Protein AF-0000000084679458 (afdb_homodimer)

Solvent-accessible surface area (backbone atoms only — not comparable to full-atom values): 24799 Å² total; per-residue (Å²): 131,81,67,51,71,65,49,44,50,47,45,28,55,70,68,65,47,52,77,69,50,38,51,50,50,51,51,38,48,54,42,51,53,50,57,64,38,55,77,48,66,69,51,64,77,34,68,65,36,44,52,54,43,47,49,55,66,69,30,45,38,38,42,33,41,29,46,43,45,74,53,74,72,61,49,36,67,68,56,42,38,51,56,43,57,68,38,77,90,54,44,74,69,56,30,53,51,50,35,52,50,49,56,58,61,32,51,56,64,70,38,84,87,31,39,36,38,37,35,31,35,44,37,21,77,42,49,40,55,80,43,43,67,55,47,46,54,38,51,51,45,45,54,58,49,50,67,36,90,34,34,45,50,25,33,28,54,57,90,48,54,40,82,61,86,62,62,55,30,38,32,36,23,60,85,53,31,26,43,35,56,46,79,70,38,73,44,80,41,59,52,65,70,57,36,51,50,51,51,52,50,46,52,47,49,55,69,63,28,41,49,63,68,59,34,53,51,51,52,52,51,52,42,51,53,33,51,53,48,45,62,66,66,52,126,129,82,69,50,71,67,50,44,52,49,46,28,55,72,68,65,46,52,78,69,50,38,51,50,49,52,52,37,48,54,42,51,54,51,57,63,39,55,76,49,65,68,52,64,78,34,69,66,35,44,52,54,43,48,48,56,68,69,30,47,36,37,44,32,40,29,47,40,47,74,54,74,71,62,49,37,66,69,54,41,39,52,57,43,57,65,38,78,90,53,44,73,67,57,29,52,53,51,36,53,52,47,56,57,61,32,51,57,65,70,38,83,86,29,39,37,38,37,36,30,35,44,38,22,76,42,49,40,55,80,43,45,67,56,47,46,54,37,52,50,45,44,55,56,49,50,68,38,89,34,35,45,49,26,34,27,54,57,91,46,55,41,83,58,85,64,60,54,31,37,32,37,22,60,86,52,31,28,41,33,57,45,78,67,37,74,43,79,41,59,51,66,70,58,34,50,50,52,50,52,51,47,53,48,50,55,69,62,29,40,50,64,68,60,35,52,52,50,51,52,51,52,44,50,53,33,51,53,48,46,60,66,67,50,127

Secondary structure (DSSP, 8-state):
-PPPHHHHHHHHHHTT--HHHHHHHHHHHHHHHHHHHTSS---TTSHHHHHHHHHHHH-SEEEEEESSS--GGG--HHHHHHHHHTSTT--HHHHHHHHHHHHHHHGGGG-TT-EEEEEEEHHHHHS--S-HHHHHHHHHHHHHHHT-TTEEEEEE-TTS--SS---S-EEEETTTEEEEE-SS-EEEE--HHHHHHHHHHHHHHHHH-B-THHHHHHHHHHHHHHHHHHHHH--/----HHHHHHHHHHTT--HHHHHHHHHHHHHHHHHHHTSS---TTSHHHHHHHHHHHH-SEEEEEESSS--GGG--HHHHHHHHHTSTT--HHHHHHHHHHHHHHHGGGG-TT-EEEEEEEHHHHHS--S-HHHHHHHHHHHHHHHT-TTEEEEEE-TTS--SS---S-EEEETTTEEEEE-SS-EEEE--HHHHHHHHHHHHHHHHH-B-THHHHHHHHHHHHHHHHHHHHH--

Sequence (470 aa):
MVPSFDVLDRLSRALGLEDSSAREVRDLLVAVEAAADAGQAPDEDGIAGAVLDSAVRSARLVRSFQCVVLPAMLQSAEYARHVFQSAPNSTPEAVGRAVAARVERQSGLYEPGRESVFVLTEAVLRTWPGSPALMLAQLDRLLAVESLSSVRLGLIPWRRAVPVLPRHGFTVCDQQAVVVEGFAGEQLVADPVEVAAYEETFDRFERAAIFGGEVRELLLRVMREFRDLGDNAAPMVPSFDVLDRLSRALGLEDSSAREVRDLLVAVEAAADAGQAPDEDGIAGAVLDSAVRSARLVRSFQCVVLPAMLQSAEYARHVFQSAPNSTPEAVGRAVAARVERQSGLYEPGRESVFVLTEAVLRTWPGSPALMLAQLDRLLAVESLSSVRLGLIPWRRAVPVLPRHGFTVCDQQAVVVEGFAGEQLVADPVEVAAYEETFDRFERAAIFGGEVRELLLRVMREFRDLGDNAAP

Nearest PDB structures (foldseek):
  7adr-assembly1_B  TM=2.626E-01  e=7.896E+00  Azotobacter vinelandii
  4p7o-assembly2_B  TM=3.061E-01  e=3.604E+00  Escherichia coli K-12
  7adr-assembly1_B  TM=2.587E-01  e=5.114E+00  Azotobacter vinelandii

pLDDT: mean 77.04, std 20.55, range [25.61, 97.69]

InterPro domains:
  IPR043917 Domain of unknown function DUF5753 [PF19054] (57-220)

Radius of gyration: 22.31 Å; Cα contacts (8 Å, |Δi|>4): 725; chains: 2; bounding box: 69×56×49 Å

Organism: Streptomyces collinus (strain DSM 40733 / Tue 365) (NCBI:txid1214242)

Foldseek 3Di:
DLDDLVVLVVVCVVVVPPPVVSVVVVVVSLVVVLVVLLPDQNPCPDPQVVVVLVLALPFQEKEKEFEAADDLLLFDLLQQLVVQCPTPPRDPVNSVVRSVVSVVSNCSLQDPSHAYEYEYEVNNLVNGDDALVSSLVSLVSVVVSLPDPRYWYWYQYPVFDQPDDDDGMWMQGNLQWMWTADDSGIDIDRPNVVSVVVVVSSVRSRVNTDTDPVVVVVSVVSNVVSVVVRVVVPD/DLDDPVVLVVVCVVVVPPPVVSVVVVVVSLVVVLVVLLPDQNPCPDPQVVVVLVLALPFQEKEKEFEAADDLLLFDLLQQLVVQCPTPPHDPVNSVVRSVVSVVSNCSLQDPSHAYEYEYEVNNLVNGDDALVSSLVSLVSVVVSLPDPRYWYWYQYPVFDQPDDDDGMWMQGNLQWMWTADDSGIDIDGPNVVSVVVVVSSVRSVVNTDTDPVVVVVSVVSNVVSVVVRVVVPD

Structure (mmCIF, N/CA/C/O backbone):
data_AF-0000000084679458-model_v1
#
loop_
_entity.id
_entity.type
_entity.pdbx_description
1 polymer 'Regulatory protein'
#
loop_
_atom_site.group_PDB
_atom_site.id
_atom_site.type_symbol
_atom_site.label_atom_id
_atom_site.label_alt_id
_atom_site.label_comp_id
_atom_site.label_asym_id
_atom_site.label_entity_id
_atom_site.label_seq_id
_atom_site.pdbx_PDB_ins_code
_atom_site.Cartn_x
_atom_site.Cartn_y
_atom_site.Cartn_z
_atom_site.occupancy
_atom_site.B_iso_or_equiv
_atom_site.auth_seq_id
_atom_site.auth_comp_id
_atom_site.auth_asym_id
_atom_site.auth_atom_id
_atom_site.pdbx_PDB_model_num
ATOM 1 N N . MET A 1 1 ? -30.594 -9.75 0.167 1 26.09 1 MET A N 1
ATOM 2 C CA . MET A 1 1 ? -30.172 -10.727 -0.842 1 26.09 1 MET A CA 1
ATOM 3 C C . MET A 1 1 ? -30.016 -10.055 -2.205 1 26.09 1 MET A C 1
ATOM 5 O O . MET A 1 1 ? -30.969 -9.469 -2.723 1 26.09 1 MET A O 1
ATOM 9 N N . VAL A 1 2 ? -28.781 -9.594 -2.441 1 36.41 2 VAL A N 1
ATOM 10 C CA . VAL A 1 2 ? -28.578 -8.945 -3.732 1 36.41 2 VAL A CA 1
ATOM 11 C C . VAL A 1 2 ? -28.797 -9.953 -4.859 1 36.41 2 VAL A C 1
ATOM 13 O O . VAL A 1 2 ? -28.312 -11.078 -4.793 1 36.41 2 VAL A O 1
ATOM 16 N N . PRO A 1 3 ? -29.734 -9.734 -5.672 1 38.94 3 PRO A N 1
ATOM 17 C CA . PRO A 1 3 ? -30.094 -10.656 -6.75 1 38.94 3 PRO A CA 1
ATOM 18 C C . PRO A 1 3 ? -28.891 -11.039 -7.617 1 38.94 3 PRO A C 1
ATOM 20 O O . PRO A 1 3 ? -27.922 -10.289 -7.695 1 38.94 3 PRO A O 1
ATOM 23 N N . SER A 1 4 ? -28.719 -12.336 -7.965 1 39.72 4 SER A N 1
ATOM 24 C CA . SER A 1 4 ? -27.719 -12.883 -8.883 1 39.72 4 SER A CA 1
ATOM 25 C C . SER A 1 4 ? -27.641 -12.062 -10.164 1 39.72 4 SER A C 1
ATOM 27 O O . SER A 1 4 ? -28.578 -11.328 -10.5 1 39.72 4 SER A O 1
ATOM 29 N N . PHE A 1 5 ? -26.391 -11.914 -10.664 1 43.25 5 PHE A N 1
ATOM 30 C CA . PHE A 1 5 ? -26.25 -11.188 -11.914 1 43.25 5 PHE A CA 1
ATOM 31 C C . PHE A 1 5 ? -27.328 -11.609 -12.914 1 43.25 5 PHE A C 1
ATOM 33 O O . PHE A 1 5 ? -27.859 -10.773 -13.656 1 43.25 5 PHE A O 1
ATOM 40 N N . ASP A 1 6 ? -27.562 -12.805 -12.836 1 44.97 6 ASP A N 1
ATOM 41 C CA . ASP A 1 6 ? -28.594 -13.32 -13.734 1 44.97 6 ASP A CA 1
ATOM 42 C C . ASP A 1 6 ? -29.953 -12.703 -13.414 1 44.97 6 ASP A C 1
ATOM 44 O O . ASP A 1 6 ? -30.688 -12.312 -14.32 1 44.97 6 ASP A O 1
ATOM 48 N N . VAL A 1 7 ? -30.219 -12.641 -12.18 1 44.12 7 VAL A N 1
ATOM 49 C CA . VAL A 1 7 ? -31.516 -12.086 -11.766 1 44.12 7 VAL A CA 1
ATOM 50 C C . VAL A 1 7 ? -31.547 -10.586 -12.062 1 44.12 7 VAL A C 1
ATOM 52 O O . VAL A 1 7 ? -32.562 -10.062 -12.523 1 44.12 7 VAL A O 1
ATOM 55 N N . LEU A 1 8 ? -30.438 -9.984 -11.867 1 45.69 8 LEU A N 1
ATOM 56 C CA . LEU A 1 8 ? -30.359 -8.562 -12.164 1 45.69 8 LEU A CA 1
ATOM 57 C C . LEU A 1 8 ? -30.484 -8.312 -13.664 1 45.69 8 LEU A C 1
ATOM 59 O O . LEU A 1 8 ? -31.141 -7.359 -14.094 1 45.69 8 LEU A O 1
ATOM 63 N N . ASP A 1 9 ? -29.766 -9.125 -14.328 1 50.09 9 ASP A N 1
ATOM 64 C CA . ASP A 1 9 ? -29.922 -9.07 -15.773 1 50.09 9 ASP A CA 1
ATOM 65 C C . ASP A 1 9 ? -31.375 -9.281 -16.172 1 50.09 9 ASP A C 1
ATOM 67 O O . ASP A 1 9 ? -31.906 -8.562 -17.016 1 50.09 9 ASP A O 1
ATOM 71 N N . ARG A 1 10 ? -32 -10.234 -15.562 1 48.09 10 ARG A N 1
ATOM 72 C CA . ARG A 1 10 ? -33.406 -10.516 -15.852 1 48.09 10 ARG A CA 1
ATOM 73 C C . ARG A 1 10 ? -34.281 -9.367 -15.406 1 48.09 10 ARG A C 1
ATOM 75 O O . ARG A 1 10 ? -35.219 -8.992 -16.109 1 48.09 10 ARG A O 1
ATOM 82 N N . LEU A 1 11 ? -33.938 -8.82 -14.289 1 45.03 11 LEU A N 1
ATOM 83 C CA . LEU A 1 11 ? -34.719 -7.699 -13.797 1 45.03 11 LEU A CA 1
ATOM 84 C C . LEU A 1 11 ? -34.562 -6.477 -14.688 1 45.03 11 LEU A C 1
ATOM 86 O O . LEU A 1 11 ? -35.531 -5.777 -14.984 1 45.03 11 LEU A O 1
ATOM 90 N N . SER A 1 12 ? -33.344 -6.254 -15.086 1 47.41 12 SER A N 1
ATOM 91 C CA . SER A 1 12 ? -33.125 -5.137 -16 1 47.41 12 SER A CA 1
ATOM 92 C C . SER A 1 12 ? -33.875 -5.332 -17.312 1 47.41 12 SER A C 1
ATOM 94 O O . SER A 1 12 ? -34.438 -4.387 -17.859 1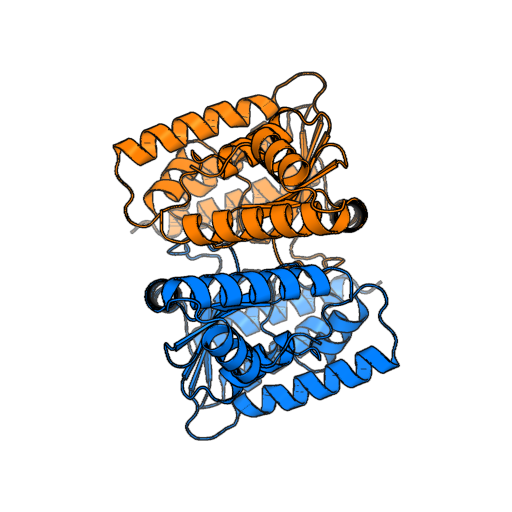 47.41 12 SER A O 1
ATOM 96 N N . ARG A 1 13 ? -33.719 -6.508 -17.734 1 52.09 13 ARG A N 1
ATOM 97 C CA . ARG A 1 13 ? -34.5 -6.828 -18.938 1 52.09 13 ARG A CA 1
ATOM 98 C C . ARG A 1 13 ? -36 -6.691 -18.688 1 52.09 13 ARG A C 1
ATOM 100 O O . ARG A 1 13 ? -36.719 -6.156 -19.531 1 52.09 13 ARG A O 1
ATOM 107 N N . ALA A 1 14 ? -36.438 -7.207 -17.656 1 47.84 14 ALA A N 1
ATOM 108 C CA . ALA A 1 14 ? -37.875 -7.152 -17.344 1 47.84 14 ALA A CA 1
ATOM 109 C C . ALA A 1 14 ? -38.312 -5.711 -17.156 1 47.84 14 ALA A C 1
ATOM 111 O O . ALA A 1 14 ? -39.469 -5.379 -17.469 1 47.84 14 ALA A O 1
ATOM 112 N N . LEU A 1 15 ? -37.469 -4.902 -16.625 1 45.31 15 LEU A N 1
ATOM 113 C CA . LEU A 1 15 ? -37.844 -3.514 -16.391 1 45.31 15 LEU A CA 1
ATOM 114 C C . LEU A 1 15 ? -37.594 -2.67 -17.641 1 45.31 15 LEU A C 1
ATOM 116 O O . LEU A 1 15 ? -37.906 -1.473 -17.656 1 45.31 15 LEU A O 1
ATOM 120 N N . GLY A 1 16 ? -37.219 -3.27 -18.766 1 48.03 16 GLY A N 1
ATOM 121 C CA . GLY A 1 16 ? -37.094 -2.594 -20.047 1 48.03 16 GLY A CA 1
ATOM 122 C C . GLY A 1 16 ? -35.938 -1.583 -20.047 1 48.03 16 GLY A C 1
ATOM 123 O O . GLY A 1 16 ? -36 -0.585 -20.781 1 48.03 16 GLY A O 1
ATOM 124 N N . LEU A 1 17 ? -35.094 -1.717 -19.094 1 47.81 17 LEU A N 1
ATOM 125 C CA . LEU A 1 17 ? -34 -0.746 -19.031 1 47.81 17 LEU A CA 1
ATOM 126 C C . LEU A 1 17 ? -33.031 -0.947 -20.203 1 47.81 17 LEU A C 1
ATOM 128 O O . LEU A 1 17 ? -32.781 -2.082 -20.609 1 47.81 17 LEU A O 1
ATOM 132 N N . GLU A 1 18 ? -32.812 0.031 -21.047 1 50.38 18 GLU A N 1
ATOM 133 C CA . GLU A 1 18 ? -31.844 -0.02 -22.141 1 50.38 18 GLU A CA 1
ATOM 134 C C . GLU A 1 18 ? -30.469 -0.457 -21.656 1 50.38 18 GLU A C 1
ATOM 136 O O . GLU A 1 18 ? -30.172 -0.382 -20.453 1 50.38 18 GLU A O 1
ATOM 141 N N . ASP A 1 19 ? -29.578 -1.08 -22.484 1 50.94 19 ASP A N 1
ATOM 142 C CA . ASP A 1 19 ? -28.25 -1.643 -22.219 1 50.94 19 ASP A CA 1
ATOM 143 C C . ASP A 1 19 ? -27.422 -0.705 -21.344 1 50.94 19 ASP A C 1
ATOM 145 O O . ASP A 1 19 ? -26.672 -1.158 -20.469 1 50.94 19 ASP A O 1
ATOM 149 N N . SER A 1 20 ? -27.578 0.546 -21.547 1 49.59 20 SER A N 1
ATOM 150 C CA . SER A 1 20 ? -26.844 1.56 -20.781 1 49.59 20 SER A CA 1
ATOM 151 C C . SER A 1 20 ? -27.344 1.639 -19.344 1 49.59 20 SER A C 1
ATOM 153 O O . SER A 1 20 ? -26.547 1.76 -18.406 1 49.59 20 SER A O 1
ATOM 155 N N . SER A 1 21 ? -28.594 1.506 -19.297 1 45.47 21 SER A N 1
ATOM 156 C CA . SER A 1 21 ? -29.219 1.593 -17.984 1 45.47 21 SER A CA 1
ATOM 157 C C . SER A 1 21 ? -28.953 0.328 -17.172 1 45.47 21 SER A C 1
ATOM 159 O O . SER A 1 21 ? -28.766 0.394 -15.953 1 45.47 21 SER A O 1
ATOM 161 N N . ALA A 1 22 ? -28.891 -0.791 -17.797 1 45.41 22 ALA A N 1
ATOM 162 C CA . ALA A 1 22 ? -28.562 -2.049 -17.125 1 45.41 22 ALA A CA 1
ATOM 163 C C . ALA A 1 22 ? -27.156 -2.012 -16.562 1 45.41 22 ALA A C 1
ATOM 165 O O . ALA A 1 22 ? -26.906 -2.531 -15.461 1 45.41 22 ALA A O 1
ATOM 166 N N . ARG A 1 23 ? -26.266 -1.439 -17.234 1 45.97 23 ARG A N 1
ATOM 167 C CA . ARG A 1 23 ? -24.906 -1.261 -16.734 1 45.97 23 ARG A CA 1
ATOM 168 C C . ARG A 1 23 ? -24.875 -0.343 -15.516 1 45.97 23 ARG A C 1
ATOM 170 O O . ARG A 1 23 ? -24.156 -0.593 -14.555 1 45.97 23 ARG A O 1
ATOM 177 N N . GLU A 1 24 ? -25.719 0.653 -15.602 1 44.81 24 GLU A N 1
ATOM 178 C CA . GLU A 1 24 ? -25.797 1.576 -14.477 1 44.81 24 GLU A CA 1
ATOM 179 C C . GLU A 1 24 ? -26.359 0.881 -13.234 1 44.81 24 GLU A C 1
ATOM 181 O O . GLU A 1 24 ? -25.859 1.104 -12.125 1 44.81 24 GLU A O 1
ATOM 186 N N . VAL A 1 25 ? -27.328 0.077 -13.406 1 46.16 25 VAL A N 1
ATOM 187 C CA . VAL A 1 25 ? -27.906 -0.646 -12.273 1 46.16 25 VAL A CA 1
ATOM 188 C C . VAL A 1 25 ? -26.906 -1.668 -11.75 1 46.16 25 VAL A C 1
ATOM 190 O O . VAL A 1 25 ? -26.75 -1.828 -10.531 1 46.16 25 VAL A O 1
ATOM 193 N N . ARG A 1 26 ? -26.141 -2.344 -12.641 1 46.25 26 ARG A N 1
ATOM 194 C CA . ARG A 1 26 ? -25.078 -3.252 -12.203 1 46.25 26 ARG A CA 1
ATOM 195 C C . ARG A 1 26 ? -24.016 -2.512 -11.406 1 46.25 26 ARG A C 1
ATOM 197 O O . ARG A 1 26 ? -23.547 -3 -10.375 1 46.25 26 ARG A O 1
ATOM 204 N N . ASP A 1 27 ? -23.812 -1.349 -11.914 1 45.66 27 ASP A N 1
ATOM 205 C CA . ASP A 1 27 ? -22.828 -0.541 -11.219 1 45.66 27 ASP A CA 1
ATOM 206 C C . ASP A 1 27 ? -23.344 -0.073 -9.859 1 45.66 27 ASP A C 1
ATOM 208 O O . ASP A 1 27 ? -22.594 -0.025 -8.883 1 45.66 27 ASP A O 1
ATOM 212 N N . LEU A 1 28 ? -24.609 0.228 -9.773 1 44 28 LEU A N 1
ATOM 213 C CA . LEU A 1 28 ? -25.234 0.611 -8.516 1 44 28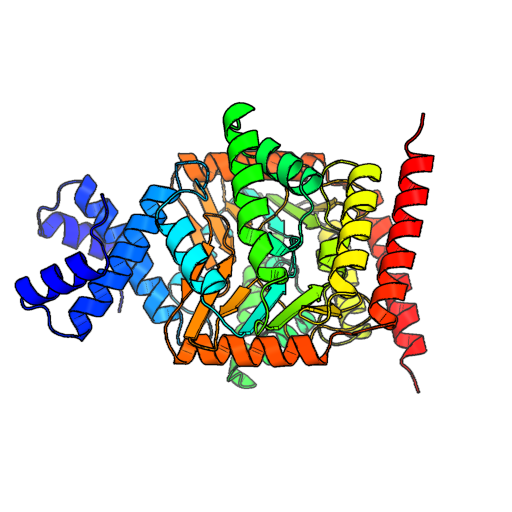 LEU A CA 1
ATOM 214 C C . LEU A 1 28 ? -25.328 -0.579 -7.566 1 44 28 LEU A C 1
ATOM 216 O O . LEU A 1 28 ? -25.078 -0.442 -6.367 1 44 28 LEU A O 1
ATOM 220 N N . LEU A 1 29 ? -25.656 -1.67 -8.07 1 43.59 29 LEU A N 1
ATOM 221 C CA . LEU A 1 29 ? -25.75 -2.844 -7.203 1 43.59 29 LEU A CA 1
ATOM 222 C C . LEU A 1 29 ? -24.375 -3.24 -6.68 1 43.59 29 LEU A C 1
ATOM 224 O O . LEU A 1 29 ? -24.234 -3.627 -5.52 1 43.59 29 LEU A O 1
ATOM 228 N N . VAL A 1 30 ? -23.438 -3.117 -7.535 1 42.56 30 VAL A N 1
ATOM 229 C CA . VAL A 1 30 ? -22.062 -3.326 -7.066 1 42.56 30 VAL A CA 1
ATOM 230 C C . VAL A 1 30 ? -21.719 -2.287 -6.004 1 42.56 30 VAL A C 1
ATOM 232 O O . VAL A 1 30 ? -21.094 -2.611 -4.996 1 42.56 30 VAL A O 1
ATOM 235 N N . ALA A 1 31 ? -22.25 -1.097 -6.148 1 40.81 31 ALA A N 1
ATOM 236 C CA . ALA A 1 31 ? -22.062 -0.042 -5.152 1 40.81 31 ALA A CA 1
ATOM 237 C C . ALA A 1 31 ? -22.859 -0.346 -3.881 1 40.81 31 ALA A C 1
ATOM 239 O O . ALA A 1 31 ? -22.344 -0.149 -2.771 1 40.81 31 ALA A O 1
ATOM 240 N N . VAL A 1 32 ? -24.141 -0.682 -3.967 1 41.06 32 VAL A N 1
ATOM 241 C CA . VAL A 1 32 ? -24.969 -1.024 -2.811 1 41.06 32 VAL A CA 1
ATOM 242 C C . VAL A 1 32 ? -24.359 -2.232 -2.092 1 41.06 32 VAL A C 1
ATOM 244 O O . VAL A 1 32 ? -24.328 -2.271 -0.86 1 41.06 32 VAL A O 1
ATOM 247 N N . GLU A 1 33 ? -23.984 -3.203 -2.82 1 39.25 33 GLU A N 1
ATOM 248 C CA . GLU A 1 33 ? -23.328 -4.363 -2.229 1 39.25 33 GLU A CA 1
ATOM 249 C C . GLU A 1 33 ? -22.016 -3.965 -1.542 1 39.25 33 GLU A C 1
ATOM 251 O O . GLU A 1 33 ? -21.703 -4.469 -0.463 1 39.25 33 GLU A O 1
ATOM 256 N N . ALA A 1 34 ? -21.312 -3.084 -2.061 1 37.28 34 ALA A N 1
ATOM 257 C CA . ALA A 1 34 ? -20.125 -2.514 -1.436 1 37.28 34 ALA A CA 1
ATOM 258 C C . ALA A 1 34 ? -20.484 -1.721 -0.184 1 37.28 34 ALA A C 1
ATOM 260 O O . ALA A 1 34 ? -19.766 -1.765 0.818 1 37.28 34 ALA A O 1
ATOM 261 N N . ALA A 1 35 ? -21.469 -0.959 -0.175 1 36.75 35 ALA A N 1
ATOM 262 C CA . ALA A 1 35 ? -21.969 -0.244 0.995 1 36.75 35 ALA A CA 1
ATOM 263 C C . ALA A 1 35 ? -22.484 -1.217 2.055 1 36.75 35 ALA A C 1
ATOM 265 O O . ALA A 1 35 ? -22.328 -0.977 3.254 1 36.75 35 ALA A O 1
ATOM 266 N N . ALA A 1 36 ? -23.25 -2.127 1.74 1 37.03 36 ALA A N 1
ATOM 267 C CA . ALA A 1 36 ? -23.734 -3.107 2.709 1 37.03 36 ALA A CA 1
ATOM 268 C C . ALA A 1 36 ? -22.578 -3.869 3.344 1 37.03 36 ALA A C 1
ATOM 270 O O . ALA A 1 36 ? -22.625 -4.23 4.52 1 37.03 36 ALA A O 1
ATOM 271 N N . ASP A 1 37 ? -21.578 -4.148 2.609 1 33.06 37 ASP A N 1
ATOM 272 C CA . ASP A 1 37 ? -20.422 -4.891 3.092 1 33.06 37 ASP A CA 1
ATOM 273 C C . ASP A 1 37 ? -19.516 -4 3.938 1 33.06 37 ASP A C 1
ATOM 275 O O . ASP A 1 37 ? -18.578 -4.488 4.578 1 33.06 37 ASP A O 1
ATOM 279 N N . ALA A 1 38 ? -19.438 -2.846 3.895 1 33.78 38 ALA A N 1
ATOM 280 C CA . ALA A 1 38 ? -18.656 -1.923 4.703 1 33.78 38 ALA A CA 1
ATOM 281 C C . ALA A 1 38 ? -18.938 -2.115 6.191 1 33.78 38 ALA A C 1
ATOM 283 O O . ALA A 1 38 ? -18.156 -1.662 7.039 1 33.78 38 ALA A O 1
ATOM 284 N N . GLY A 1 39 ? -19.969 -2.355 6.695 1 33.78 39 GLY A N 1
ATOM 285 C CA . GLY A 1 39 ? -20.25 -2.609 8.102 1 33.78 39 GLY A CA 1
ATOM 286 C C . GLY A 1 39 ? -19.688 -3.93 8.594 1 33.78 39 GLY A C 1
ATOM 287 O O . GLY A 1 39 ? -19.625 -4.18 9.797 1 33.78 39 GLY A O 1
ATOM 288 N N . GLN A 1 40 ? -20.016 -5.141 7.945 1 33.53 40 GLN A N 1
ATOM 289 C CA . GLN A 1 40 ? -19.547 -6.418 8.477 1 33.53 40 GLN A CA 1
ATOM 290 C C . GLN A 1 40 ? -18.078 -6.652 8.133 1 33.53 40 GLN A C 1
ATOM 292 O O . GLN A 1 40 ? -17.609 -6.215 7.082 1 33.53 40 GLN A O 1
ATOM 297 N N . ALA A 1 41 ? -17.266 -7.129 9.016 1 35.56 41 ALA A N 1
ATOM 298 C CA . ALA A 1 41 ? -15.977 -7.777 8.773 1 35.56 41 ALA A CA 1
ATOM 299 C C . ALA A 1 41 ? -15.922 -8.367 7.363 1 35.56 41 ALA A C 1
ATOM 301 O O . ALA A 1 41 ? -16.875 -9.016 6.918 1 35.56 41 ALA A O 1
ATOM 302 N N . PRO A 1 42 ? -15.297 -7.797 6.402 1 38.12 42 PRO A N 1
ATOM 303 C CA . PRO A 1 42 ? -15.344 -8.453 5.098 1 38.12 42 PRO A CA 1
ATOM 304 C C . PRO A 1 42 ? -15.555 -9.961 5.199 1 38.12 42 PRO A C 1
ATOM 306 O O . PRO A 1 42 ? -14.734 -10.664 5.789 1 38.12 42 PRO A O 1
ATOM 309 N N . ASP A 1 43 ? -16.578 -10.523 5.488 1 35.5 43 ASP A N 1
ATOM 310 C CA . ASP A 1 43 ? -16.891 -11.922 5.234 1 35.5 43 ASP A CA 1
ATOM 311 C C . ASP A 1 43 ? -16.375 -12.367 3.867 1 35.5 43 ASP A C 1
ATOM 313 O O . ASP A 1 43 ? -16.953 -12.008 2.836 1 35.5 43 ASP A O 1
ATOM 317 N N . GLU A 1 44 ? -15.07 -12.516 3.672 1 42.84 44 GLU A N 1
ATOM 318 C CA . GLU A 1 44 ? -14.547 -13.297 2.559 1 42.84 44 GLU A CA 1
ATOM 319 C C . GLU A 1 44 ? -15.594 -14.266 2.014 1 42.84 44 GLU A C 1
ATOM 321 O O . GLU A 1 44 ? -15.484 -14.734 0.879 1 42.84 44 GLU A O 1
ATOM 326 N N . ASP A 1 45 ? -16.453 -14.562 2.818 1 40.19 45 ASP A N 1
ATOM 327 C CA . ASP A 1 45 ? -17.484 -15.555 2.539 1 40.19 45 ASP A CA 1
ATOM 328 C C . ASP A 1 45 ? -18.703 -14.914 1.869 1 40.19 45 ASP A C 1
ATOM 330 O O . ASP A 1 45 ? -19.672 -15.602 1.53 1 40.19 45 ASP A O 1
ATOM 334 N N . GLY A 1 46 ? -18.609 -13.633 1.792 1 41.28 46 GLY A N 1
ATOM 335 C CA . GLY A 1 46 ? -19.828 -13.172 1.135 1 41.28 46 GLY A CA 1
ATOM 336 C C . GLY A 1 46 ? -19.781 -13.312 -0.375 1 41.28 46 GLY A C 1
ATOM 337 O O . GLY A 1 46 ? -18.844 -13.914 -0.917 1 41.28 46 GLY A O 1
ATOM 338 N N . ILE A 1 47 ? -20.812 -13 -1.043 1 37.97 47 ILE A N 1
ATOM 339 C CA . ILE A 1 47 ? -21.016 -13.125 -2.482 1 37.97 47 ILE A CA 1
ATOM 340 C C . ILE A 1 47 ? -19.875 -12.422 -3.223 1 37.97 47 ILE A C 1
ATOM 342 O O . ILE A 1 47 ? -19.312 -12.977 -4.176 1 37.97 47 ILE A O 1
ATOM 346 N N . ALA A 1 48 ? -19.5 -11.297 -2.635 1 43.06 48 ALA A N 1
ATOM 347 C CA . ALA A 1 48 ? -18.406 -10.586 -3.301 1 43.06 48 ALA A CA 1
ATOM 348 C C . ALA A 1 48 ? -17.094 -11.359 -3.188 1 43.06 48 ALA A C 1
ATOM 350 O O . ALA A 1 48 ? -16.359 -11.484 -4.164 1 43.06 48 ALA A O 1
ATOM 351 N N . GLY A 1 49 ? -16.969 -11.844 -2.039 1 57.81 49 GLY A N 1
ATOM 352 C CA . GLY A 1 49 ? -15.805 -12.688 -1.851 1 57.81 49 GLY A CA 1
ATOM 353 C C . GLY A 1 49 ? -15.805 -13.922 -2.729 1 57.81 49 GLY A C 1
ATOM 354 O O . GLY A 1 49 ? -14.766 -14.328 -3.246 1 57.81 49 GLY A O 1
ATOM 355 N N . ALA A 1 50 ? -17.016 -14.328 -2.969 1 53.56 50 ALA A N 1
ATOM 356 C CA . ALA A 1 50 ? -17.172 -15.523 -3.795 1 53.56 50 ALA A CA 1
ATOM 357 C C . ALA A 1 50 ? -16.891 -15.211 -5.262 1 53.56 50 ALA A C 1
ATOM 359 O O . ALA A 1 50 ? -16.266 -16.016 -5.969 1 53.56 50 ALA A O 1
ATOM 360 N N . VAL A 1 51 ? -17.438 -14.086 -5.766 1 54.97 51 VAL A N 1
ATOM 361 C CA . VAL A 1 51 ? -17.25 -13.703 -7.156 1 54.97 51 VAL A CA 1
ATOM 362 C C . VAL A 1 51 ? -15.758 -13.469 -7.422 1 54.97 51 VAL A C 1
ATOM 364 O O . VAL A 1 51 ? -15.227 -13.93 -8.438 1 54.97 51 VAL A O 1
ATOM 367 N N . LEU A 1 52 ? -15.227 -12.828 -6.465 1 64.56 52 LEU A N 1
ATOM 368 C CA . LEU A 1 52 ? -13.797 -12.57 -6.598 1 64.56 52 LEU A CA 1
ATOM 369 C C . LEU A 1 52 ? -13.008 -13.875 -6.629 1 64.56 52 LEU A C 1
ATOM 371 O O . LEU A 1 52 ? -12.117 -14.047 -7.465 1 64.56 52 LEU A O 1
ATOM 375 N N . ASP A 1 53 ? -13.609 -14.688 -5.875 1 67.75 53 ASP A N 1
ATOM 376 C CA . ASP A 1 53 ? -12.961 -15.992 -5.785 1 67.75 53 ASP A CA 1
ATOM 377 C C . ASP A 1 53 ? -13.156 -16.797 -7.074 1 67.75 53 ASP A C 1
ATOM 379 O O . ASP A 1 53 ? -12.227 -17.438 -7.551 1 67.75 53 ASP A O 1
ATOM 383 N N . SER A 1 54 ? -14.289 -16.641 -7.594 1 73.12 54 SER A N 1
ATOM 384 C CA . SER A 1 54 ? -14.578 -17.406 -8.805 1 73.12 54 SER A CA 1
ATOM 385 C C . SER A 1 54 ? -13.742 -16.906 -9.977 1 73.12 54 SER A C 1
ATOM 387 O O . SER A 1 54 ? -13.266 -17.703 -10.789 1 73.12 54 SER A O 1
ATOM 389 N N . ALA A 1 55 ? -13.531 -15.648 -10.07 1 77.19 55 ALA A N 1
ATOM 390 C CA . ALA A 1 55 ? -12.742 -15.086 -11.164 1 77.19 55 ALA A CA 1
ATOM 391 C C . ALA A 1 55 ? -11.297 -15.57 -11.102 1 77.19 55 ALA A C 1
ATOM 393 O O . ALA A 1 55 ? -10.719 -15.961 -12.117 1 77.19 55 ALA A O 1
ATOM 394 N N . VAL A 1 56 ? -10.859 -15.633 -9.953 1 78.5 56 VAL A N 1
ATOM 395 C CA . VAL A 1 56 ? -9.477 -16.062 -9.781 1 78.5 56 VAL A CA 1
ATOM 396 C C . VAL A 1 56 ? -9.367 -17.562 -9.992 1 78.5 56 VAL A C 1
ATOM 398 O O . VAL A 1 56 ? -8.453 -18.047 -10.68 1 78.5 56 VAL A O 1
ATOM 401 N N . ARG A 1 57 ? -10.344 -18.25 -9.516 1 78.81 57 ARG A N 1
ATOM 402 C CA . ARG A 1 57 ? -10.312 -19.703 -9.578 1 78.81 57 ARG A CA 1
ATOM 403 C C . ARG A 1 57 ? -10.445 -20.188 -11.016 1 78.81 57 ARG A C 1
ATOM 405 O O . ARG A 1 57 ? -9.852 -21.203 -11.398 1 78.81 57 ARG A O 1
ATOM 412 N N . SER A 1 58 ? -11.148 -19.5 -11.734 1 82.75 58 SER A N 1
ATOM 413 C CA . SER A 1 58 ? -11.43 -19.969 -13.094 1 82.75 58 SER A CA 1
ATOM 414 C C . SER A 1 58 ? -10.367 -19.484 -14.07 1 82.75 58 SER A C 1
ATOM 416 O O . SER A 1 58 ? -10.289 -19.969 -15.203 1 82.75 58 SER A O 1
ATOM 418 N N . ALA A 1 59 ? -9.586 -18.609 -13.609 1 88.31 59 ALA A N 1
ATOM 419 C CA . ALA A 1 59 ? -8.617 -18 -14.523 1 88.31 59 ALA A CA 1
ATOM 420 C C . ALA A 1 59 ? -7.48 -18.969 -14.844 1 88.31 59 ALA A C 1
ATOM 422 O O . ALA A 1 59 ? -7.004 -19.688 -13.961 1 88.31 59 ALA A O 1
ATOM 423 N N . ARG A 1 60 ? -7.059 -18.984 -16.109 1 90.12 60 ARG A N 1
ATOM 424 C CA . ARG A 1 60 ? -5.891 -19.75 -16.531 1 90.12 60 ARG A CA 1
ATOM 425 C C . ARG A 1 60 ? -4.605 -18.969 -16.297 1 90.12 60 ARG A C 1
ATOM 427 O O . ARG A 1 60 ? -3.549 -19.547 -16.047 1 90.12 60 ARG A O 1
ATOM 434 N N . LEU A 1 61 ? -4.738 -17.703 -16.5 1 93.31 61 LEU A N 1
ATOM 435 C CA . LEU A 1 61 ? -3.619 -16.812 -16.219 1 93.31 61 LEU A CA 1
ATOM 436 C C . LEU A 1 61 ? -3.996 -15.797 -15.148 1 93.31 61 LEU A C 1
ATOM 438 O O . LEU A 1 61 ? -4.93 -15.008 -15.328 1 93.31 61 LEU A O 1
ATOM 442 N N . VAL A 1 62 ? -3.242 -15.875 -14.039 1 93.06 62 VAL A N 1
ATOM 443 C CA . VAL A 1 62 ? -3.42 -14.93 -12.938 1 93.06 62 VAL A CA 1
ATOM 444 C C . VAL A 1 62 ? -2.18 -14.047 -12.812 1 93.06 62 VAL A C 1
ATOM 446 O O . VAL A 1 62 ? -1.067 -14.555 -12.633 1 93.06 62 VAL A O 1
ATOM 449 N N . ARG A 1 63 ? -2.385 -12.781 -12.969 1 95.06 63 ARG A N 1
ATOM 450 C CA . ARG A 1 63 ? -1.315 -11.797 -12.805 1 95.06 63 ARG A CA 1
ATOM 451 C C . ARG A 1 63 ? -1.604 -10.852 -11.648 1 95.06 63 ARG A C 1
ATOM 453 O O . ARG A 1 63 ? -2.479 -9.992 -11.742 1 95.06 63 ARG A O 1
ATOM 460 N N . SER A 1 64 ? -0.818 -11.016 -10.594 1 93.25 64 SER A N 1
ATOM 461 C CA . SER A 1 64 ? -1.104 -10.305 -9.352 1 93.25 64 SER A CA 1
ATOM 462 C C . SER A 1 64 ? 0.048 -9.383 -8.969 1 93.25 64 SER A C 1
ATOM 464 O O . SER A 1 64 ? 1.188 -9.828 -8.828 1 93.25 64 SER A O 1
ATOM 466 N N . PHE A 1 65 ? -0.267 -8.078 -8.867 1 93.19 65 PHE A N 1
ATOM 467 C CA . PHE A 1 65 ? 0.673 -7.109 -8.32 1 93.19 65 PHE A CA 1
ATOM 468 C C . PHE A 1 65 ? 0.27 -6.695 -6.914 1 93.19 65 PHE A C 1
ATOM 470 O O . PHE A 1 65 ? -0.886 -6.348 -6.668 1 93.19 65 PHE A O 1
ATOM 477 N N . GLN A 1 66 ? 1.354 -6.73 -5.977 1 90.06 66 GLN A N 1
ATOM 478 C CA . GLN A 1 66 ? 1.098 -6.336 -4.598 1 90.06 66 GLN A CA 1
ATOM 479 C C . GLN A 1 66 ? 2.189 -5.406 -4.078 1 90.06 66 GLN A C 1
ATOM 481 O O . GLN A 1 66 ? 3.377 -5.648 -4.301 1 90.06 66 GLN A O 1
ATOM 486 N N . CYS A 1 67 ? 1.719 -4.387 -3.336 1 87.75 67 CYS A N 1
ATOM 487 C CA . CYS A 1 67 ? 2.693 -3.402 -2.879 1 87.75 67 CYS A CA 1
ATOM 488 C C . CYS A 1 67 ? 2.527 -3.123 -1.39 1 87.75 67 CYS A C 1
ATOM 490 O O . CYS A 1 67 ? 3.289 -2.346 -0.811 1 87.75 67 CYS A O 1
ATOM 492 N N . VAL A 1 68 ? 1.604 -3.668 -0.737 1 78.75 68 VAL A N 1
ATOM 493 C CA . VAL A 1 68 ? 1.424 -3.369 0.68 1 78.75 68 VAL A CA 1
ATOM 494 C C . VAL A 1 68 ? 1.38 -4.668 1.48 1 78.75 68 VAL A C 1
ATOM 496 O O . VAL A 1 68 ? 2.104 -4.82 2.467 1 78.75 68 VAL A O 1
ATOM 499 N N . VAL A 1 69 ? 0.531 -5.574 0.992 1 79.06 69 VAL A N 1
ATOM 500 C CA . VAL A 1 69 ? 0.33 -6.801 1.76 1 79.06 69 VAL A CA 1
ATOM 501 C C . VAL A 1 69 ? 0.585 -8.016 0.873 1 79.06 69 VAL A C 1
ATOM 503 O O . VAL A 1 69 ? 0.444 -7.941 -0.35 1 79.06 69 VAL A O 1
ATOM 506 N N . LEU A 1 70 ? 0.998 -9.047 1.594 1 87.62 70 LEU A N 1
ATOM 507 C CA . LEU A 1 70 ? 1.172 -10.32 0.898 1 87.62 70 LEU A CA 1
ATOM 508 C C . LEU A 1 70 ? -0.147 -10.797 0.303 1 87.62 70 LEU A C 1
ATOM 510 O O . LEU A 1 70 ? -1.186 -10.75 0.966 1 87.62 70 LEU A O 1
ATOM 514 N N . PRO A 1 71 ? -0.109 -11.203 -0.923 1 84.44 71 PRO A N 1
ATOM 515 C CA . PRO A 1 71 ? -1.343 -11.766 -1.476 1 84.44 71 PRO A CA 1
ATOM 516 C C . PRO A 1 71 ? -1.83 -12.992 -0.703 1 84.44 71 PRO A C 1
ATOM 518 O O . PRO A 1 71 ? -1.021 -13.82 -0.285 1 84.44 71 PRO A O 1
ATOM 521 N N . ALA A 1 72 ? -3.117 -13.055 -0.653 1 82.06 72 ALA A N 1
ATOM 522 C CA . ALA A 1 72 ? -3.75 -14.141 0.097 1 82.06 72 ALA A CA 1
ATOM 523 C C . ALA A 1 72 ? -3.309 -15.5 -0.427 1 82.06 72 ALA A C 1
ATOM 525 O O . ALA A 1 72 ? -3.092 -16.438 0.353 1 82.06 72 ALA A O 1
ATOM 526 N N . MET A 1 73 ? -3.084 -15.617 -1.682 1 84.88 73 MET A N 1
ATOM 527 C CA . MET A 1 73 ? -2.74 -16.891 -2.318 1 84.88 73 MET A CA 1
ATOM 528 C C . MET A 1 73 ? -1.354 -17.359 -1.888 1 84.88 73 MET A C 1
ATOM 530 O O . MET A 1 73 ? -1.019 -18.531 -2.033 1 84.88 73 MET A O 1
ATOM 534 N N . LEU A 1 74 ? -0.606 -16.422 -1.382 1 91.88 74 LEU A N 1
ATOM 535 C CA . LEU A 1 74 ? 0.771 -16.781 -1.057 1 91.88 74 LEU A CA 1
ATOM 536 C C . LEU A 1 74 ? 0.963 -16.891 0.452 1 91.88 74 LEU A C 1
ATOM 538 O O . LEU A 1 74 ? 2.045 -17.25 0.92 1 91.88 74 LEU A O 1
ATOM 542 N N . GLN A 1 75 ? -0.039 -16.656 1.15 1 90.44 75 GLN A N 1
ATOM 543 C CA . GLN A 1 75 ? 0.069 -16.625 2.605 1 90.44 75 GLN A CA 1
ATOM 544 C C . GLN A 1 75 ? 0.094 -18.047 3.172 1 90.44 75 GLN A C 1
ATOM 546 O O . GLN A 1 75 ? -0.643 -18.922 2.707 1 90.44 75 GLN A O 1
ATOM 551 N N . SER A 1 76 ? 0.992 -18.25 4.086 1 93.62 76 SER A N 1
ATOM 552 C CA . SER A 1 76 ? 0.902 -19.484 4.863 1 93.62 76 SER A CA 1
ATOM 553 C C . SER A 1 76 ? -0.343 -19.5 5.742 1 93.62 76 SER A C 1
ATOM 555 O O . SER A 1 76 ? -0.961 -18.453 5.965 1 93.62 76 SER A O 1
ATOM 557 N N . ALA A 1 77 ? -0.629 -20.688 6.223 1 91.62 77 ALA A N 1
ATOM 558 C CA . ALA A 1 77 ? -1.783 -20.812 7.109 1 91.62 77 ALA A CA 1
ATOM 559 C C . ALA A 1 77 ? -1.585 -20 8.391 1 91.62 77 ALA A C 1
ATOM 561 O O . ALA A 1 77 ? -2.521 -19.359 8.883 1 91.62 77 ALA A O 1
ATOM 562 N N . GLU A 1 78 ? -0.423 -20.031 8.891 1 92.25 78 GLU A N 1
ATOM 563 C CA . GLU A 1 78 ? -0.123 -19.297 10.117 1 92.25 78 GLU A CA 1
ATOM 564 C C . GLU A 1 78 ? -0.232 -17.797 9.906 1 92.25 78 GLU A C 1
ATOM 566 O O . GLU A 1 78 ? -0.754 -17.078 10.766 1 92.25 78 GLU A O 1
ATOM 571 N N . TYR A 1 79 ? 0.307 -17.344 8.844 1 91.88 79 TYR A N 1
ATOM 572 C CA . TYR A 1 79 ? 0.208 -15.93 8.516 1 91.88 79 TYR A CA 1
ATOM 573 C C . TYR A 1 79 ? -1.247 -15.508 8.352 1 91.88 79 TYR A C 1
ATOM 575 O O . TYR A 1 79 ? -1.668 -14.484 8.898 1 91.88 79 TYR A O 1
ATOM 583 N N . ALA A 1 80 ? -1.992 -16.297 7.633 1 88 80 ALA A N 1
ATOM 584 C CA . ALA A 1 80 ? -3.412 -16.016 7.43 1 88 80 ALA A CA 1
ATOM 585 C C . ALA A 1 80 ? -4.156 -15.969 8.758 1 88 80 ALA A C 1
ATOM 587 O O . ALA A 1 80 ? -5.004 -15.102 8.969 1 88 80 ALA A O 1
ATOM 588 N N . ARG A 1 81 ? -3.842 -16.891 9.578 1 89.25 81 ARG A N 1
ATOM 589 C CA . ARG A 1 81 ? -4.477 -16.922 10.898 1 89.25 81 ARG A CA 1
ATOM 590 C C . ARG A 1 81 ? -4.25 -15.617 11.648 1 89.25 81 ARG A C 1
ATOM 592 O O . ARG A 1 81 ? -5.18 -15.062 12.234 1 89.25 81 ARG A O 1
ATOM 599 N N . HIS A 1 82 ? -3.062 -15.18 11.602 1 86.69 82 HIS A N 1
ATOM 600 C CA . HIS A 1 82 ? -2.736 -13.922 12.266 1 86.69 82 HIS A CA 1
ATOM 601 C C . HIS A 1 82 ? -3.531 -12.758 11.68 1 86.69 82 HIS A C 1
ATOM 603 O O . HIS A 1 82 ? -4.027 -11.906 12.414 1 86.69 82 HIS A O 1
ATOM 609 N N . VAL A 1 83 ? -3.58 -12.734 10.383 1 81.62 83 VAL A N 1
ATOM 610 C CA . VAL A 1 83 ? -4.297 -11.672 9.68 1 81.62 83 VAL A CA 1
ATOM 611 C C . VAL A 1 83 ? -5.77 -11.688 10.094 1 81.62 83 VAL A C 1
ATOM 613 O O . VAL A 1 83 ? -6.34 -10.641 10.414 1 81.62 83 VAL A O 1
ATOM 616 N N . PHE A 1 84 ? -6.406 -12.82 10.133 1 81.56 84 PHE A N 1
ATOM 617 C CA . PHE A 1 84 ? -7.824 -12.93 10.445 1 81.56 84 PHE A CA 1
ATOM 618 C C . PHE A 1 84 ? -8.078 -12.633 11.914 1 81.56 84 PHE A C 1
ATOM 620 O O . PHE A 1 84 ? -9.125 -12.078 12.273 1 81.56 84 PHE A O 1
ATOM 627 N N . GLN A 1 85 ? -7.113 -12.969 12.727 1 82.31 85 GLN A N 1
ATOM 628 C CA . GLN A 1 85 ? -7.254 -12.742 14.156 1 82.31 85 GLN A CA 1
ATOM 629 C C . GLN A 1 85 ? -7.223 -11.25 14.484 1 82.31 85 GLN A C 1
ATOM 631 O O . GLN A 1 85 ? -7.785 -10.812 15.492 1 82.31 85 GLN A O 1
ATOM 636 N N . SER A 1 86 ? -6.535 -10.492 13.656 1 71.75 86 SER A N 1
ATOM 637 C CA . SER A 1 86 ? -6.359 -9.07 13.914 1 71.75 86 SER A CA 1
ATOM 638 C C . SER A 1 86 ? -7.57 -8.266 13.445 1 71.75 86 SER A C 1
ATOM 640 O O . SER A 1 86 ? -7.676 -7.07 13.727 1 71.75 86 SER A O 1
ATOM 642 N N . ALA A 1 87 ? -8.461 -8.875 12.727 1 66.19 87 ALA A N 1
ATOM 643 C CA . ALA A 1 87 ? -9.664 -8.195 12.258 1 66.19 87 ALA A CA 1
ATOM 644 C C . ALA A 1 87 ? -10.617 -7.91 13.414 1 66.19 87 ALA A C 1
ATOM 646 O O . ALA A 1 87 ? -10.688 -8.688 14.375 1 66.19 87 ALA A O 1
ATOM 647 N N . PRO A 1 88 ? -11.258 -6.73 13.227 1 62.41 88 PRO A N 1
ATOM 648 C CA . PRO A 1 88 ? -12.219 -6.438 14.289 1 62.41 88 PRO A CA 1
ATOM 649 C C . PRO A 1 88 ? -13.266 -7.539 14.461 1 62.41 88 PRO A C 1
ATOM 651 O O . PRO A 1 88 ? -13.695 -8.141 13.477 1 62.41 88 PRO A O 1
ATOM 654 N N . ASN A 1 89 ? -13.695 -7.867 15.602 1 66.56 89 ASN A N 1
ATOM 655 C CA . ASN A 1 89 ? -14.766 -8.789 15.977 1 66.56 89 ASN A CA 1
ATOM 656 C C . ASN A 1 89 ? -14.43 -10.227 15.586 1 66.56 89 ASN A C 1
ATOM 658 O O . ASN A 1 89 ? -15.32 -11.008 15.266 1 66.56 89 ASN A O 1
ATOM 662 N N . SER A 1 90 ? -13.203 -10.469 15.5 1 76.19 90 SER A N 1
ATOM 663 C CA . SER A 1 90 ? -12.758 -11.812 15.141 1 76.19 90 SER A CA 1
ATOM 664 C C . SER A 1 90 ? -13 -12.797 16.281 1 76.19 90 SER A C 1
ATOM 666 O O . SER A 1 90 ? -12.82 -12.453 17.453 1 76.19 90 SER A O 1
ATOM 668 N N . THR A 1 91 ? -13.633 -13.992 15.922 1 82.19 91 THR A N 1
ATOM 669 C CA . THR A 1 91 ? -13.742 -15.117 16.844 1 82.19 91 THR A CA 1
ATOM 670 C C . THR A 1 91 ? -12.859 -16.281 16.391 1 82.19 91 THR A C 1
ATOM 672 O O . THR A 1 91 ? -12.562 -16.406 15.195 1 82.19 91 THR A O 1
ATOM 675 N N . PRO A 1 92 ? -12.469 -17.062 17.406 1 85.25 92 PRO A N 1
ATOM 676 C CA . PRO A 1 92 ? -11.625 -18.203 17.016 1 85.25 92 PRO A CA 1
ATOM 677 C C . PRO A 1 92 ? -12.273 -19.094 15.969 1 85.25 92 PRO A C 1
ATOM 679 O O . PRO A 1 92 ? -11.594 -19.578 15.062 1 85.25 92 PRO A O 1
ATOM 682 N N . GLU A 1 93 ? -13.484 -19.312 16.141 1 85.94 93 GLU A N 1
ATOM 683 C CA . GLU A 1 93 ? -14.195 -20.156 15.188 1 85.94 93 GLU A CA 1
ATOM 684 C C . GLU A 1 93 ? -14.227 -19.516 13.797 1 85.94 93 GLU A C 1
ATOM 686 O O . GLU A 1 93 ? -14 -20.203 12.797 1 85.94 93 GLU A O 1
ATOM 691 N N . ALA A 1 94 ? -14.445 -18.312 13.781 1 82.69 94 ALA A N 1
ATOM 692 C CA . ALA A 1 94 ? -14.477 -17.594 12.508 1 82.69 94 ALA A CA 1
ATOM 693 C C . ALA A 1 94 ? -13.102 -17.578 11.852 1 82.69 94 ALA A C 1
ATOM 695 O O . ALA A 1 94 ? -12.984 -17.734 10.633 1 82.69 94 ALA A O 1
ATOM 696 N N . VAL A 1 95 ? -12.148 -17.469 12.656 1 87.06 95 VAL A N 1
ATOM 697 C CA . VAL A 1 95 ? -10.781 -17.438 12.156 1 87.06 95 VAL A CA 1
ATOM 698 C C . VAL A 1 95 ? -10.414 -18.781 11.547 1 87.06 95 VAL A C 1
ATOM 700 O O . VAL A 1 95 ? -9.852 -18.859 10.453 1 87.06 95 VAL A O 1
ATOM 703 N N . GLY A 1 96 ? -10.758 -19.844 12.297 1 88.56 96 GLY A N 1
ATOM 704 C CA . GLY A 1 96 ? -10.492 -21.188 11.781 1 88.56 96 GLY A CA 1
ATOM 705 C C . GLY A 1 96 ? -11.125 -21.438 10.43 1 88.56 96 GLY A C 1
ATOM 706 O O . GLY A 1 96 ? -10.477 -21.969 9.523 1 88.56 96 GLY A O 1
ATOM 707 N N . ARG A 1 97 ? -12.312 -21.047 10.258 1 86.94 97 ARG A N 1
ATOM 708 C CA . ARG A 1 97 ? -13.031 -21.219 9 1 86.94 97 ARG A CA 1
ATOM 709 C C . ARG A 1 97 ? -12.398 -20.391 7.883 1 86.94 97 ARG A C 1
ATOM 711 O O . ARG A 1 97 ? -12.266 -20.875 6.754 1 86.94 97 ARG A O 1
ATOM 718 N N . ALA A 1 98 ? -12.047 -19.25 8.273 1 82.69 98 ALA A N 1
ATOM 719 C CA . ALA A 1 98 ? -11.461 -18.359 7.281 1 82.69 98 ALA A CA 1
ATOM 720 C C . ALA A 1 98 ? -10.109 -18.875 6.801 1 82.69 98 ALA A C 1
ATOM 722 O O . ALA A 1 98 ? -9.805 -18.812 5.609 1 82.69 98 ALA A O 1
ATOM 723 N N . VAL A 1 99 ? -9.406 -19.438 7.723 1 87.56 99 VAL A N 1
ATOM 724 C CA . VAL A 1 99 ? -8.094 -19.984 7.371 1 87.56 99 VAL A CA 1
ATOM 725 C C . VAL A 1 99 ? -8.266 -21.203 6.461 1 87.56 99 VAL A C 1
ATOM 727 O O . VAL A 1 99 ? -7.566 -21.328 5.457 1 87.56 99 VAL A O 1
ATOM 730 N N . ALA A 1 100 ? -9.211 -22 6.77 1 88.38 100 ALA A N 1
ATOM 731 C CA . ALA A 1 100 ? -9.469 -23.188 5.957 1 88.38 100 ALA A CA 1
ATOM 732 C C . ALA A 1 100 ? -9.883 -22.797 4.539 1 88.38 100 ALA A C 1
ATOM 734 O O . ALA A 1 100 ? -9.422 -23.391 3.564 1 88.38 100 ALA A O 1
ATOM 735 N N . ALA A 1 101 ? -10.695 -21.844 4.457 1 81.12 101 ALA A N 1
ATOM 736 C CA . AL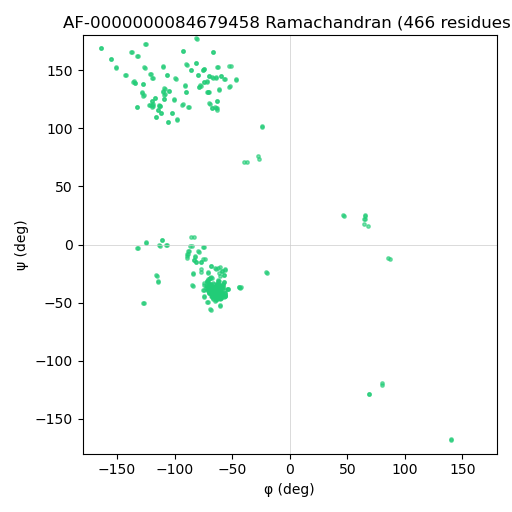A A 1 101 ? -11.148 -21.359 3.156 1 81.12 101 ALA A CA 1
ATOM 737 C C . ALA A 1 101 ? -9.984 -20.797 2.34 1 81.12 101 ALA A C 1
ATOM 739 O O . ALA A 1 101 ? -9.914 -21.016 1.128 1 81.12 101 ALA A O 1
ATOM 740 N N . ARG A 1 102 ? -9.133 -20.125 3.061 1 82.25 102 ARG A N 1
ATOM 741 C CA . ARG A 1 102 ? -7.961 -19.562 2.396 1 82.25 102 ARG A CA 1
ATOM 742 C C . ARG A 1 102 ? -7.062 -20.672 1.85 1 82.25 102 ARG A C 1
ATOM 744 O O . ARG A 1 102 ? -6.609 -20.594 0.706 1 82.25 102 ARG A O 1
ATOM 751 N N . VAL A 1 103 ? -6.848 -21.594 2.584 1 84.44 103 VAL A N 1
ATOM 752 C CA . VAL A 1 103 ? -6 -22.703 2.17 1 84.44 103 VAL A CA 1
ATOM 753 C C . VAL A 1 103 ? -6.629 -23.422 0.977 1 84.44 103 VAL A C 1
ATOM 755 O O . VAL A 1 103 ? -5.938 -23.766 0.016 1 84.44 103 VAL A O 1
ATOM 758 N N . GLU A 1 104 ? -7.852 -23.578 1.026 1 81.94 104 GLU A N 1
ATOM 759 C CA . GLU A 1 104 ? -8.57 -24.219 -0.072 1 81.94 104 GLU A CA 1
ATOM 760 C C . GLU A 1 104 ? -8.422 -23.422 -1.365 1 81.94 104 GLU A C 1
ATOM 762 O O . GLU A 1 104 ? -8.164 -23.984 -2.426 1 81.94 104 GLU A O 1
ATOM 767 N N . ARG A 1 105 ? -8.523 -22.156 -1.227 1 78.19 105 ARG A N 1
ATOM 768 C CA . ARG A 1 105 ? -8.43 -21.297 -2.395 1 78.19 105 ARG A CA 1
ATOM 769 C C . ARG A 1 105 ? -7.023 -21.328 -2.988 1 78.19 105 ARG A C 1
ATOM 771 O O . ARG A 1 105 ? -6.844 -21.125 -4.191 1 78.19 105 ARG A O 1
ATOM 778 N N . GLN A 1 106 ? -6.117 -21.547 -2.186 1 86.25 106 GLN A N 1
ATOM 779 C CA . GLN A 1 106 ? -4.723 -21.547 -2.611 1 86.25 106 GLN A CA 1
ATOM 780 C C . GLN A 1 106 ? -4.383 -22.797 -3.41 1 86.25 106 GLN A C 1
ATOM 782 O O . GLN A 1 106 ? -3.328 -22.875 -4.043 1 86.25 106 GLN A O 1
ATOM 787 N N . SER A 1 107 ? -5.27 -23.766 -3.383 1 84.88 107 SER A N 1
ATOM 788 C CA . SER A 1 107 ? -5.039 -24.984 -4.156 1 84.88 107 SER A CA 1
ATOM 789 C C . SER A 1 107 ? -4.895 -24.672 -5.641 1 84.88 107 SER A C 1
ATOM 791 O O . SER A 1 107 ? -4.262 -25.438 -6.383 1 84.88 107 SER A O 1
ATOM 793 N N . GLY A 1 108 ? -5.422 -23.594 -6.008 1 84.38 108 GLY A N 1
ATOM 794 C CA . GLY A 1 108 ? -5.309 -23.156 -7.391 1 84.38 108 GLY A CA 1
ATOM 795 C C . GLY A 1 108 ? -3.873 -22.953 -7.836 1 84.38 108 GLY A C 1
ATOM 796 O O . GLY A 1 108 ? -3.566 -23.031 -9.031 1 84.38 108 GLY A O 1
ATOM 797 N N . LEU A 1 109 ? -2.998 -22.656 -6.961 1 88 109 LEU A N 1
ATOM 798 C CA . LEU A 1 109 ? -1.591 -22.453 -7.281 1 88 109 LEU A CA 1
ATOM 799 C C . LEU A 1 109 ? -0.974 -23.719 -7.875 1 88 109 LEU A C 1
ATOM 801 O O . LEU A 1 109 ? 0.026 -23.641 -8.594 1 88 109 LEU A O 1
ATOM 805 N N . TYR A 1 110 ? -1.637 -24.828 -7.637 1 86 110 TYR A N 1
ATOM 806 C CA . TYR A 1 110 ? -1.054 -26.109 -8.016 1 86 110 TYR A CA 1
ATOM 807 C C . TYR A 1 110 ? -1.827 -26.75 -9.164 1 86 110 TYR A C 1
ATOM 809 O O . TYR A 1 110 ? -1.521 -27.859 -9.586 1 86 110 TYR A O 1
ATOM 817 N N . GLU A 1 111 ? -2.758 -26.047 -9.617 1 85.25 111 GLU A N 1
ATOM 818 C CA . GLU A 1 111 ? -3.566 -26.594 -10.703 1 85.25 111 GLU A CA 1
ATOM 819 C C . GLU A 1 111 ? -2.775 -26.625 -12.008 1 85.25 111 GLU A C 1
ATOM 821 O O . GLU A 1 111 ? -2.246 -25.594 -12.445 1 85.25 111 GLU A O 1
ATOM 826 N N . PRO A 1 112 ? -2.82 -27.781 -12.656 1 85.31 112 PRO A N 1
ATOM 827 C CA . PRO A 1 112 ? -2.115 -27.875 -13.938 1 85.31 112 PRO A CA 1
ATOM 828 C C . PRO A 1 112 ? -2.709 -26.953 -15 1 85.31 112 PRO A C 1
ATOM 830 O O . PRO A 1 112 ? -3.932 -26.781 -15.07 1 85.31 112 PRO A O 1
ATOM 833 N N . GLY A 1 113 ? -1.932 -26.406 -15.789 1 87.94 113 GLY A N 1
ATOM 834 C CA . GLY A 1 113 ? -2.383 -25.547 -16.875 1 87.94 113 GLY A CA 1
ATOM 835 C C . GLY A 1 113 ? -2.562 -24.109 -16.453 1 87.94 113 GLY A C 1
ATOM 836 O O . GLY A 1 113 ? -2.738 -23.219 -17.297 1 87.94 113 GLY A O 1
ATOM 837 N N . ARG A 1 114 ? -2.535 -23.922 -15.18 1 89.12 114 ARG A N 1
ATOM 838 C CA . ARG A 1 114 ? -2.672 -22.562 -14.672 1 89.12 114 ARG A CA 1
ATOM 839 C C . ARG A 1 114 ? -1.308 -21.891 -14.508 1 89.12 114 ARG A C 1
ATOM 841 O O . ARG A 1 114 ? -0.337 -22.547 -14.117 1 89.12 114 ARG A O 1
ATOM 848 N N . GLU A 1 115 ? -1.292 -20.656 -14.93 1 93.69 115 GLU A N 1
ATOM 849 C CA . GLU A 1 115 ? -0.087 -19.859 -14.711 1 93.69 115 GLU A CA 1
ATOM 850 C C . GLU A 1 115 ? -0.37 -18.672 -13.812 1 93.69 115 GLU A C 1
ATOM 852 O O . GLU A 1 115 ? -1.328 -17.922 -14.039 1 93.69 115 GLU A O 1
ATOM 857 N N . SER A 1 116 ? 0.423 -18.594 -12.781 1 94.75 116 SER A N 1
ATOM 858 C CA . SER A 1 116 ? 0.303 -17.453 -11.859 1 94.75 116 SER A CA 1
ATOM 859 C C . SER A 1 116 ? 1.594 -16.656 -11.805 1 94.75 116 SER A C 1
ATOM 861 O O . SER A 1 116 ? 2.662 -17.188 -11.523 1 94.75 116 SER A O 1
ATOM 863 N N . VAL A 1 117 ? 1.45 -15.391 -12.094 1 96.25 117 VAL A N 1
ATOM 864 C CA . VAL A 1 117 ? 2.586 -14.484 -11.977 1 96.25 117 VAL A CA 1
ATOM 865 C C . VAL A 1 117 ? 2.328 -13.477 -10.859 1 96.25 117 VAL A C 1
ATOM 867 O O . VAL A 1 117 ? 1.33 -12.75 -10.883 1 96.25 117 VAL A O 1
ATOM 870 N N . PHE A 1 118 ? 3.172 -13.492 -9.898 1 96.38 118 PHE A N 1
ATOM 871 C CA . PHE A 1 118 ? 3.102 -12.539 -8.805 1 96.38 118 PHE A CA 1
ATOM 872 C C . PHE A 1 118 ? 4.262 -11.555 -8.867 1 96.38 118 PHE A C 1
ATOM 874 O O . PHE A 1 118 ? 5.414 -11.953 -9.039 1 96.38 118 PHE A O 1
ATOM 881 N N . VAL A 1 119 ? 3.955 -10.281 -8.758 1 96.81 119 VAL A N 1
ATOM 882 C CA . VAL A 1 119 ? 4.965 -9.242 -8.602 1 96.81 119 VAL A CA 1
ATOM 883 C C . VAL A 1 119 ? 4.715 -8.469 -7.309 1 96.81 119 VAL A C 1
ATOM 885 O O . VAL A 1 119 ? 3.65 -7.871 -7.129 1 96.81 119 VAL A O 1
ATOM 888 N N . LEU A 1 120 ? 5.727 -8.523 -6.434 1 96.06 120 LEU A N 1
ATOM 889 C CA . LEU A 1 120 ? 5.633 -7.812 -5.16 1 96.06 120 LEU A CA 1
ATOM 890 C C . LEU A 1 120 ? 6.734 -6.762 -5.039 1 96.06 120 LEU A C 1
ATOM 892 O O . LEU A 1 120 ? 7.859 -6.98 -5.496 1 96.06 120 LEU A O 1
ATOM 896 N N . THR A 1 121 ? 6.391 -5.641 -4.434 1 94.19 121 THR A N 1
ATOM 897 C CA . THR A 1 121 ? 7.465 -4.77 -3.977 1 94.19 121 THR A CA 1
ATOM 898 C C . THR A 1 121 ? 8.125 -5.336 -2.721 1 94.19 121 THR A C 1
ATOM 900 O O . THR A 1 121 ? 7.48 -6.043 -1.943 1 94.19 121 THR A O 1
ATOM 903 N N . GLU A 1 122 ? 9.391 -5.051 -2.545 1 95.25 122 GLU A N 1
ATOM 904 C CA . GLU A 1 122 ? 10.086 -5.5 -1.34 1 95.25 122 GLU A CA 1
ATOM 905 C C . GLU A 1 122 ? 9.391 -4.984 -0.081 1 95.25 122 GLU A C 1
ATOM 907 O O . GLU A 1 122 ? 9.484 -5.605 0.98 1 95.25 122 GLU A O 1
ATOM 912 N N . ALA A 1 123 ? 8.719 -3.908 -0.228 1 92.81 123 ALA A N 1
ATOM 913 C CA . ALA A 1 123 ? 7.992 -3.301 0.885 1 92.81 123 ALA A CA 1
ATOM 914 C C . ALA A 1 123 ? 6.984 -4.277 1.484 1 92.81 123 ALA A C 1
ATOM 916 O O . ALA A 1 123 ? 6.742 -4.266 2.693 1 92.81 123 ALA A O 1
ATOM 917 N N . VAL A 1 124 ? 6.457 -5.109 0.682 1 92.25 124 VAL A N 1
ATOM 918 C CA . VAL A 1 124 ? 5.469 -6.086 1.13 1 92.25 124 VAL A CA 1
ATOM 919 C C . VAL A 1 124 ? 6.098 -7.027 2.152 1 92.25 124 VAL A C 1
ATOM 921 O O . VAL A 1 124 ? 5.434 -7.461 3.096 1 92.25 124 VAL A O 1
ATOM 924 N N . LEU A 1 125 ? 7.379 -7.285 2 1 94.19 125 LEU A N 1
ATOM 925 C CA . LEU A 1 125 ? 8.086 -8.195 2.891 1 94.19 125 LEU A CA 1
ATOM 926 C C . LEU A 1 125 ? 8.492 -7.492 4.184 1 94.19 125 LEU A C 1
ATOM 928 O O . LEU A 1 125 ? 8.82 -8.148 5.172 1 94.19 125 LEU A O 1
ATOM 932 N N . ARG A 1 126 ? 8.406 -6.195 4.09 1 92 126 ARG A N 1
ATOM 933 C CA . ARG A 1 126 ? 8.969 -5.453 5.215 1 92 126 ARG A CA 1
ATOM 934 C C . ARG A 1 126 ? 7.875 -4.727 5.992 1 92 126 ARG A C 1
ATOM 936 O O . ARG A 1 126 ? 8.164 -3.953 6.906 1 92 126 ARG A O 1
ATOM 943 N N . THR A 1 127 ? 6.703 -4.82 5.594 1 89.38 127 THR A N 1
ATOM 944 C CA . THR A 1 127 ? 5.516 -4.461 6.359 1 89.38 127 THR A CA 1
ATOM 945 C C . THR A 1 127 ? 4.785 -5.711 6.844 1 89.38 127 THR A C 1
ATOM 947 O O . THR A 1 127 ? 4.086 -6.367 6.07 1 89.38 127 THR A O 1
ATOM 950 N N . TRP A 1 128 ? 4.922 -5.957 8.094 1 87.75 128 TRP A N 1
ATOM 951 C CA . TRP A 1 128 ? 4.582 -7.301 8.547 1 87.75 128 TRP A CA 1
ATOM 952 C C . TRP A 1 128 ? 3.914 -7.262 9.922 1 87.75 128 TRP A C 1
ATOM 954 O O . TRP A 1 128 ? 4.199 -6.379 10.734 1 87.75 128 TRP A O 1
ATOM 964 N N . PRO A 1 129 ? 3.039 -8.156 10.062 1 86.38 129 PRO A N 1
ATOM 965 C CA . PRO A 1 129 ? 2.404 -8.297 11.375 1 86.38 129 PRO A CA 1
ATOM 966 C C . PRO A 1 129 ? 3.113 -9.312 12.258 1 86.38 129 PRO A C 1
ATOM 968 O O . PRO A 1 129 ? 4.008 -10.031 11.797 1 86.38 129 PRO A O 1
ATOM 971 N N . GLY A 1 130 ? 2.771 -9.281 13.469 1 87.19 130 GLY A N 1
ATOM 972 C CA . GLY A 1 130 ? 3.105 -10.391 14.336 1 87.19 130 GLY A CA 1
ATOM 973 C C . GLY A 1 130 ? 4.539 -10.352 14.836 1 87.19 130 GLY A C 1
ATOM 974 O O . GLY A 1 130 ? 4.965 -9.367 15.438 1 87.19 130 GLY A O 1
ATOM 975 N N . SER A 1 131 ? 5.246 -11.539 14.43 1 92.12 131 SER A N 1
ATOM 976 C CA . SER A 1 131 ? 6.594 -11.734 14.961 1 92.12 131 SER A CA 1
ATOM 977 C C . SER A 1 131 ? 7.578 -12.102 13.852 1 92.12 131 SER A C 1
ATOM 979 O O . SER A 1 131 ? 7.172 -12.57 12.789 1 92.12 131 SER A O 1
ATOM 981 N N . PRO A 1 132 ? 8.867 -11.906 14.242 1 94.31 132 PRO A N 1
ATOM 982 C CA . PRO A 1 132 ? 9.883 -12.352 13.281 1 94.31 132 PRO A CA 1
ATOM 983 C C . PRO A 1 132 ? 9.758 -13.836 12.93 1 94.31 132 PRO A C 1
ATOM 985 O O . PRO A 1 132 ? 9.961 -14.219 11.773 1 94.31 132 PRO A O 1
ATOM 988 N N . ALA A 1 133 ? 9.391 -14.609 13.906 1 94.38 133 ALA A N 1
ATOM 989 C CA . ALA A 1 133 ? 9.227 -16.047 13.656 1 94.38 133 ALA A CA 1
ATOM 990 C C . ALA A 1 133 ? 8.109 -16.297 12.648 1 94.38 133 ALA A C 1
ATOM 992 O O . ALA A 1 133 ? 8.242 -17.156 11.773 1 94.38 133 ALA A O 1
ATOM 993 N N . LEU A 1 134 ? 7.051 -15.578 12.789 1 94 134 LEU A N 1
ATOM 994 C CA . LEU A 1 134 ? 5.945 -15.688 11.844 1 94 134 LEU A CA 1
ATOM 995 C C . LEU A 1 134 ? 6.402 -15.336 10.43 1 94 134 LEU A C 1
ATOM 997 O O . LEU A 1 134 ? 6.047 -16.031 9.469 1 94 134 LEU A O 1
ATOM 1001 N N . MET A 1 135 ? 7.211 -14.32 10.359 1 95.19 135 MET A N 1
ATOM 1002 C CA . MET A 1 135 ? 7.656 -13.875 9.039 1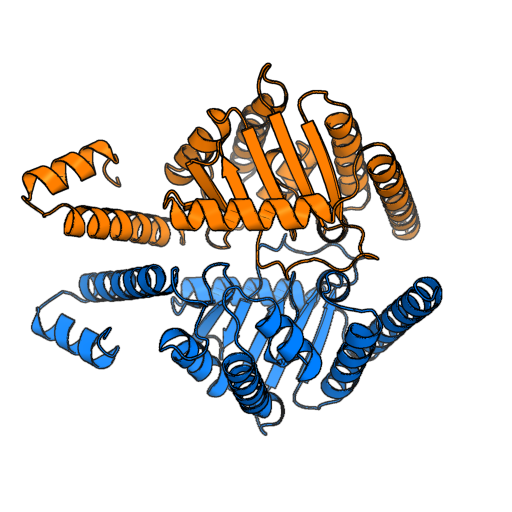 95.19 135 MET A CA 1
ATOM 1003 C C . MET A 1 135 ? 8.648 -14.859 8.438 1 95.19 135 MET A C 1
ATOM 1005 O O . MET A 1 135 ? 8.664 -15.07 7.227 1 95.19 135 MET A O 1
ATOM 1009 N N . LEU A 1 136 ? 9.469 -15.438 9.297 1 95.56 136 LEU A N 1
ATOM 1010 C CA . LEU A 1 136 ? 10.406 -16.438 8.797 1 95.56 136 LEU A CA 1
ATOM 1011 C C . LEU A 1 136 ? 9.664 -17.625 8.195 1 95.56 136 LEU A C 1
ATOM 1013 O O . LEU A 1 136 ? 10.023 -18.109 7.121 1 95.56 136 LEU A O 1
ATOM 1017 N N . ALA A 1 137 ? 8.609 -18.031 8.797 1 95.25 137 ALA A N 1
ATOM 1018 C CA . ALA A 1 137 ? 7.777 -19.125 8.273 1 95.25 137 ALA A CA 1
ATOM 1019 C C . ALA A 1 137 ? 7.113 -18.703 6.961 1 95.25 137 ALA A C 1
ATOM 1021 O O . ALA A 1 137 ? 7.051 -19.5 6.016 1 95.25 137 ALA A O 1
ATOM 1022 N N . GLN A 1 138 ? 6.664 -17.547 6.953 1 95.81 138 GLN A N 1
ATOM 1023 C CA . GLN A 1 138 ? 6.016 -17.047 5.75 1 95.81 138 GLN A CA 1
ATOM 1024 C C . GLN A 1 138 ? 7.004 -16.953 4.59 1 95.81 138 GLN A C 1
ATOM 1026 O O . GLN A 1 138 ? 6.66 -17.266 3.447 1 95.81 138 GLN A O 1
ATOM 1031 N N . LEU A 1 139 ? 8.188 -16.469 4.863 1 96.81 139 LEU A N 1
ATOM 1032 C CA . LEU A 1 139 ? 9.203 -16.344 3.82 1 96.81 139 LEU A CA 1
ATOM 1033 C C . LEU A 1 139 ? 9.633 -17.719 3.314 1 96.81 139 LEU A C 1
ATOM 1035 O O . LEU A 1 139 ? 9.938 -17.875 2.131 1 96.81 139 LEU A O 1
ATOM 1039 N N . ASP A 1 140 ? 9.641 -18.672 4.211 1 95.62 140 ASP A N 1
ATOM 1040 C CA . ASP A 1 140 ? 9.891 -20.062 3.801 1 95.62 140 ASP A CA 1
ATOM 1041 C C . ASP A 1 140 ? 8.828 -20.531 2.812 1 95.62 140 ASP A C 1
ATOM 1043 O O . ASP A 1 140 ? 9.148 -21.203 1.823 1 95.62 140 ASP A O 1
ATOM 1047 N N . ARG A 1 141 ? 7.672 -20.203 3.125 1 95.12 141 ARG A N 1
ATOM 1048 C CA . ARG A 1 141 ? 6.582 -20.547 2.215 1 95.12 141 ARG A CA 1
ATOM 1049 C C . ARG A 1 141 ? 6.785 -19.891 0.85 1 95.12 141 ARG A C 1
ATOM 1051 O O . ARG A 1 141 ? 6.523 -20.516 -0.182 1 95.12 141 ARG A O 1
ATOM 1058 N N . LEU A 1 142 ? 7.203 -18.672 0.807 1 96 142 LEU A N 1
ATOM 1059 C CA . LEU A 1 142 ? 7.438 -18 -0.463 1 96 142 LEU A CA 1
ATOM 1060 C C . LEU A 1 142 ? 8.523 -18.703 -1.265 1 96 142 LEU A C 1
ATOM 1062 O O . LEU A 1 142 ? 8.422 -18.812 -2.488 1 96 142 LEU A O 1
ATOM 1066 N N . LEU A 1 143 ? 9.516 -19.172 -0.567 1 95.38 143 LEU A N 1
ATOM 1067 C CA . LEU A 1 143 ? 10.578 -19.922 -1.234 1 95.38 143 LEU A CA 1
ATOM 1068 C C . LEU A 1 143 ? 10.039 -21.188 -1.872 1 95.38 143 LEU A C 1
ATOM 1070 O O . LEU A 1 143 ? 10.398 -21.531 -3.002 1 95.38 143 LEU A O 1
ATOM 1074 N N . ALA A 1 144 ? 9.195 -21.859 -1.158 1 93.19 144 ALA A N 1
ATOM 1075 C CA . ALA A 1 144 ? 8.594 -23.094 -1.663 1 93.19 144 ALA A CA 1
ATOM 1076 C C . ALA A 1 144 ? 7.723 -22.812 -2.887 1 93.19 144 ALA A C 1
ATOM 1078 O O . ALA A 1 144 ? 7.777 -23.562 -3.873 1 93.19 144 ALA A O 1
ATOM 1079 N N . VAL A 1 145 ? 6.973 -21.766 -2.818 1 90.56 145 VAL A N 1
ATOM 1080 C CA . VAL A 1 145 ? 6.059 -21.422 -3.906 1 90.56 145 VAL A CA 1
ATOM 1081 C C . VAL A 1 145 ? 6.859 -21 -5.133 1 90.56 145 VAL A C 1
ATOM 1083 O O . VAL A 1 145 ? 6.465 -21.266 -6.27 1 90.56 145 VAL A O 1
ATOM 1086 N N . GLU A 1 146 ? 7.883 -20.234 -4.863 1 90.88 146 GLU A N 1
ATOM 1087 C CA . GLU A 1 146 ? 8.742 -19.766 -5.949 1 90.88 146 GLU A CA 1
ATOM 1088 C C . GLU A 1 146 ? 9.297 -20.938 -6.754 1 90.88 146 GLU A C 1
ATOM 1090 O O . GLU A 1 146 ? 9.641 -20.781 -7.926 1 90.88 146 GLU A O 1
ATOM 1095 N N . SER A 1 147 ? 9.352 -22.125 -6.242 1 89.69 147 SER A N 1
ATOM 1096 C CA . SER A 1 147 ? 9.938 -23.281 -6.898 1 89.69 147 SER A CA 1
ATOM 1097 C C . SER A 1 147 ? 8.898 -24.016 -7.746 1 89.69 147 SER A C 1
ATOM 1099 O O . SER A 1 147 ? 9.242 -24.906 -8.523 1 89.69 147 SER A O 1
ATOM 1101 N N . LEU A 1 148 ? 7.68 -23.609 -7.609 1 90.38 148 LEU A N 1
ATOM 1102 C CA . LEU A 1 148 ? 6.625 -24.25 -8.398 1 90.38 148 LEU A CA 1
ATOM 1103 C C . LEU A 1 148 ? 6.727 -23.844 -9.867 1 90.38 148 LEU A C 1
ATOM 1105 O O . LEU A 1 148 ? 6.977 -22.672 -10.18 1 90.38 148 LEU A O 1
ATOM 1109 N N . SER A 1 149 ? 6.504 -24.781 -10.75 1 89.81 149 SER A N 1
ATOM 1110 C CA . SER A 1 149 ? 6.57 -24.516 -12.188 1 89.81 149 SER A CA 1
ATOM 1111 C C . SER A 1 149 ? 5.391 -23.656 -12.641 1 89.81 149 SER A C 1
ATOM 1113 O O . SER A 1 149 ? 5.469 -22.984 -13.664 1 89.81 149 SER A O 1
ATOM 1115 N N . SER A 1 150 ? 4.297 -23.688 -11.891 1 91.75 150 SER A N 1
ATOM 1116 C CA . SER A 1 150 ? 3.082 -22.969 -12.25 1 91.75 150 SER A CA 1
ATOM 1117 C C . SER A 1 150 ? 3.129 -21.531 -11.734 1 91.75 150 SER A C 1
ATOM 1119 O O . SER A 1 150 ? 2.219 -20.734 -12.008 1 91.75 150 SER A O 1
ATOM 1121 N N . VAL A 1 151 ? 4.188 -21.172 -11.062 1 93.88 151 VAL A N 1
ATOM 1122 C CA . VAL A 1 151 ? 4.234 -19.875 -10.414 1 93.88 151 VAL A CA 1
ATOM 1123 C C . VAL A 1 151 ? 5.516 -19.141 -10.812 1 93.88 151 VAL A C 1
ATOM 1125 O O . VAL A 1 151 ? 6.598 -19.734 -10.812 1 93.88 151 VAL A O 1
ATOM 1128 N N . ARG A 1 152 ? 5.352 -17.938 -11.211 1 95.75 152 ARG A N 1
ATOM 1129 C CA . ARG A 1 152 ? 6.469 -17 -11.336 1 95.75 152 ARG A CA 1
ATOM 1130 C C . ARG A 1 152 ? 6.375 -15.891 -10.297 1 95.75 152 ARG A C 1
ATOM 1132 O O . ARG A 1 152 ? 5.449 -15.078 -10.336 1 95.75 152 ARG A O 1
ATOM 1139 N N . LEU A 1 153 ? 7.301 -15.898 -9.406 1 96.62 153 LEU A N 1
ATOM 1140 C CA . LEU A 1 153 ? 7.332 -14.898 -8.352 1 96.62 153 LEU A CA 1
ATOM 1141 C C . LEU A 1 153 ? 8.383 -13.828 -8.641 1 96.62 153 LEU A C 1
ATOM 1143 O O . LEU A 1 153 ? 9.57 -14.141 -8.766 1 96.62 153 LEU A O 1
ATOM 1147 N N . GLY A 1 154 ? 7.934 -12.656 -8.875 1 97.69 154 GLY A N 1
ATOM 1148 C CA . GLY A 1 154 ? 8.812 -11.523 -9.078 1 97.69 154 GLY A CA 1
ATOM 1149 C C . GLY A 1 154 ? 8.828 -10.555 -7.902 1 97.69 154 GLY A C 1
ATOM 1150 O O . GLY A 1 154 ? 7.82 -10.406 -7.207 1 97.69 154 GLY A O 1
ATOM 1151 N N . LEU A 1 155 ? 10.016 -9.961 -7.68 1 97.25 155 LEU A N 1
ATOM 1152 C CA . LEU A 1 155 ? 10.156 -8.945 -6.648 1 97.25 155 LEU A CA 1
ATOM 1153 C C . LEU A 1 155 ? 10.797 -7.68 -7.215 1 97.25 155 LEU A C 1
ATOM 1155 O O . LEU A 1 155 ? 11.727 -7.754 -8.016 1 97.25 155 LEU A O 1
ATOM 1159 N N . ILE A 1 156 ? 10.273 -6.57 -6.824 1 96.38 156 ILE A N 1
ATOM 1160 C CA . ILE A 1 156 ? 10.945 -5.305 -7.098 1 96.38 156 ILE A CA 1
ATOM 1161 C C . ILE A 1 156 ? 11.742 -4.871 -5.875 1 96.38 156 ILE A C 1
ATOM 1163 O O . ILE A 1 156 ? 11.172 -4.445 -4.867 1 96.38 156 ILE A O 1
ATOM 1167 N N . PRO A 1 157 ? 13.094 -4.988 -5.98 1 96.19 157 PRO A N 1
ATOM 1168 C CA . PRO A 1 157 ? 13.922 -4.566 -4.844 1 96.19 157 PRO A CA 1
ATOM 1169 C C . PRO A 1 157 ? 13.781 -3.08 -4.527 1 96.19 157 PRO A C 1
ATOM 1171 O O . PRO A 1 157 ? 13.523 -2.277 -5.43 1 96.19 157 PRO A O 1
ATOM 1174 N N . TRP A 1 158 ? 14.008 -2.744 -3.264 1 92.94 158 TRP A N 1
ATOM 1175 C CA . TRP A 1 158 ? 13.852 -1.349 -2.869 1 92.94 158 TRP A CA 1
ATOM 1176 C C . TRP A 1 158 ? 14.867 -0.462 -3.572 1 92.94 158 TRP A C 1
ATOM 1178 O O . TRP A 1 158 ? 14.656 0.743 -3.725 1 92.94 158 TRP A O 1
ATOM 1188 N N . ARG A 1 159 ? 15.891 -1.007 -4.02 1 92.88 159 ARG A N 1
ATOM 1189 C CA . ARG A 1 159 ? 16.953 -0.236 -4.652 1 92.88 159 ARG A CA 1
ATOM 1190 C C . ARG A 1 159 ? 16.594 0.128 -6.086 1 92.88 159 ARG A C 1
ATOM 1192 O O . ARG A 1 159 ? 17.297 0.907 -6.73 1 92.88 159 ARG A O 1
ATOM 1199 N N . ARG A 1 160 ? 15.508 -0.366 -6.59 1 92.38 160 ARG A N 1
ATOM 1200 C CA . ARG A 1 160 ? 15.023 -0.048 -7.93 1 92.38 160 ARG A CA 1
ATOM 1201 C C . ARG A 1 160 ? 13.789 0.841 -7.871 1 92.38 160 ARG A C 1
ATOM 1203 O O . ARG A 1 160 ? 12.867 0.584 -7.09 1 92.38 160 ARG A O 1
ATOM 1210 N N . ALA A 1 161 ? 13.906 1.843 -8.727 1 90.25 161 ALA A N 1
ATOM 1211 C CA . ALA A 1 161 ? 12.727 2.705 -8.828 1 90.25 161 ALA A CA 1
ATOM 1212 C C . ALA A 1 161 ? 11.547 1.957 -9.438 1 90.25 161 ALA A C 1
ATOM 1214 O O . ALA A 1 161 ? 11.719 1.168 -10.367 1 90.25 161 ALA A O 1
ATOM 1215 N N . VAL A 1 162 ? 10.375 2.238 -8.969 1 90.06 162 VAL A N 1
ATOM 1216 C CA . VAL A 1 162 ? 9.18 1.675 -9.578 1 90.06 162 VAL A CA 1
ATOM 1217 C C . VAL A 1 162 ? 8.82 2.473 -10.828 1 90.06 162 VAL A C 1
ATOM 1219 O O . VAL A 1 162 ? 9 3.691 -10.867 1 90.06 162 VAL A O 1
ATOM 1222 N N . PRO A 1 163 ? 8.305 1.748 -11.766 1 87.94 163 PRO A N 1
ATOM 1223 C CA . PRO A 1 163 ? 7.969 2.443 -13.008 1 87.94 163 PRO A CA 1
ATOM 1224 C C . PRO A 1 163 ? 6.781 3.389 -12.852 1 87.94 163 PRO A C 1
ATOM 1226 O O . PRO A 1 163 ? 6.676 4.379 -13.578 1 87.94 163 PRO A O 1
ATOM 1229 N N . VAL A 1 164 ? 5.891 3.002 -12.039 1 82.56 164 VAL A N 1
ATOM 1230 C CA . VAL A 1 164 ? 4.734 3.812 -11.664 1 82.56 164 VAL A CA 1
ATOM 1231 C C . VAL A 1 164 ? 4.516 3.744 -10.156 1 82.56 164 VAL A C 1
ATOM 1233 O O . VAL A 1 164 ? 4.727 2.697 -9.539 1 82.56 164 VAL A O 1
ATOM 1236 N N . LEU A 1 165 ? 4.164 4.883 -9.633 1 79 165 LEU A N 1
ATOM 1237 C CA . LEU A 1 165 ? 3.855 4.832 -8.203 1 79 165 LEU A CA 1
ATOM 1238 C C . LEU A 1 165 ? 2.586 4.023 -7.953 1 79 165 LEU A C 1
ATOM 1240 O O . LEU A 1 165 ? 1.517 4.367 -8.469 1 79 165 LEU A O 1
ATOM 1244 N N . PRO A 1 166 ? 2.812 2.953 -7.215 1 76 166 PRO A N 1
ATOM 1245 C CA . PRO A 1 166 ? 1.636 2.119 -6.961 1 76 166 PRO A CA 1
ATOM 1246 C C . PRO A 1 166 ? 0.684 2.734 -5.938 1 76 166 PRO A C 1
ATOM 1248 O O . PRO A 1 166 ? 1.111 3.516 -5.082 1 76 166 PRO A O 1
ATOM 1251 N N . ARG A 1 167 ? -0.574 2.432 -6.062 1 69.44 167 ARG A N 1
ATOM 1252 C CA . ARG A 1 167 ? -1.571 2.926 -5.121 1 69.44 167 ARG A CA 1
ATOM 1253 C C . ARG A 1 167 ? -2.186 1.778 -4.324 1 69.44 167 ARG A C 1
ATOM 1255 O O . ARG A 1 167 ? -2.545 1.948 -3.156 1 69.44 167 ARG A O 1
ATOM 1262 N N . HIS A 1 168 ? -2.271 0.666 -4.957 1 76.25 168 HIS A N 1
ATOM 1263 C CA . HIS A 1 168 ? -2.838 -0.525 -4.332 1 76.25 168 HIS A CA 1
ATOM 1264 C C . HIS A 1 168 ? -2.471 -1.783 -5.113 1 76.25 168 HIS A C 1
ATOM 1266 O O . HIS A 1 168 ? -1.975 -1.698 -6.238 1 76.25 168 HIS A O 1
ATOM 1272 N N . GLY A 1 169 ? -2.748 -2.885 -4.52 1 82.69 169 GLY A N 1
ATOM 1273 C CA . GLY A 1 169 ? -2.586 -4.156 -5.207 1 82.69 169 GLY A CA 1
ATOM 1274 C C . GLY A 1 169 ? -3.754 -4.5 -6.113 1 82.69 169 GLY A C 1
ATOM 1275 O O . GLY A 1 169 ? -4.859 -3.984 -5.93 1 82.69 169 GLY A O 1
ATOM 1276 N N . PHE A 1 170 ? -3.441 -5.352 -7.098 1 86.19 170 PHE A N 1
ATOM 1277 C CA . PHE A 1 170 ? -4.496 -5.82 -7.992 1 86.19 170 PHE A CA 1
ATOM 1278 C C . PHE A 1 170 ? -4.129 -7.168 -8.602 1 86.19 170 PHE A C 1
ATOM 1280 O O . PHE A 1 170 ? -2.955 -7.547 -8.617 1 86.19 170 PHE A O 1
ATOM 1287 N N . THR A 1 171 ? -5.211 -7.867 -9.078 1 89.19 171 THR A N 1
ATOM 1288 C CA . THR A 1 171 ? -5.039 -9.164 -9.719 1 89.19 171 THR A CA 1
ATOM 1289 C C . THR A 1 171 ? -5.828 -9.227 -11.023 1 89.19 171 THR A C 1
ATOM 1291 O O . THR A 1 171 ? -7.059 -9.117 -11.023 1 89.19 171 THR A O 1
ATOM 1294 N N . VAL A 1 172 ? -5.098 -9.406 -12.086 1 92.31 172 VAL A N 1
ATOM 1295 C CA . VAL A 1 172 ? -5.715 -9.562 -13.398 1 92.31 172 VAL A CA 1
ATOM 1296 C C . VAL A 1 172 ? -5.98 -11.039 -13.664 1 92.31 172 VAL A C 1
ATOM 1298 O O . VAL A 1 172 ? -5.082 -11.875 -13.523 1 92.31 172 VAL A O 1
ATOM 1301 N N . CYS A 1 173 ? -7.227 -11.336 -14.094 1 92.06 173 CYS A N 1
ATOM 1302 C CA . CYS A 1 173 ? -7.641 -12.703 -14.398 1 92.06 173 CYS A CA 1
ATOM 1303 C C . CYS A 1 173 ? -7.945 -12.859 -15.891 1 92.06 173 CYS A C 1
ATOM 1305 O O . CYS A 1 173 ? -8.938 -12.32 -16.391 1 92.06 173 CYS A O 1
ATOM 1307 N N . ASP A 1 174 ? -7.211 -13.641 -16.594 1 89.06 174 ASP A N 1
ATOM 1308 C CA . ASP A 1 174 ? -7.34 -13.977 -18.016 1 89.06 174 ASP A CA 1
ATOM 1309 C C . ASP A 1 174 ? -7.559 -12.719 -18.859 1 89.06 174 ASP A C 1
ATOM 1311 O O . ASP A 1 174 ? -8.312 -12.742 -19.828 1 89.06 174 ASP A O 1
ATOM 1315 N N . GLN A 1 175 ? -7.168 -11.625 -18.469 1 81.56 175 GLN A N 1
ATOM 1316 C CA . GLN A 1 175 ? -7.348 -10.367 -19.188 1 81.56 175 GLN A CA 1
ATOM 1317 C C . GLN A 1 175 ? -8.828 -10.008 -19.297 1 81.56 175 GLN A C 1
ATOM 1319 O O . GLN A 1 175 ? -9.234 -9.328 -20.25 1 81.56 175 GLN A O 1
ATOM 1324 N N . GLN A 1 176 ? -9.555 -10.602 -18.375 1 85.12 176 GLN A N 1
ATOM 1325 C CA . GLN A 1 176 ? -11 -10.398 -18.453 1 85.12 176 GLN A CA 1
ATOM 1326 C C . GLN A 1 176 ? -11.523 -9.641 -17.25 1 85.12 176 GLN A C 1
ATOM 1328 O O . GLN A 1 176 ? -12.547 -8.961 -17.312 1 85.12 176 GLN A O 1
ATOM 1333 N N . ALA A 1 177 ? -10.805 -9.828 -16.25 1 88.81 177 ALA A N 1
ATOM 1334 C CA . ALA A 1 177 ? -11.281 -9.203 -15.008 1 88.81 177 ALA A CA 1
ATOM 1335 C C . ALA A 1 177 ? -10.117 -8.859 -14.086 1 88.81 177 ALA A C 1
ATOM 1337 O O . ALA A 1 177 ? -9.047 -9.461 -14.18 1 88.81 177 ALA A O 1
ATOM 1338 N N . VAL A 1 178 ? -10.383 -7.828 -13.289 1 87.44 178 VAL A N 1
ATOM 1339 C CA . VAL A 1 178 ? -9.375 -7.418 -12.312 1 87.44 178 VAL A CA 1
ATOM 1340 C C . VAL A 1 178 ? -10 -7.367 -10.922 1 87.44 178 VAL A C 1
ATOM 1342 O O . VAL A 1 178 ? -11.078 -6.801 -10.734 1 87.44 178 VAL A O 1
ATOM 1345 N N . VAL A 1 179 ? -9.32 -8.031 -10.055 1 83.31 179 VAL A N 1
ATOM 1346 C CA . VAL A 1 179 ? -9.672 -7.906 -8.648 1 83.31 179 VAL A CA 1
ATOM 1347 C C . VAL A 1 179 ? -8.828 -6.82 -7.992 1 83.31 179 VAL A C 1
ATOM 1349 O O . VAL A 1 179 ? -7.598 -6.93 -7.945 1 83.31 179 VAL A O 1
ATOM 1352 N N . VAL A 1 180 ? -9.492 -5.871 -7.492 1 76.81 180 VAL A N 1
ATOM 1353 C CA . VAL A 1 180 ? -8.789 -4.746 -6.879 1 76.81 180 VAL A CA 1
ATOM 1354 C C . VAL A 1 180 ? -8.953 -4.801 -5.359 1 76.81 180 VAL A C 1
ATOM 1356 O O . VAL A 1 180 ? -10.07 -4.977 -4.855 1 76.81 180 VAL A O 1
ATOM 1359 N N . GLU A 1 181 ? -7.844 -4.707 -4.645 1 68.19 181 GLU A N 1
ATOM 1360 C CA . GLU A 1 181 ? -7.859 -4.75 -3.186 1 68.19 181 GLU A CA 1
ATOM 1361 C C . GLU A 1 181 ? -8.055 -3.359 -2.592 1 68.19 181 GLU A C 1
ATOM 1363 O O . GLU A 1 181 ? -7.34 -2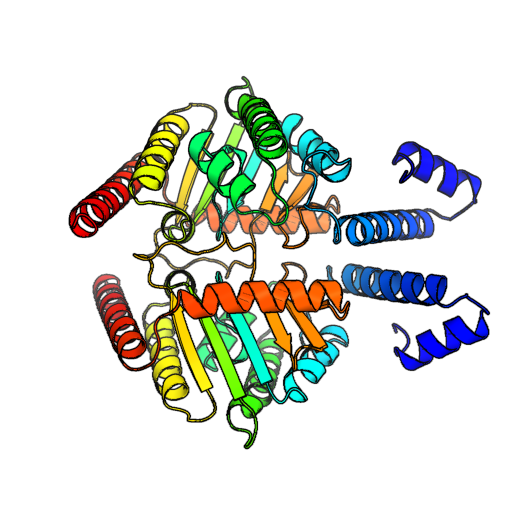.42 -2.947 1 68.19 181 GLU A O 1
ATOM 1368 N N . GLY A 1 182 ? -9.219 -3.211 -1.816 1 57.41 182 GLY A N 1
ATOM 1369 C CA . GLY A 1 182 ? -9.508 -1.952 -1.149 1 57.41 182 GLY A CA 1
ATOM 1370 C C . GLY A 1 182 ? -9.742 -2.105 0.341 1 57.41 182 GLY A C 1
ATOM 1371 O O . GLY A 1 182 ? -9.68 -3.215 0.875 1 57.41 182 GLY A O 1
ATOM 1372 N N . PHE A 1 183 ? -9.867 -1.077 1.062 1 50.12 183 PHE A N 1
ATOM 1373 C CA . PHE A 1 183 ? -10.047 -1.092 2.51 1 50.12 183 PHE A CA 1
ATOM 1374 C C . PHE A 1 183 ? -11.32 -1.833 2.891 1 50.12 183 PHE A C 1
ATOM 1376 O O . PHE A 1 183 ? -11.312 -2.664 3.801 1 50.12 183 PHE A O 1
ATOM 1383 N N . ALA A 1 184 ? -12.289 -1.273 2.193 1 48.66 184 ALA A N 1
ATOM 1384 C CA . ALA A 1 184 ? -13.562 -1.876 2.574 1 48.66 184 ALA A CA 1
ATOM 1385 C C . ALA A 1 184 ? -13.703 -3.277 1.989 1 48.66 184 ALA A C 1
ATOM 1387 O O . ALA A 1 184 ? -14.625 -4.016 2.344 1 48.66 184 ALA A O 1
ATOM 1388 N N . GLY A 1 185 ? -12.625 -3.613 1.219 1 57.62 185 GLY A N 1
ATOM 1389 C CA . GLY A 1 185 ? -12.703 -4.93 0.607 1 57.62 185 GLY A CA 1
ATOM 1390 C C . GLY A 1 185 ? -12.188 -4.961 -0.818 1 57.62 185 GLY A C 1
ATOM 1391 O O . GLY A 1 185 ? -11.469 -4.051 -1.243 1 57.62 185 GLY A O 1
ATOM 1392 N N . GLU A 1 186 ? -12.477 -6.066 -1.476 1 65.5 186 GLU A N 1
ATOM 1393 C CA . GLU A 1 186 ? -12.039 -6.273 -2.854 1 65.5 186 GLU A CA 1
ATOM 1394 C C . GLU A 1 186 ? -13.164 -5.957 -3.84 1 65.5 186 GLU A C 1
ATOM 1396 O O . GLU A 1 186 ? -14.344 -6.07 -3.504 1 65.5 186 GLU A O 1
ATOM 1401 N N . GLN A 1 187 ? -12.773 -5.371 -4.957 1 69.94 187 GLN A N 1
ATOM 1402 C CA . GLN A 1 187 ? -13.711 -5.082 -6.043 1 69.94 187 GLN A CA 1
ATOM 1403 C C . GLN A 1 187 ? -13.281 -5.773 -7.332 1 69.94 187 GLN A C 1
ATOM 1405 O O . GLN A 1 187 ? -12.086 -5.922 -7.598 1 69.94 187 GLN A O 1
ATOM 1410 N N . LEU A 1 188 ? -14.375 -6.16 -8.102 1 75.94 188 LEU A N 1
ATOM 1411 C CA . LEU A 1 188 ? -14.133 -6.75 -9.414 1 75.94 188 LEU A CA 1
ATOM 1412 C C . LEU A 1 188 ? -14.344 -5.723 -10.523 1 75.94 188 LEU A C 1
ATOM 1414 O O . LEU A 1 188 ? -15.367 -5.047 -10.555 1 75.94 188 LEU A O 1
ATOM 1418 N N . VAL A 1 189 ? -13.367 -5.547 -11.32 1 75.44 189 VAL A N 1
ATOM 1419 C CA . VAL A 1 189 ? -13.422 -4.68 -12.492 1 75.44 189 VAL A CA 1
ATOM 1420 C C . VAL A 1 189 ? -13.414 -5.527 -13.758 1 75.44 189 VAL A C 1
ATOM 1422 O O . VAL A 1 189 ? -12.516 -6.352 -13.961 1 75.44 189 VAL A O 1
ATOM 1425 N N . ALA A 1 190 ? -14.477 -5.281 -14.617 1 83.19 190 ALA A N 1
ATOM 1426 C CA . ALA A 1 190 ? -14.555 -6.094 -15.828 1 83.19 190 ALA A CA 1
ATOM 1427 C C . ALA A 1 190 ? -14.609 -5.211 -17.078 1 83.19 190 ALA A C 1
ATOM 1429 O O . ALA A 1 190 ? -14.633 -5.719 -18.203 1 83.19 190 ALA A O 1
ATOM 1430 N N . ASP A 1 191 ? -14.547 -3.879 -16.844 1 80.06 191 ASP A N 1
ATOM 1431 C CA . ASP A 1 191 ? -14.484 -2.975 -17.984 1 80.06 191 ASP A CA 1
ATOM 1432 C C . ASP A 1 191 ? -13.211 -3.201 -18.797 1 80.06 191 ASP A C 1
ATOM 1434 O O . ASP A 1 191 ? -12.102 -3.109 -18.266 1 80.06 191 ASP A O 1
ATOM 1438 N N . PRO A 1 192 ? -13.461 -3.48 -20.109 1 83.44 192 PRO A N 1
ATOM 1439 C CA . PRO A 1 192 ? -12.297 -3.863 -20.922 1 83.44 192 PRO A CA 1
ATOM 1440 C C . PRO A 1 192 ? -11.227 -2.775 -20.984 1 83.44 192 PRO A C 1
ATOM 1442 O O . PRO A 1 192 ? -10.039 -3.082 -21.031 1 83.44 192 PRO A O 1
ATOM 1445 N N . VAL A 1 193 ? -11.641 -1.569 -20.984 1 81.19 193 VAL A N 1
ATOM 1446 C CA . VAL A 1 193 ? -10.68 -0.472 -21.031 1 81.19 193 VAL A CA 1
ATOM 1447 C C . VAL A 1 193 ? -9.883 -0.417 -19.734 1 81.19 193 VAL A C 1
ATOM 1449 O O . VAL A 1 193 ? -8.664 -0.272 -19.75 1 81.19 193 VAL A O 1
ATOM 1452 N N . GLU A 1 194 ? -10.562 -0.629 -18.672 1 80.19 194 GLU A N 1
ATOM 1453 C CA . GLU A 1 194 ? -9.906 -0.635 -17.359 1 80.19 194 GLU A CA 1
ATOM 1454 C C . GLU A 1 194 ? -9.016 -1.864 -17.203 1 80.19 194 GLU A C 1
ATOM 1456 O O . GLU A 1 194 ? -7.91 -1.767 -16.672 1 80.19 194 GLU A O 1
ATOM 1461 N N . VAL A 1 195 ? -9.539 -2.904 -17.641 1 8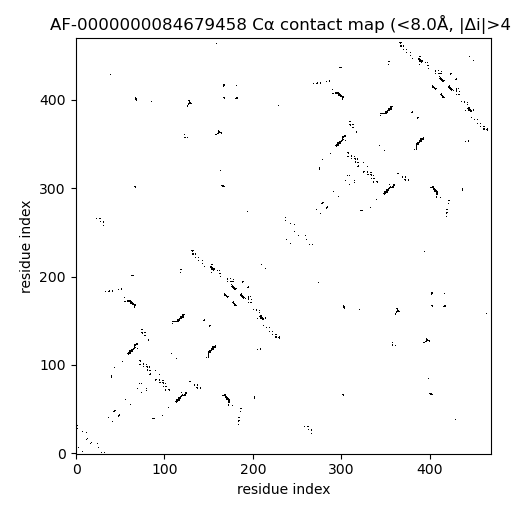7 195 VAL A N 1
ATOM 1462 C CA . VAL A 1 195 ? -8.758 -4.133 -17.562 1 87 195 VAL A CA 1
ATOM 1463 C C . VAL A 1 195 ? -7.461 -3.98 -18.359 1 87 195 VAL A C 1
ATOM 1465 O O . VAL A 1 195 ? -6.387 -4.355 -17.875 1 87 195 VAL A O 1
ATOM 1468 N N . ALA A 1 196 ? -7.551 -3.402 -19.5 1 88.19 196 ALA A N 1
ATOM 1469 C CA . ALA A 1 196 ? -6.371 -3.199 -20.344 1 88.19 196 ALA A CA 1
ATOM 1470 C C . ALA A 1 196 ? -5.363 -2.279 -19.656 1 88.19 196 ALA A C 1
ATOM 1472 O O . ALA A 1 196 ? -4.152 -2.492 -19.75 1 88.19 196 ALA A O 1
ATOM 1473 N N . ALA A 1 197 ? -5.844 -1.342 -18.984 1 83.81 197 ALA A N 1
ATOM 1474 C CA . ALA A 1 197 ? -4.969 -0.421 -18.266 1 83.81 197 ALA A CA 1
ATOM 1475 C C . ALA A 1 197 ? -4.219 -1.14 -17.156 1 83.81 197 ALA A C 1
ATOM 1477 O O . ALA A 1 197 ? -3.02 -0.915 -16.953 1 83.81 197 ALA A O 1
ATOM 1478 N N . TYR A 1 198 ? -4.902 -1.967 -16.453 1 87.88 198 TYR A N 1
ATOM 1479 C CA . TYR A 1 198 ? -4.27 -2.744 -15.391 1 87.88 198 TYR A CA 1
ATOM 1480 C C . TYR A 1 198 ? -3.252 -3.725 -15.961 1 87.88 198 TYR A C 1
ATOM 1482 O O . TYR A 1 198 ? -2.193 -3.947 -15.375 1 87.88 198 TYR A O 1
ATOM 1490 N N . GLU A 1 199 ? -3.605 -4.254 -17.078 1 91.12 199 GLU A N 1
ATOM 1491 C CA . GLU A 1 199 ? -2.674 -5.164 -17.734 1 91.12 199 GLU A CA 1
ATOM 1492 C C . GLU A 1 199 ? -1.379 -4.453 -18.125 1 91.12 199 GLU A C 1
ATOM 1494 O O . GLU A 1 199 ? -0.286 -4.977 -17.891 1 91.12 199 GLU A O 1
ATOM 1499 N N . GLU A 1 200 ? -1.56 -3.318 -18.641 1 89.56 200 GLU A N 1
ATOM 1500 C CA . GLU A 1 200 ? -0.387 -2.535 -19.016 1 89.56 200 GLU A CA 1
ATOM 1501 C C . GLU A 1 200 ? 0.446 -2.164 -17.797 1 89.56 200 GLU A C 1
ATOM 1503 O O . GLU A 1 200 ? 1.678 -2.207 -17.844 1 89.56 200 GLU A O 1
ATOM 1508 N N . THR A 1 201 ? -0.224 -1.793 -16.812 1 88.62 201 THR A N 1
ATOM 1509 C CA . THR A 1 201 ? 0.453 -1.446 -15.578 1 88.62 201 THR A CA 1
ATOM 1510 C C . THR A 1 201 ? 1.207 -2.65 -15.016 1 88.62 201 THR A C 1
ATOM 1512 O O . THR A 1 201 ? 2.346 -2.52 -14.562 1 88.62 201 THR A O 1
ATOM 1515 N N . PHE A 1 202 ? 0.559 -3.752 -15.055 1 93.69 202 PHE A N 1
ATOM 1516 C CA . PHE A 1 202 ? 1.224 -4.961 -14.586 1 93.69 202 PHE A CA 1
ATOM 1517 C C . PHE A 1 202 ? 2.488 -5.23 -15.391 1 93.69 202 PHE A C 1
ATOM 1519 O O . PHE A 1 202 ? 3.531 -5.57 -14.82 1 93.69 202 PHE A O 1
ATOM 1526 N N . ASP A 1 203 ? 2.402 -5.043 -16.688 1 94.19 203 ASP A N 1
ATOM 1527 C CA . ASP A 1 203 ? 3.557 -5.27 -17.547 1 94.19 203 ASP A CA 1
ATOM 1528 C C . ASP A 1 203 ? 4.73 -4.387 -17.141 1 94.19 203 ASP A C 1
ATOM 1530 O O . ASP A 1 203 ? 5.883 -4.828 -17.156 1 94.19 203 ASP A O 1
ATOM 1534 N N . ARG A 1 204 ? 4.43 -3.223 -16.766 1 92.06 204 ARG A N 1
ATOM 1535 C CA . ARG A 1 204 ? 5.477 -2.299 -16.344 1 92.06 204 ARG A CA 1
ATOM 1536 C C . ARG A 1 204 ? 6.129 -2.771 -15.039 1 92.06 204 ARG A C 1
ATOM 1538 O O . ARG A 1 204 ? 7.355 -2.766 -14.922 1 92.06 204 ARG A O 1
ATOM 1545 N N . PHE A 1 205 ? 5.32 -3.211 -14.141 1 94 205 PHE A N 1
ATOM 1546 C CA . PHE A 1 205 ? 5.859 -3.707 -12.875 1 94 205 PHE A CA 1
ATOM 1547 C C . PHE A 1 205 ? 6.637 -5 -13.094 1 94 205 PHE A C 1
ATOM 1549 O O . PHE A 1 205 ? 7.688 -5.207 -12.477 1 94 205 PHE A O 1
ATOM 1556 N N . GLU A 1 206 ? 6.102 -5.816 -13.945 1 96.31 206 GLU A N 1
ATOM 1557 C CA . GLU A 1 206 ? 6.773 -7.082 -14.219 1 96.31 206 GLU A CA 1
ATOM 1558 C C . GLU A 1 206 ? 8.156 -6.855 -14.82 1 96.31 206 GLU A C 1
ATOM 1560 O O . GLU A 1 206 ? 9.109 -7.555 -14.477 1 96.31 206 GLU A O 1
ATOM 1565 N N . ARG A 1 207 ? 8.305 -5.859 -15.602 1 95.44 207 ARG A N 1
ATOM 1566 C CA . ARG A 1 207 ? 9.586 -5.539 -16.219 1 95.44 207 ARG A CA 1
ATOM 1567 C C . ARG A 1 207 ? 10.578 -5.012 -15.188 1 95.44 207 ARG A C 1
ATOM 1569 O O . ARG A 1 207 ? 11.781 -5.211 -15.328 1 95.44 207 ARG A O 1
ATOM 1576 N N . ALA A 1 208 ? 10.109 -4.406 -14.211 1 94.81 208 ALA A N 1
ATOM 1577 C CA . ALA A 1 208 ? 10.961 -3.828 -13.18 1 94.81 208 ALA A CA 1
ATOM 1578 C C . ALA A 1 208 ? 11.359 -4.875 -12.141 1 94.81 208 ALA A C 1
ATOM 1580 O O . ALA A 1 208 ? 12.273 -4.66 -11.352 1 94.81 208 ALA A O 1
ATOM 1581 N N . ALA A 1 209 ? 10.68 -6.012 -12.18 1 97.25 209 ALA A N 1
ATOM 1582 C CA . ALA A 1 209 ? 10.867 -7.027 -11.148 1 97.25 209 ALA A CA 1
ATOM 1583 C C . ALA A 1 209 ? 12.039 -7.941 -11.484 1 97.25 209 ALA A C 1
ATOM 1585 O O . ALA A 1 209 ? 12.375 -8.125 -12.656 1 97.25 209 ALA A O 1
ATOM 1586 N N . ILE A 1 210 ? 12.688 -8.461 -10.477 1 97.31 210 ILE A N 1
ATOM 1587 C CA . ILE A 1 210 ? 13.625 -9.562 -10.625 1 97.31 210 ILE A CA 1
ATOM 1588 C C . ILE A 1 210 ? 12.891 -10.891 -10.484 1 97.31 210 ILE A C 1
ATOM 1590 O O . ILE A 1 210 ? 11.82 -10.953 -9.875 1 97.31 210 ILE A O 1
ATOM 1594 N N . PHE A 1 211 ? 13.438 -11.93 -11.078 1 96.62 211 PHE A N 1
ATOM 1595 C CA . PHE A 1 211 ? 12.859 -13.258 -11.016 1 96.62 211 PHE A CA 1
ATOM 1596 C C . PHE A 1 211 ? 13.93 -14.312 -10.781 1 96.62 211 PHE A C 1
ATOM 1598 O O . PHE A 1 211 ? 15.125 -14.008 -10.812 1 96.62 211 PHE A O 1
ATOM 1605 N N . GLY A 1 212 ? 13.461 -15.539 -10.406 1 94.25 212 GLY A N 1
ATOM 1606 C CA . GLY A 1 212 ? 14.352 -16.688 -10.32 1 94.25 212 GLY A CA 1
ATOM 1607 C C . GLY A 1 212 ? 15.352 -16.594 -9.188 1 94.25 212 GLY A C 1
ATOM 1608 O O . GLY A 1 212 ? 14.977 -16.297 -8.047 1 94.25 212 GLY A O 1
ATOM 1609 N N . GLY A 1 213 ? 16.531 -16.781 -9.508 1 95.06 213 GLY A N 1
ATOM 1610 C CA . GLY A 1 213 ? 17.594 -16.828 -8.516 1 95.06 213 GLY A CA 1
ATOM 1611 C C . GLY A 1 213 ? 17.734 -15.547 -7.723 1 95.06 213 GLY A C 1
ATOM 1612 O O . GLY A 1 213 ? 18.031 -15.586 -6.527 1 95.06 213 GLY A O 1
ATOM 1613 N N . GLU A 1 214 ? 17.578 -14.453 -8.352 1 96.44 214 GLU A N 1
ATOM 1614 C CA . GLU A 1 214 ? 17.688 -13.172 -7.664 1 96.44 214 GLU A CA 1
ATOM 1615 C C . GLU A 1 214 ? 16.609 -13.023 -6.594 1 96.44 214 GLU A C 1
ATOM 1617 O O . GLU A 1 214 ? 16.844 -12.406 -5.551 1 96.44 214 GLU A O 1
ATOM 1622 N N . VAL A 1 215 ? 15.43 -13.562 -6.883 1 96.12 215 VAL A N 1
ATOM 1623 C CA . VAL A 1 215 ? 14.359 -13.539 -5.895 1 96.12 215 VAL A CA 1
ATOM 1624 C C . VAL A 1 215 ? 14.758 -14.383 -4.684 1 96.12 215 VAL A C 1
ATOM 1626 O O . VAL A 1 215 ? 14.594 -13.953 -3.539 1 96.12 215 VAL A O 1
ATOM 1629 N N . ARG A 1 216 ? 15.312 -15.508 -4.945 1 96 216 ARG A N 1
ATOM 1630 C CA . ARG A 1 216 ? 15.742 -16.375 -3.861 1 96 216 ARG A CA 1
ATOM 1631 C C . ARG A 1 216 ? 16.797 -15.703 -2.996 1 96 216 ARG A C 1
ATOM 1633 O O . ARG A 1 216 ? 16.734 -15.766 -1.767 1 96 216 ARG A O 1
ATOM 1640 N N . GLU A 1 217 ? 17.656 -15.078 -3.629 1 96.94 217 GLU A N 1
ATOM 1641 C CA . GLU A 1 217 ? 18.703 -14.375 -2.898 1 96.94 217 GLU A CA 1
ATOM 1642 C C . GLU A 1 217 ? 18.125 -13.273 -2.023 1 96.94 217 GLU A C 1
ATOM 1644 O O . GLU A 1 217 ? 18.531 -13.109 -0.87 1 96.94 217 GLU A O 1
ATOM 1649 N N . LEU A 1 218 ? 17.266 -12.555 -2.574 1 97.06 218 LEU A N 1
ATOM 1650 C CA . LEU A 1 218 ? 16.641 -11.469 -1.821 1 97.06 218 LEU A CA 1
ATOM 1651 C C . LEU A 1 218 ? 15.836 -12.016 -0.641 1 97.06 218 LEU A C 1
ATOM 1653 O O . LEU A 1 218 ? 15.914 -11.477 0.465 1 97.06 218 LEU A O 1
ATOM 1657 N N . LEU A 1 219 ? 15.109 -13.078 -0.877 1 97.12 219 LEU A N 1
ATOM 1658 C CA . LEU A 1 219 ? 14.336 -13.68 0.202 1 97.12 219 LEU A CA 1
ATOM 1659 C C . LEU A 1 219 ? 15.25 -14.164 1.32 1 97.12 219 LEU A C 1
ATOM 1661 O O . LEU A 1 219 ? 14.953 -13.969 2.5 1 97.12 219 LEU A O 1
ATOM 1665 N N . LEU A 1 220 ? 16.312 -14.742 0.936 1 96.94 220 LEU A N 1
ATOM 1666 C CA . LEU A 1 220 ? 17.266 -15.234 1.932 1 96.94 220 LEU A CA 1
ATOM 1667 C C . LEU A 1 220 ? 17.875 -14.078 2.715 1 96.94 220 LEU A C 1
ATOM 1669 O O . LEU A 1 220 ? 18.094 -14.188 3.926 1 96.94 220 LEU A O 1
ATOM 1673 N N . ARG A 1 221 ? 18.125 -13.031 2.053 1 96.81 221 ARG A N 1
ATOM 1674 C CA . ARG A 1 221 ? 18.641 -11.844 2.732 1 96.81 221 ARG A CA 1
ATOM 1675 C C . ARG A 1 221 ? 17.625 -11.312 3.744 1 96.81 221 ARG A C 1
ATOM 1677 O O . ARG A 1 221 ? 17.984 -11 4.883 1 96.81 221 ARG A O 1
ATOM 1684 N N . VAL A 1 222 ? 16.453 -11.203 3.352 1 96.38 222 VAL A N 1
ATOM 1685 C CA . VAL A 1 222 ? 15.398 -10.711 4.238 1 96.38 222 VAL A CA 1
ATOM 1686 C C . VAL A 1 222 ? 15.234 -11.664 5.422 1 96.38 222 VAL A C 1
ATOM 1688 O O . VAL A 1 222 ? 15.047 -11.219 6.559 1 96.38 222 VAL A O 1
ATOM 1691 N N . MET A 1 223 ? 15.312 -12.914 5.148 1 96.62 223 MET A N 1
ATOM 1692 C CA . MET A 1 223 ? 15.211 -13.906 6.211 1 96.62 223 MET A CA 1
ATOM 1693 C C . MET A 1 223 ? 16.312 -13.719 7.242 1 96.62 223 MET A C 1
ATOM 1695 O O . MET A 1 223 ? 16.078 -13.836 8.445 1 96.62 223 MET A O 1
ATOM 1699 N N . ARG A 1 224 ? 17.469 -13.453 6.766 1 96.44 224 ARG A N 1
ATOM 1700 C CA . ARG A 1 224 ? 18.578 -13.203 7.688 1 96.44 224 ARG A CA 1
ATOM 1701 C C . ARG A 1 224 ? 18.281 -11.992 8.562 1 96.44 224 ARG A C 1
ATOM 1703 O O . ARG A 1 224 ? 18.578 -12 9.766 1 96.44 224 ARG A O 1
ATOM 1710 N N . GLU A 1 225 ? 17.781 -11.023 7.969 1 95.19 225 GLU A N 1
ATOM 1711 C CA . GLU A 1 225 ? 17.438 -9.828 8.727 1 95.19 225 GLU A CA 1
ATOM 1712 C C . GLU A 1 225 ? 16.406 -10.133 9.805 1 95.19 225 GLU A C 1
ATOM 1714 O O . GLU A 1 225 ? 16.5 -9.617 10.922 1 95.19 225 GLU A O 1
ATOM 1719 N N . PHE A 1 226 ? 15.43 -10.945 9.469 1 94.94 226 PHE A N 1
ATOM 1720 C CA . PHE A 1 226 ? 14.406 -11.297 10.445 1 94.94 226 PHE A CA 1
ATOM 1721 C C . PHE A 1 226 ? 14.992 -12.195 11.539 1 94.94 226 PHE A C 1
ATOM 1723 O O . PHE A 1 226 ? 14.578 -12.125 12.695 1 94.94 226 PHE A O 1
ATOM 1730 N N . ARG A 1 227 ? 15.867 -13.031 11.164 1 94.31 227 ARG A N 1
ATOM 1731 C CA . ARG A 1 227 ? 16.547 -13.844 12.18 1 94.31 227 ARG A CA 1
ATOM 1732 C C . ARG A 1 227 ? 17.297 -12.961 13.172 1 94.31 227 ARG A C 1
ATOM 1734 O O . ARG A 1 227 ? 17.219 -13.195 14.383 1 94.31 227 ARG A O 1
ATOM 1741 N N . ASP A 1 228 ? 17.922 -11.992 12.641 1 93.62 228 ASP A N 1
ATOM 1742 C CA . ASP A 1 228 ? 18.641 -11.055 13.5 1 93.62 228 ASP A CA 1
ATOM 1743 C C . ASP A 1 228 ? 17.688 -10.289 14.406 1 93.62 228 ASP A C 1
ATOM 1745 O O . ASP A 1 228 ? 18 -9.992 15.562 1 93.62 228 ASP A O 1
ATOM 1749 N N . LEU A 1 229 ? 16.594 -9.977 13.891 1 91.06 229 LEU A N 1
ATOM 1750 C CA . LEU A 1 229 ? 15.578 -9.25 14.648 1 91.06 229 LEU A CA 1
ATOM 1751 C C . LEU A 1 229 ? 15.023 -10.117 15.773 1 91.06 229 LEU A C 1
ATOM 1753 O O . LEU A 1 229 ? 14.75 -9.617 16.875 1 91.06 229 LEU A O 1
ATOM 1757 N N . GLY A 1 230 ? 14.75 -11.297 15.477 1 86.62 230 GLY A N 1
ATOM 1758 C CA . GLY A 1 230 ? 14.258 -12.227 16.484 1 86.62 230 GLY A CA 1
ATOM 1759 C C . GLY A 1 230 ? 15.25 -12.484 17.594 1 86.62 230 GLY A C 1
ATOM 1760 O O . GLY A 1 230 ? 14.859 -12.664 18.75 1 86.62 230 GLY A O 1
ATOM 1761 N N . ASP A 1 231 ? 16.391 -12.523 17.266 1 79.25 231 ASP A N 1
ATOM 1762 C CA . ASP A 1 231 ? 17.453 -12.773 18.25 1 79.25 231 ASP A CA 1
ATOM 1763 C C . ASP A 1 231 ? 17.656 -11.57 19.172 1 79.25 231 ASP A C 1
ATOM 1765 O O . ASP A 1 231 ? 17.984 -11.727 20.344 1 79.25 231 ASP A O 1
ATOM 1769 N N . ASN A 1 232 ? 17.406 -10.438 18.562 1 68.12 232 ASN A N 1
ATOM 1770 C CA . ASN A 1 232 ? 17.609 -9.219 19.328 1 68.12 232 ASN A CA 1
ATOM 1771 C C . ASN A 1 232 ? 16.391 -8.883 20.188 1 68.12 232 ASN A C 1
ATOM 1773 O O . ASN A 1 232 ? 16.469 -8.039 21.078 1 68.12 232 ASN A O 1
ATOM 1777 N N . ALA A 1 233 ? 15.273 -9.344 19.781 1 54.78 233 ALA A N 1
ATOM 1778 C CA . ALA A 1 233 ? 14.078 -9.102 20.578 1 54.78 233 ALA A CA 1
ATOM 1779 C C . ALA A 1 233 ? 14.023 -10.023 21.797 1 54.78 233 ALA A C 1
ATOM 1781 O O . ALA A 1 233 ? 13.195 -9.836 22.688 1 54.78 233 ALA A O 1
ATOM 1782 N N . ALA A 1 234 ? 14.828 -11.094 21.859 1 42.44 234 ALA A N 1
ATOM 1783 C CA . ALA A 1 234 ? 14.891 -11.977 23.016 1 42.44 234 ALA A CA 1
ATOM 1784 C C . ALA A 1 234 ? 15.422 -11.234 24.234 1 42.44 234 ALA A C 1
ATOM 1786 O O . ALA A 1 234 ? 16.469 -10.586 24.172 1 42.44 234 ALA A O 1
ATOM 1787 N N . PRO A 1 235 ? 14.453 -11.203 25.219 1 38.5 235 PRO A N 1
ATOM 1788 C CA . PRO A 1 235 ? 15.039 -10.695 26.453 1 38.5 235 PRO A CA 1
ATOM 1789 C C . PRO A 1 235 ? 16.328 -11.422 26.844 1 38.5 235 PRO A C 1
ATOM 1791 O O . PRO A 1 235 ? 16.531 -12.57 26.453 1 38.5 235 PRO A O 1
ATOM 1794 N N . MET B 1 1 ? -22.734 16.812 -15.422 1 25.61 1 MET B N 1
ATOM 1795 C CA . MET B 1 1 ? -22.688 17.734 -14.281 1 25.61 1 MET B CA 1
ATOM 1796 C C . MET B 1 1 ? -23.422 17.125 -13.086 1 25.61 1 MET B C 1
ATOM 1798 O O . MET B 1 1 ? -24.609 16.812 -13.172 1 25.61 1 MET B O 1
ATOM 1802 N N . VAL B 1 2 ? -22.641 16.391 -12.266 1 35.72 2 VAL B N 1
ATOM 1803 C CA . VAL B 1 2 ? -23.281 15.773 -11.117 1 35.72 2 VAL B CA 1
ATOM 1804 C C . VAL B 1 2 ? -23.828 16.859 -10.188 1 35.72 2 VAL B C 1
ATOM 1806 O O . VAL B 1 2 ? -23.141 17.844 -9.898 1 35.72 2 VAL B O 1
ATOM 1809 N N . PRO B 1 3 ? -25.094 16.938 -10.008 1 38.97 3 PRO B N 1
ATOM 1810 C CA . PRO B 1 3 ? -25.734 17.984 -9.203 1 38.97 3 PRO B CA 1
ATOM 1811 C C . PRO B 1 3 ? -25.109 18.109 -7.812 1 38.97 3 PRO B C 1
ATOM 1813 O O . PRO B 1 3 ? -24.516 17.156 -7.301 1 38.97 3 PRO B O 1
ATOM 1816 N N . SER B 1 4 ? -24.859 19.344 -7.328 1 39.53 4 SER B N 1
ATOM 1817 C CA . SER B 1 4 ? -24.391 19.703 -5.996 1 39.53 4 SER B CA 1
ATOM 1818 C C . SER B 1 4 ? -25.172 18.969 -4.914 1 39.53 4 SER B C 1
ATOM 1820 O O . SER B 1 4 ? -26.281 18.5 -5.156 1 39.53 4 SER B O 1
ATOM 1822 N N . PHE B 1 5 ? -24.453 18.562 -3.852 1 42.91 5 PHE B N 1
ATOM 1823 C CA . PHE B 1 5 ? -25.141 17.906 -2.748 1 42.91 5 PHE B CA 1
ATOM 1824 C C . PHE B 1 5 ? -26.438 18.609 -2.418 1 42.91 5 PHE B C 1
ATOM 1826 O O . PHE B 1 5 ? -27.438 17.969 -2.111 1 42.91 5 PHE B O 1
ATOM 1833 N N . ASP B 1 6 ? -26.344 19.828 -2.539 1 44.47 6 ASP B N 1
ATOM 1834 C CA . ASP B 1 6 ? -27.531 20.625 -2.258 1 44.47 6 ASP B CA 1
ATOM 1835 C C . ASP B 1 6 ? -28.641 20.328 -3.264 1 44.47 6 ASP B C 1
ATOM 1837 O O . ASP B 1 6 ? -29.797 20.188 -2.887 1 44.47 6 ASP B O 1
ATOM 1841 N N . VAL B 1 7 ? -28.25 20.234 -4.469 1 43.66 7 VAL B N 1
ATOM 1842 C CA . VAL B 1 7 ? -29.234 19.969 -5.516 1 43.66 7 VAL B CA 1
ATOM 1843 C C . VAL B 1 7 ? -29.766 18.547 -5.383 1 43.66 7 VAL B C 1
ATOM 1845 O O . VAL B 1 7 ? -30.969 18.312 -5.535 1 43.66 7 VAL B O 1
ATOM 1848 N N . LEU B 1 8 ? -28.906 17.688 -5.023 1 45.22 8 LEU B N 1
ATOM 1849 C CA . LEU B 1 8 ? -29.328 16.312 -4.828 1 45.22 8 LEU B CA 1
ATOM 1850 C C . LEU B 1 8 ? -30.25 16.188 -3.621 1 45.22 8 LEU B C 1
ATOM 1852 O O . LEU B 1 8 ? -31.234 15.453 -3.66 1 45.22 8 LEU B O 1
ATOM 1856 N N . ASP B 1 9 ? -29.812 16.844 -2.625 1 49.31 9 ASP B N 1
ATOM 1857 C CA . ASP B 1 9 ? -30.688 16.922 -1.466 1 49.31 9 ASP B CA 1
ATOM 1858 C C . ASP B 1 9 ? -32.062 17.5 -1.852 1 49.31 9 ASP B C 1
ATOM 1860 O O . ASP B 1 9 ? -33.094 16.984 -1.435 1 49.31 9 ASP B O 1
ATOM 1864 N N . ARG B 1 10 ? -32.062 18.531 -2.641 1 47.56 10 ARG B N 1
ATOM 1865 C CA . ARG B 1 10 ? -33.281 19.156 -3.09 1 47.56 10 ARG B CA 1
ATOM 1866 C C . ARG B 1 10 ? -34.062 18.219 -4 1 47.56 10 ARG B C 1
ATOM 1868 O O . ARG B 1 10 ? -35.312 18.125 -3.896 1 47.56 10 ARG B O 1
ATOM 1875 N N . LEU B 1 11 ? -33.344 17.531 -4.836 1 44.72 11 LEU B N 1
ATOM 1876 C CA . LEU B 1 11 ? -34 16.594 -5.738 1 44.72 11 LEU B CA 1
ATOM 1877 C C . LEU B 1 11 ? -34.625 15.422 -4.965 1 44.72 11 LEU B C 1
ATOM 1879 O O . LEU B 1 11 ? -35.719 14.992 -5.258 1 44.72 11 LEU B O 1
ATOM 1883 N N . SER B 1 12 ? -33.875 14.945 -4.02 1 46.91 12 SER B N 1
ATOM 1884 C CA . SER B 1 12 ? -34.406 13.859 -3.199 1 46.91 12 SER B CA 1
ATOM 1885 C C . SER B 1 12 ? -35.656 14.312 -2.436 1 46.91 12 SER B C 1
ATOM 1887 O O . SER B 1 12 ? -36.625 13.562 -2.32 1 46.91 12 SER B O 1
ATOM 1889 N N . ARG B 1 13 ? -35.469 15.445 -1.916 1 51.59 13 ARG B N 1
ATOM 1890 C CA . ARG B 1 13 ? -36.625 16.016 -1.247 1 51.59 13 ARG B CA 1
ATOM 1891 C C . ARG B 1 13 ? -37.781 16.219 -2.229 1 51.59 13 ARG B C 1
ATOM 1893 O O . ARG B 1 13 ? -38.938 15.914 -1.909 1 51.59 13 ARG B O 1
ATOM 1900 N N . ALA B 1 14 ? -37.5 16.75 -3.324 1 47.53 14 ALA B N 1
ATOM 1901 C CA . ALA B 1 14 ? -38.562 17 -4.32 1 47.53 14 ALA B CA 1
ATOM 1902 C C . ALA B 1 14 ? -39.188 15.703 -4.809 1 47.53 14 ALA B C 1
ATOM 1904 O O . ALA B 1 14 ? -40.375 15.664 -5.145 1 47.53 14 ALA B O 1
ATOM 1905 N N . LEU B 1 15 ? -38.375 14.688 -4.906 1 44.75 15 LEU B N 1
ATOM 1906 C CA . LEU B 1 15 ? -38.875 13.414 -5.395 1 44.75 15 LEU B CA 1
ATOM 1907 C C . LEU B 1 15 ? -39.531 12.617 -4.262 1 44.75 15 LEU B C 1
ATOM 1909 O O . LEU B 1 15 ? -40.062 11.523 -4.484 1 44.75 15 LEU B O 1
ATOM 1913 N N . GLY B 1 16 ? -39.688 13.172 -3.076 1 47.69 16 GLY B N 1
ATOM 1914 C CA . GLY B 1 16 ? -40.375 12.562 -1.955 1 47.69 16 GLY B CA 1
ATOM 1915 C C . GLY B 1 16 ? -39.688 11.312 -1.437 1 47.69 16 GLY B C 1
ATOM 1916 O O . GLY B 1 16 ? -40.344 10.406 -0.914 1 47.69 16 GLY B O 1
ATOM 1917 N N . LEU B 1 17 ? -38.438 11.156 -1.802 1 47.22 17 LEU B N 1
ATOM 1918 C CA . LEU B 1 17 ? -37.75 9.953 -1.36 1 47.22 17 LEU B CA 1
ATOM 1919 C C . LEU B 1 17 ? -37.5 9.992 0.142 1 47.22 17 LEU B C 1
ATOM 1921 O O . LEU B 1 17 ? -37.219 11.055 0.702 1 47.22 17 LEU B O 1
ATOM 1925 N N . GLU B 1 18 ? -37.969 9.047 0.913 1 49.59 18 GLU B N 1
ATOM 1926 C CA . GLU B 1 18 ? -37.75 8.938 2.35 1 49.59 18 GLU B CA 1
ATOM 1927 C C . GLU B 1 18 ? -36.25 8.992 2.672 1 49.59 18 GLU B C 1
ATOM 1929 O O . GLU B 1 18 ? -35.438 8.773 1.796 1 49.59 18 GLU B O 1
ATOM 1934 N N . ASP B 1 19 ? -35.812 9.43 3.887 1 50.41 19 ASP B N 1
ATOM 1935 C CA . ASP B 1 19 ? -34.438 9.648 4.383 1 50.41 19 ASP B CA 1
ATOM 1936 C C . ASP B 1 19 ? -33.531 8.492 3.996 1 50.41 19 ASP B C 1
ATOM 1938 O O . ASP B 1 19 ? -32.344 8.703 3.686 1 50.41 19 ASP B O 1
ATOM 1942 N N . SER B 1 20 ? -34.031 7.328 3.996 1 49 20 SER B N 1
ATOM 1943 C CA . SER B 1 20 ? -33.281 6.129 3.654 1 49 20 SER B CA 1
ATOM 1944 C C . SER B 1 20 ? -32.969 6.078 2.162 1 49 20 SER B C 1
ATOM 1946 O O . SER B 1 20 ? -31.859 5.711 1.765 1 49 20 SER B O 1
ATOM 1948 N N . SER B 1 21 ? -33.938 6.488 1.479 1 45.06 21 SER B N 1
ATOM 1949 C CA . SER B 1 21 ? -33.781 6.465 0.027 1 45.06 21 SER B CA 1
ATOM 1950 C C . SER B 1 21 ? -32.844 7.59 -0.448 1 45.06 21 SER B C 1
ATOM 1952 O O . SER B 1 21 ? -32.094 7.406 -1.39 1 45.06 21 SER B O 1
ATOM 1954 N N . ALA B 1 22 ? -32.844 8.703 0.198 1 45.06 22 ALA B N 1
ATOM 1955 C CA . ALA B 1 22 ? -31.953 9.812 -0.109 1 45.06 22 ALA B CA 1
ATOM 1956 C C . ALA B 1 22 ? -30.5 9.406 0.134 1 45.06 22 ALA B C 1
ATOM 1958 O O . ALA B 1 22 ? -29.609 9.789 -0.628 1 45.06 22 ALA B O 1
ATOM 1959 N N . ARG B 1 23 ? -30.25 8.68 1.136 1 45.59 23 ARG B N 1
ATOM 1960 C CA . ARG B 1 23 ? -28.906 8.156 1.4 1 45.59 23 ARG B CA 1
ATOM 1961 C C . ARG B 1 23 ? -28.469 7.188 0.307 1 45.59 23 ARG B C 1
ATOM 1963 O O . ARG B 1 23 ? -27.312 7.199 -0.115 1 45.59 23 ARG B O 1
ATOM 1970 N N . GLU B 1 24 ? -29.438 6.422 -0.122 1 44.28 24 GLU B N 1
ATOM 1971 C CA . GLU B 1 24 ? -29.141 5.48 -1.195 1 44.28 24 GLU B CA 1
ATOM 1972 C C . GLU B 1 24 ? -28.781 6.215 -2.488 1 44.28 24 GLU B C 1
ATOM 1974 O O . GLU B 1 24 ? -27.859 5.82 -3.197 1 44.28 24 GLU B O 1
ATOM 1979 N N . VAL B 1 25 ? -29.484 7.227 -2.787 1 45.53 25 VAL B N 1
ATOM 1980 C CA . VAL B 1 25 ? -29.219 7.996 -3.996 1 45.53 25 VAL B CA 1
ATOM 1981 C C . VAL B 1 25 ? -27.891 8.727 -3.854 1 45.53 25 VAL B C 1
ATOM 1983 O O . VAL B 1 25 ? -27.094 8.781 -4.797 1 45.53 25 VAL B O 1
ATOM 1986 N N . ARG B 1 26 ? -27.562 9.258 -2.643 1 45.59 26 ARG B N 1
ATOM 1987 C CA . ARG B 1 26 ? -26.266 9.875 -2.404 1 45.59 26 ARG B CA 1
ATOM 1988 C C . ARG B 1 26 ? -25.141 8.859 -2.582 1 45.59 26 ARG B C 1
ATOM 1990 O O . ARG B 1 26 ? -24.109 9.172 -3.189 1 45.59 26 ARG B O 1
ATOM 1997 N N . ASP B 1 27 ? -25.484 7.711 -2.141 1 45.12 27 ASP B N 1
ATOM 1998 C CA . ASP B 1 27 ? -24.484 6.656 -2.273 1 45.12 27 ASP B CA 1
ATOM 1999 C C . ASP B 1 27 ? -24.312 6.242 -3.732 1 45.12 27 ASP B C 1
ATOM 2001 O O . ASP B 1 27 ? -23.203 5.969 -4.18 1 45.12 27 ASP B O 1
ATOM 2005 N N . LEU B 1 28 ? -25.406 6.246 -4.473 1 43.59 28 LEU B N 1
ATOM 2006 C CA . LEU B 1 28 ? -25.359 5.945 -5.898 1 43.59 28 LEU B CA 1
ATOM 2007 C C . LEU B 1 28 ? -24.672 7.066 -6.668 1 43.59 28 LEU B C 1
ATOM 2009 O O . LEU B 1 28 ? -23.875 6.805 -7.574 1 43.59 28 LEU B O 1
ATOM 2013 N N . LEU B 1 29 ? -24.953 8.234 -6.344 1 43.12 29 LEU B N 1
ATOM 2014 C CA . LEU B 1 29 ? -24.312 9.344 -7.043 1 43.12 29 LEU B CA 1
ATOM 2015 C C . LEU B 1 29 ? -22.812 9.391 -6.75 1 43.12 29 LEU B C 1
ATOM 2017 O O . LEU B 1 29 ? -22.016 9.672 -7.645 1 43.12 29 LEU B O 1
ATOM 2021 N N . VAL B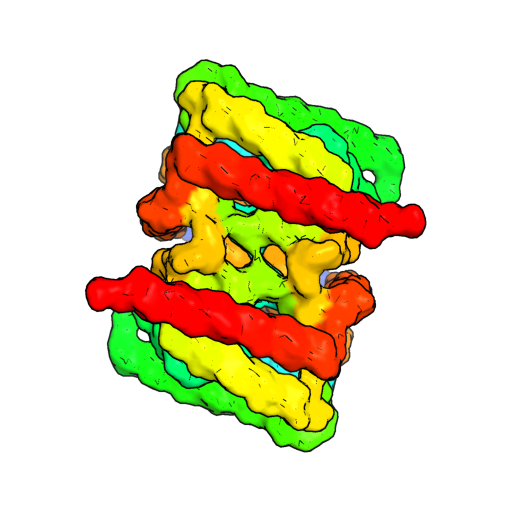 1 30 ? -22.516 9.125 -5.543 1 42.19 30 VAL B N 1
ATOM 2022 C CA . VAL B 1 30 ? -21.094 8.992 -5.215 1 42.19 30 VAL B CA 1
ATOM 2023 C C . VAL B 1 30 ? -20.484 7.836 -6.008 1 42.19 30 VAL B C 1
ATOM 2025 O O . VAL B 1 30 ? -19.375 7.945 -6.523 1 42.19 30 VAL B O 1
ATOM 2028 N N . ALA B 1 31 ? -21.266 6.801 -6.23 1 40.09 31 ALA B N 1
ATOM 2029 C CA . ALA B 1 31 ? -20.844 5.672 -7.055 1 40.09 31 ALA B CA 1
ATOM 2030 C C . ALA B 1 31 ? -20.766 6.066 -8.531 1 40.09 31 ALA B C 1
ATOM 2032 O O . ALA B 1 31 ? -19.812 5.688 -9.234 1 40.09 31 ALA B O 1
ATOM 2033 N N . VAL B 1 32 ? -21.797 6.699 -9.094 1 40.66 32 VAL B N 1
ATOM 2034 C CA . VAL B 1 32 ? -21.797 7.145 -10.484 1 40.66 32 VAL B CA 1
ATOM 2035 C C . VAL B 1 32 ? -20.672 8.148 -10.711 1 40.66 32 VAL B C 1
ATOM 2037 O O . VAL B 1 32 ? -19.984 8.109 -11.742 1 40.66 32 VAL B O 1
ATOM 2040 N N . GLU B 1 33 ? -20.5 9.078 -9.844 1 38.66 33 GLU B N 1
ATOM 2041 C CA . GLU B 1 33 ? -19.391 10.023 -9.938 1 38.66 33 GLU B CA 1
ATOM 2042 C C . GLU B 1 33 ? -18.047 9.297 -9.883 1 38.66 33 GLU B C 1
ATOM 2044 O O . GLU B 1 33 ? -17.125 9.648 -10.609 1 38.66 33 GLU B O 1
ATOM 2049 N N . ALA B 1 34 ? -17.938 8.305 -9.125 1 36.88 34 ALA B N 1
ATOM 2050 C CA . ALA B 1 34 ? -16.75 7.449 -9.094 1 36.88 34 ALA B CA 1
ATOM 2051 C C . ALA B 1 34 ? -16.609 6.676 -10.398 1 36.88 34 ALA B C 1
ATOM 2053 O O . ALA B 1 34 ? -15.492 6.504 -10.898 1 36.88 34 ALA B O 1
ATOM 2054 N N . ALA B 1 35 ? -17.578 6.137 -10.953 1 36.41 35 ALA B N 1
ATOM 2055 C CA . ALA B 1 35 ? -17.547 5.477 -12.25 1 36.41 35 ALA B CA 1
ATOM 2056 C C . ALA B 1 35 ? -17.219 6.465 -13.367 1 36.41 35 ALA B C 1
ATOM 2058 O O . ALA B 1 35 ? -16.531 6.113 -14.328 1 36.41 35 ALA B O 1
ATOM 2059 N N . ALA B 1 36 ? -17.812 7.559 -13.453 1 36.62 36 ALA B N 1
ATOM 2060 C CA . ALA B 1 36 ? -17.5 8.555 -14.469 1 36.62 36 ALA B CA 1
ATOM 2061 C C . ALA B 1 36 ? -16.047 9 -14.367 1 36.62 36 ALA B C 1
ATOM 2063 O O . ALA B 1 36 ? -15.406 9.289 -15.383 1 36.62 36 ALA B O 1
ATOM 2064 N N . ASP B 1 37 ? -15.531 9.094 -13.203 1 32.66 37 ASP B N 1
ATOM 2065 C CA . ASP B 1 37 ? -14.148 9.516 -12.984 1 32.66 37 ASP B CA 1
ATOM 2066 C C . ASP B 1 37 ? -13.18 8.375 -13.289 1 32.66 37 ASP B C 1
ATOM 2068 O O . ASP B 1 37 ? -11.961 8.578 -13.305 1 32.66 37 ASP B O 1
ATOM 2072 N N . ALA B 1 38 ? -13.422 7.223 -13.312 1 33.22 38 ALA B N 1
ATOM 2073 C CA . ALA B 1 38 ? -12.586 6.082 -13.656 1 33.22 38 ALA B CA 1
ATOM 2074 C C . ALA B 1 38 ? -11.992 6.234 -15.055 1 33.22 38 ALA B C 1
ATOM 2076 O O . ALA B 1 38 ? -11.016 5.566 -15.398 1 33.22 38 ALA B O 1
ATOM 2077 N N . GLY B 1 39 ? -12.547 6.672 -16.016 1 33.44 39 GLY B N 1
ATOM 2078 C CA . GLY B 1 39 ? -12 6.871 -17.344 1 33.44 39 GLY B CA 1
ATOM 2079 C C . GLY B 1 39 ? -10.953 7.969 -17.406 1 33.44 39 GLY B C 1
ATOM 2080 O O . GLY B 1 39 ? -10.219 8.086 -18.391 1 33.44 39 GLY B O 1
ATOM 2081 N N . GLN B 1 40 ? -11.258 9.273 -16.969 1 33.31 40 GLN B N 1
ATOM 2082 C CA . GLN B 1 40 ? -10.289 10.359 -17.094 1 33.31 40 GLN B CA 1
ATOM 2083 C C . GLN B 1 40 ? -9.211 10.266 -16.031 1 33.31 40 GLN B C 1
ATOM 2085 O O . GLN B 1 40 ? -9.469 9.789 -14.914 1 33.31 40 GLN B O 1
ATOM 2090 N N . ALA B 1 41 ? -7.965 10.453 -16.344 1 35.31 41 ALA B N 1
ATOM 2091 C CA . ALA B 1 41 ? -6.879 10.789 -15.422 1 35.31 41 ALA B CA 1
ATOM 2092 C C . ALA B 1 41 ? -7.414 11.469 -14.164 1 35.31 41 ALA B C 1
ATOM 2094 O O . ALA B 1 41 ? -8.242 12.375 -14.242 1 35.31 41 ALA B O 1
ATOM 2095 N N . PRO B 1 42 ? -7.574 10.867 -13.055 1 37.56 42 PRO B N 1
ATOM 2096 C CA . PRO B 1 42 ? -8.148 11.633 -11.945 1 37.56 42 PRO B CA 1
ATOM 2097 C C . PRO B 1 42 ? -7.863 13.125 -12.055 1 37.56 42 PRO B C 1
ATOM 2099 O O . PRO B 1 42 ? -6.699 13.539 -12.07 1 37.56 42 PRO B O 1
ATOM 2102 N N . ASP B 1 43 ? -8.414 13.922 -12.797 1 35.34 43 ASP B N 1
ATOM 2103 C CA . ASP B 1 43 ? -8.438 15.367 -12.641 1 35.34 43 ASP B CA 1
ATOM 2104 C C . ASP B 1 43 ? -8.547 15.766 -11.172 1 35.34 43 ASP B C 1
ATOM 2106 O O . ASP B 1 43 ? -9.617 15.633 -10.57 1 35.34 43 ASP B O 1
ATOM 2110 N N . GLU B 1 44 ? -7.52 15.586 -10.344 1 42.72 44 GLU B N 1
ATOM 2111 C CA . GLU B 1 44 ? -7.434 16.297 -9.078 1 42.72 44 GLU B CA 1
ATOM 2112 C C . GLU B 1 44 ? -8.328 17.531 -9.078 1 42.72 44 GLU B C 1
ATOM 2114 O O . GLU B 1 44 ? -8.68 18.047 -8.016 1 42.72 44 GLU B O 1
ATOM 2119 N N . ASP B 1 45 ? -8.555 17.969 -10.188 1 40.09 45 ASP B N 1
ATOM 2120 C CA . ASP B 1 45 ? -9.305 19.219 -10.398 1 40.09 45 ASP B CA 1
ATOM 2121 C C . ASP B 1 45 ? -10.805 18.938 -10.461 1 40.09 45 ASP B C 1
ATOM 2123 O O . ASP B 1 45 ? -11.602 19.875 -10.594 1 40.09 45 ASP B O 1
ATOM 2127 N N . GLY B 1 46 ? -11.109 17.688 -10.438 1 41 46 GLY B N 1
ATOM 2128 C CA . GLY B 1 46 ? -12.555 17.594 -10.516 1 41 46 GLY B CA 1
ATOM 2129 C C . GLY B 1 46 ? -13.242 17.812 -9.18 1 41 46 GLY B C 1
ATOM 2130 O O . GLY B 1 46 ? -12.594 18.188 -8.195 1 41 46 GLY B O 1
ATOM 2131 N N . ILE B 1 47 ? -14.508 17.797 -9.148 1 38.19 47 ILE B N 1
ATOM 2132 C CA . ILE B 1 47 ? -15.367 18.062 -8.008 1 38.19 47 ILE B CA 1
ATOM 2133 C C . ILE B 1 47 ? -14.969 17.156 -6.844 1 38.19 47 ILE B C 1
ATOM 2135 O O . ILE B 1 47 ? -14.852 17.609 -5.703 1 38.19 47 ILE B O 1
ATOM 2139 N N . ALA B 1 48 ? -14.617 15.93 -7.215 1 43.31 48 ALA B N 1
ATOM 2140 C CA . ALA B 1 48 ? -14.227 15.016 -6.141 1 43.31 48 ALA B CA 1
ATOM 2141 C C . ALA B 1 48 ? -12.898 15.438 -5.52 1 43.31 48 ALA B C 1
ATOM 2143 O O . ALA B 1 48 ? -12.75 15.445 -4.297 1 43.31 48 ALA B O 1
ATOM 2144 N N . GLY B 1 49 ? -12.094 15.789 -6.422 1 57.72 49 GLY B N 1
ATOM 2145 C CA . GLY B 1 49 ? -10.82 16.312 -5.934 1 57.72 49 GLY B CA 1
ATOM 2146 C C . GLY B 1 49 ? -10.977 17.562 -5.098 1 57.72 49 GLY B C 1
ATOM 2147 O O . GLY B 1 49 ? -10.281 17.734 -4.094 1 57.72 49 GLY B O 1
ATOM 2148 N N . ALA B 1 50 ? -11.984 18.266 -5.484 1 53.53 50 ALA B N 1
ATOM 2149 C CA . ALA B 1 50 ? -12.234 19.516 -4.77 1 53.53 50 ALA B CA 1
ATOM 2150 C C . ALA B 1 50 ? -12.828 19.25 -3.389 1 53.53 50 ALA B C 1
ATOM 2152 O O . ALA B 1 50 ? -12.484 19.922 -2.414 1 53.53 50 ALA B O 1
ATOM 2153 N N . VAL B 1 51 ? -13.812 18.328 -3.311 1 54.78 51 VAL B N 1
ATOM 2154 C CA . VAL B 1 51 ? -14.445 18 -2.037 1 54.78 51 VAL B CA 1
ATOM 2155 C C . VAL B 1 51 ? -13.414 17.438 -1.072 1 54.78 51 VAL B C 1
ATOM 2157 O O . VAL B 1 51 ? -13.375 17.812 0.102 1 54.78 51 VAL B O 1
ATOM 2160 N N . LEU B 1 52 ? -12.648 16.625 -1.662 1 64.38 52 LEU B N 1
ATOM 2161 C CA . LEU B 1 52 ? -11.594 16.031 -0.841 1 64.38 52 LEU B CA 1
ATOM 2162 C C . LEU B 1 52 ? -10.641 17.109 -0.33 1 64.38 52 LEU B C 1
ATOM 2164 O O . LEU B 1 52 ? -10.289 17.109 0.851 1 64.38 52 LEU B O 1
ATOM 2168 N N . ASP B 1 53 ? -10.555 17.984 -1.231 1 67.44 53 ASP B N 1
ATOM 2169 C CA . ASP B 1 53 ? -9.656 19.094 -0.896 1 67.44 53 ASP B CA 1
ATOM 2170 C C . ASP B 1 53 ? -10.273 19.984 0.169 1 67.44 53 ASP B C 1
ATOM 2172 O O . ASP B 1 53 ? -9.586 20.438 1.09 1 67.44 53 ASP B O 1
ATOM 2176 N N . SER B 1 54 ? -11.516 20.156 0.025 1 73 54 SER B N 1
ATOM 2177 C CA . SER B 1 54 ? -12.18 21.047 0.972 1 73 54 SER B CA 1
ATOM 2178 C C . SER B 1 54 ? -12.203 20.438 2.373 1 73 54 SER B C 1
ATOM 2180 O O . SER B 1 54 ? -12.023 21.156 3.363 1 73 54 SER B O 1
ATOM 2182 N N . ALA B 1 55 ? -12.375 19.188 2.479 1 77.31 55 ALA B N 1
ATOM 2183 C CA . ALA B 1 55 ? -12.406 18.516 3.779 1 77.31 55 ALA B CA 1
ATOM 2184 C C . ALA B 1 55 ? -11.055 18.641 4.484 1 77.31 55 ALA B C 1
ATOM 2186 O O . ALA B 1 55 ? -11 18.938 5.68 1 77.31 55 ALA B O 1
ATOM 2187 N N . VAL B 1 56 ? -10.094 18.516 3.727 1 78.31 56 VAL B N 1
ATOM 2188 C CA . VAL B 1 56 ? -8.75 18.578 4.301 1 78.31 56 VAL B CA 1
ATOM 2189 C C . VAL B 1 56 ? -8.406 20.016 4.641 1 78.31 56 VAL B C 1
ATOM 2191 O O . VAL B 1 56 ? -7.879 20.297 5.719 1 78.31 56 VAL B O 1
ATOM 2194 N N . ARG B 1 57 ? -8.805 20.891 3.783 1 78.75 57 ARG B N 1
ATOM 2195 C CA . ARG B 1 57 ? -8.461 22.297 3.949 1 78.75 57 ARG B CA 1
ATOM 2196 C C . ARG B 1 57 ? -9.18 22.891 5.156 1 78.75 57 ARG B C 1
ATOM 2198 O O . ARG B 1 57 ? -8.625 23.75 5.852 1 78.75 57 ARG B O 1
ATOM 2205 N N . SER B 1 58 ? -10.281 22.453 5.375 1 82.88 58 SER B N 1
ATOM 2206 C CA . SER B 1 58 ? -11.078 23.062 6.438 1 82.88 58 SER B CA 1
ATOM 2207 C C . SER B 1 58 ? -10.82 22.391 7.781 1 82.88 58 SER B C 1
ATOM 2209 O O . SER B 1 58 ? -11.203 22.922 8.828 1 82.88 58 SER B O 1
ATOM 2211 N N . ALA B 1 59 ? -10.141 21.328 7.719 1 88.5 59 ALA B N 1
ATOM 2212 C CA . ALA B 1 59 ? -9.953 20.562 8.945 1 88.5 59 ALA B CA 1
ATOM 2213 C C . ALA B 1 59 ? -8.938 21.25 9.867 1 88.5 59 ALA B C 1
ATOM 2215 O O . ALA B 1 59 ? -7.926 21.766 9.398 1 88.5 59 ALA B O 1
ATOM 2216 N N . ARG B 1 60 ? -9.227 21.234 11.18 1 90.31 60 ARG B N 1
ATOM 2217 C CA . ARG B 1 60 ? -8.281 21.719 12.18 1 90.31 60 ARG B CA 1
ATOM 2218 C C . ARG B 1 60 ? -7.293 20.625 12.578 1 90.31 60 ARG B C 1
ATOM 2220 O O . ARG B 1 60 ? -6.152 20.922 12.938 1 90.31 60 ARG B O 1
ATOM 2227 N N . LEU B 1 61 ? -7.816 19.453 12.586 1 93.38 61 LEU B N 1
ATOM 2228 C CA . LEU B 1 61 ? -6.969 18.297 12.852 1 93.38 61 LEU B CA 1
ATOM 2229 C C . LEU B 1 61 ? -6.988 17.328 11.672 1 93.38 61 LEU B C 1
ATOM 2231 O O . LEU B 1 61 ? -8.047 16.812 11.305 1 93.38 61 LEU B O 1
ATOM 2235 N N . VAL B 1 62 ? -5.785 17.156 11.102 1 93 62 VAL B N 1
ATOM 2236 C CA . VAL B 1 62 ? -5.605 16.219 10.008 1 93 62 VAL B CA 1
ATOM 2237 C C . VAL B 1 62 ? -4.727 15.055 10.461 1 93 62 VAL B C 1
ATOM 2239 O O . VAL B 1 62 ? -3.596 15.258 10.906 1 93 62 VAL B O 1
ATOM 2242 N N . ARG B 1 63 ? -5.289 13.883 10.406 1 95.06 63 ARG B N 1
ATOM 2243 C CA . ARG B 1 63 ? -4.559 12.664 10.742 1 95.06 63 ARG B CA 1
ATOM 2244 C C . ARG B 1 63 ? -4.441 11.742 9.531 1 95.06 63 ARG B C 1
ATOM 2246 O O . ARG B 1 63 ? -5.43 11.133 9.109 1 95.06 63 ARG B O 1
ATOM 2253 N N . SER B 1 64 ? -3.225 11.633 9.031 1 93.19 64 SER B N 1
ATOM 2254 C CA . SER B 1 64 ? -3.008 10.93 7.77 1 93.19 64 SER B CA 1
ATOM 2255 C C . SER B 1 64 ? -2.082 9.734 7.953 1 93.19 64 SER B C 1
ATOM 2257 O O . SER B 1 64 ? -0.955 9.883 8.43 1 93.19 64 SER B O 1
ATOM 2259 N N . PHE B 1 65 ? -2.611 8.547 7.629 1 93.12 65 PHE B N 1
ATOM 2260 C CA . PHE B 1 65 ? -1.792 7.34 7.566 1 93.12 65 PHE B CA 1
ATOM 2261 C C . PHE B 1 65 ? -1.52 6.945 6.117 1 93.12 65 PHE B C 1
ATOM 2263 O O . PHE B 1 65 ? -2.443 6.871 5.305 1 93.12 65 PHE B O 1
ATOM 2270 N N . GLN B 1 66 ? -0.151 6.652 5.852 1 89.94 66 GLN B N 1
ATOM 2271 C CA . GLN B 1 66 ? 0.232 6.238 4.504 1 89.94 66 GLN B CA 1
ATOM 2272 C C . GLN B 1 66 ? 1.17 5.035 4.547 1 89.94 66 GLN B C 1
ATOM 2274 O O . GLN B 1 66 ? 2.096 4.988 5.363 1 89.94 66 GLN B O 1
ATOM 2279 N N . CYS B 1 67 ? 0.913 4.121 3.605 1 87.69 67 CYS B N 1
ATOM 2280 C CA . CYS B 1 67 ? 1.713 2.9 3.635 1 87.69 67 CYS B CA 1
ATOM 2281 C C . CYS B 1 67 ? 2.248 2.566 2.248 1 87.69 67 CYS B C 1
ATOM 2283 O O . CYS B 1 67 ? 2.988 1.594 2.082 1 87.69 67 CYS B O 1
ATOM 2285 N N . VAL B 1 68 ? 1.942 3.268 1.261 1 78.44 68 VAL B N 1
ATOM 2286 C CA . VAL B 1 68 ? 2.426 2.93 -0.075 1 78.44 68 VAL B CA 1
ATOM 2287 C C . VAL B 1 68 ? 3.121 4.141 -0.694 1 78.44 68 VAL B C 1
ATOM 2289 O O . VAL B 1 68 ? 4.258 4.039 -1.16 1 78.44 68 VAL B O 1
ATOM 2292 N N . VAL B 1 69 ? 2.396 5.266 -0.643 1 78.88 69 VAL B N 1
ATOM 2293 C CA . VAL B 1 69 ? 2.926 6.445 -1.318 1 78.88 69 VAL B CA 1
ATOM 2294 C C . VAL B 1 69 ? 2.982 7.617 -0.342 1 78.88 69 VAL B C 1
ATOM 2296 O O . VAL B 1 69 ? 2.227 7.664 0.631 1 78.88 69 VAL B O 1
ATOM 2299 N N . LEU B 1 70 ? 3.939 8.469 -0.679 1 87.56 70 LEU B N 1
ATOM 2300 C CA . LEU B 1 70 ? 4.039 9.695 0.097 1 87.56 70 LEU B CA 1
ATOM 2301 C C . LEU B 1 70 ? 2.764 10.523 -0.023 1 87.56 70 LEU B C 1
ATOM 2303 O O . LEU B 1 70 ? 2.223 10.68 -1.12 1 87.56 70 LEU B O 1
ATOM 2307 N N . PRO B 1 71 ? 2.277 10.992 1.08 1 84.25 71 PRO B N 1
ATOM 2308 C CA . PRO B 1 71 ? 1.116 11.883 0.969 1 84.25 71 PRO B CA 1
ATOM 2309 C C . PRO B 1 71 ? 1.402 13.125 0.136 1 84.25 71 PRO B C 1
ATOM 2311 O O . PRO B 1 71 ? 2.488 13.703 0.234 1 84.25 71 PRO B O 1
ATOM 2314 N N . ALA B 1 72 ? 0.386 13.5 -0.549 1 81.81 72 ALA B N 1
ATOM 2315 C CA . ALA B 1 72 ? 0.503 14.648 -1.44 1 81.81 72 ALA B CA 1
ATOM 2316 C C . ALA B 1 72 ? 0.934 15.898 -0.674 1 81.81 72 ALA B C 1
ATOM 2318 O O . ALA B 1 72 ? 1.731 16.703 -1.171 1 81.81 72 ALA B O 1
ATOM 2319 N N . MET B 1 73 ? 0.519 16.047 0.526 1 84.75 73 MET B N 1
ATOM 2320 C CA . MET B 1 73 ? 0.79 17.234 1.335 1 84.75 73 MET B CA 1
ATOM 2321 C C . MET B 1 73 ? 2.27 17.312 1.692 1 84.75 73 MET B C 1
ATOM 2323 O O . MET B 1 73 ? 2.762 18.391 2.061 1 84.75 73 MET B O 1
ATOM 2327 N N . LEU B 1 74 ? 2.918 16.203 1.575 1 91.75 74 LEU B N 1
ATOM 2328 C CA . LEU B 1 74 ? 4.309 16.188 2.014 1 91.75 74 LEU B CA 1
ATOM 2329 C C . LEU B 1 74 ? 5.254 16.141 0.817 1 91.75 74 LEU B C 1
ATOM 2331 O O . LEU B 1 74 ? 6.477 16.203 0.983 1 91.75 74 LEU B O 1
ATOM 2335 N N . GLN B 1 75 ? 4.727 16.109 -0.302 1 90.31 75 GLN B N 1
ATOM 2336 C CA . GLN B 1 75 ? 5.543 15.969 -1.503 1 90.31 75 GLN B CA 1
ATOM 2337 C C . GLN B 1 75 ? 6.188 17.297 -1.887 1 90.31 75 GLN B C 1
ATOM 2339 O O . GLN B 1 75 ? 5.555 18.344 -1.801 1 90.31 75 GLN B O 1
ATOM 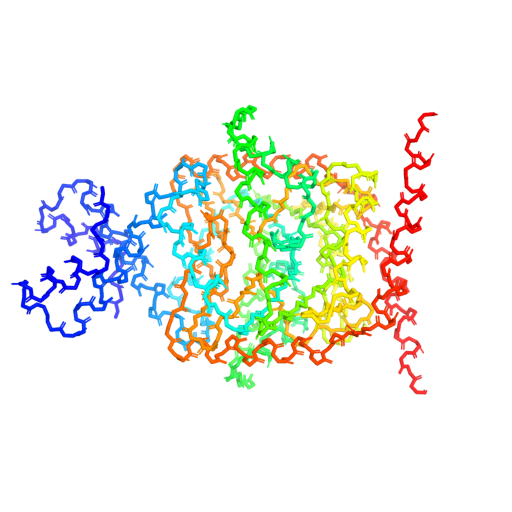2344 N N . SER B 1 76 ? 7.43 17.219 -2.209 1 93.5 76 SER B N 1
ATOM 2345 C CA . SER B 1 76 ? 8.047 18.375 -2.838 1 93.5 76 SER B CA 1
ATOM 2346 C C . SER B 1 76 ? 7.461 18.625 -4.227 1 93.5 76 SER B C 1
ATOM 2348 O O . SER B 1 76 ? 6.809 17.75 -4.797 1 93.5 76 SER B O 1
ATOM 2350 N N . ALA B 1 77 ? 7.762 19.812 -4.703 1 91.5 77 ALA B N 1
ATOM 2351 C CA . ALA B 1 77 ? 7.285 20.156 -6.043 1 91.5 77 ALA B CA 1
ATOM 2352 C C . ALA B 1 77 ? 7.895 19.234 -7.094 1 91.5 77 ALA B C 1
ATOM 2354 O O . ALA B 1 77 ? 7.215 18.812 -8.031 1 91.5 77 ALA B O 1
ATOM 2355 N N . GLU B 1 78 ? 9.125 18.953 -6.934 1 92.19 78 GLU B N 1
ATOM 2356 C CA . GLU B 1 78 ? 9.812 18.094 -7.891 1 92.19 78 GLU B CA 1
ATOM 2357 C C . GLU B 1 78 ? 9.25 16.672 -7.863 1 92.19 78 GLU B C 1
ATOM 2359 O O . GLU B 1 78 ? 9.07 16.047 -8.914 1 92.19 78 GLU B O 1
ATOM 2364 N N . TYR B 1 79 ? 9.039 16.172 -6.707 1 91.69 79 TYR B N 1
ATOM 2365 C CA . TYR B 1 79 ? 8.445 14.852 -6.566 1 91.69 79 TYR B CA 1
ATOM 2366 C C . TYR B 1 79 ? 7.055 14.805 -7.188 1 91.69 79 TYR B C 1
ATOM 2368 O O . TYR B 1 79 ? 6.73 13.883 -7.938 1 91.69 79 TYR B O 1
ATOM 2376 N N . ALA B 1 80 ? 6.277 15.805 -6.895 1 87.75 80 ALA B N 1
ATOM 2377 C CA . ALA B 1 80 ? 4.93 15.891 -7.453 1 87.75 80 ALA B CA 1
ATOM 2378 C C . ALA B 1 80 ? 4.969 15.93 -8.977 1 87.75 80 ALA B C 1
ATOM 2380 O O . ALA B 1 80 ? 4.16 15.281 -9.641 1 87.75 80 ALA B O 1
ATOM 2381 N N . ARG B 1 81 ? 5.867 16.703 -9.469 1 89.12 81 ARG B N 1
ATOM 2382 C CA . ARG B 1 81 ? 6.012 16.797 -10.914 1 89.12 81 ARG B CA 1
ATOM 2383 C C . ARG B 1 81 ? 6.258 15.422 -11.531 1 89.12 81 ARG B C 1
ATOM 2385 O O . ARG B 1 81 ? 5.648 15.062 -12.547 1 89.12 81 ARG B O 1
ATOM 2392 N N . HIS B 1 82 ? 7.105 14.695 -10.922 1 86.69 82 HIS B N 1
ATOM 2393 C CA . HIS B 1 82 ? 7.406 13.359 -11.414 1 86.69 82 HIS B CA 1
ATOM 2394 C C . HIS B 1 82 ? 6.168 12.469 -11.383 1 86.69 82 HIS B C 1
ATOM 2396 O O . HIS B 1 82 ? 5.918 11.711 -12.32 1 86.69 82 HIS B O 1
ATOM 2402 N N . VAL B 1 83 ? 5.473 12.539 -10.297 1 81.5 83 VAL B N 1
ATOM 2403 C CA . VAL B 1 83 ? 4.266 11.734 -10.133 1 81.5 83 VAL B CA 1
ATOM 2404 C C . VAL B 1 83 ? 3.26 12.078 -11.227 1 81.5 83 VAL B C 1
ATOM 2406 O O . VAL B 1 83 ? 2.693 11.18 -11.859 1 81.5 83 VAL B O 1
ATOM 2409 N N . PHE B 1 84 ? 3.031 13.328 -11.508 1 81.38 84 PHE B N 1
ATOM 2410 C CA . PHE B 1 84 ? 2.041 13.75 -12.484 1 81.38 84 PHE B CA 1
ATOM 2411 C C . PHE B 1 84 ? 2.504 13.43 -13.898 1 81.38 84 PHE B C 1
ATOM 2413 O O . PHE B 1 84 ? 1.687 13.117 -14.773 1 81.38 84 PHE B O 1
ATOM 2420 N N . GLN B 1 85 ? 3.795 13.477 -14.078 1 82.38 85 GLN B N 1
ATOM 2421 C CA . GLN B 1 85 ? 4.348 13.188 -15.398 1 82.38 85 GLN B CA 1
ATOM 2422 C C . GLN B 1 85 ? 4.176 11.711 -15.758 1 82.38 85 GLN B C 1
ATOM 2424 O O . GLN B 1 85 ? 4.109 11.359 -16.938 1 82.38 85 GLN B O 1
ATOM 2429 N N . SER B 1 86 ? 4.141 10.867 -14.742 1 71.94 86 SER B N 1
ATOM 2430 C CA . SER B 1 86 ? 4.07 9.43 -14.969 1 71.94 86 SER B CA 1
ATOM 2431 C C . SER B 1 86 ? 2.637 8.977 -15.234 1 71.94 86 SER B C 1
ATOM 2433 O O . SER B 1 86 ? 2.4 7.828 -15.609 1 71.94 86 SER B O 1
ATOM 2435 N N . ALA B 1 87 ? 1.688 9.828 -15.023 1 66.12 87 ALA B N 1
ATOM 2436 C CA . ALA B 1 87 ? 0.288 9.5 -15.281 1 66.12 87 ALA B CA 1
ATOM 2437 C C . ALA B 1 87 ? 0.018 9.375 -16.781 1 66.12 87 ALA B C 1
ATOM 2439 O O . ALA B 1 87 ? 0.629 10.078 -17.594 1 66.12 87 ALA B O 1
ATOM 2440 N N . PRO B 1 88 ? -0.908 8.406 -17.016 1 62.47 88 PRO B N 1
ATOM 2441 C CA . PRO B 1 88 ? -1.237 8.289 -18.438 1 62.47 88 PRO B CA 1
ATOM 2442 C C . PRO B 1 88 ? -1.749 9.594 -19.031 1 62.47 88 PRO B C 1
ATOM 2444 O O . PRO B 1 88 ? -2.451 10.352 -18.359 1 62.47 88 PRO B O 1
ATOM 2447 N N . ASN B 1 89 ? -1.442 9.945 -20.219 1 66.56 89 ASN B N 1
ATOM 2448 C CA . ASN B 1 89 ? -1.912 11.07 -21.016 1 66.56 89 ASN B CA 1
ATOM 2449 C C . ASN B 1 89 ? -1.485 12.406 -20.422 1 66.56 89 ASN B C 1
ATOM 2451 O O . ASN B 1 89 ? -2.193 13.406 -20.547 1 66.56 89 ASN B O 1
ATOM 2455 N N . SER B 1 90 ? -0.463 12.352 -19.703 1 76.12 90 SER B N 1
ATOM 2456 C CA . SER B 1 90 ? 0.05 13.57 -19.094 1 76.12 90 SER B CA 1
ATOM 2457 C C . SER B 1 90 ? 0.662 14.5 -20.125 1 76.12 90 SER B C 1
ATOM 2459 O O . SER B 1 90 ? 1.319 14.047 -21.062 1 76.12 90 SER B O 1
ATOM 2461 N N . THR B 1 91 ? 0.252 15.844 -20.062 1 82.38 91 THR B N 1
ATOM 2462 C CA . THR B 1 91 ? 0.896 16.906 -20.828 1 82.38 91 THR B CA 1
ATOM 2463 C C . THR B 1 91 ? 1.678 17.844 -19.922 1 82.38 91 THR B C 1
ATOM 2465 O O . THR B 1 91 ? 1.357 17.969 -18.734 1 82.38 91 THR B O 1
ATOM 2468 N N . PRO B 1 92 ? 2.699 18.438 -20.547 1 85.12 92 PRO B N 1
ATOM 2469 C CA . PRO B 1 92 ? 3.484 19.359 -19.719 1 85.12 92 PRO B CA 1
ATOM 2470 C C . PRO B 1 92 ? 2.631 20.453 -19.078 1 85.12 92 PRO B C 1
ATOM 2472 O O . PRO B 1 92 ? 2.855 20.812 -17.922 1 85.12 92 PRO B O 1
ATOM 2475 N N . GLU B 1 93 ? 1.766 20.938 -19.828 1 85.88 93 GLU B N 1
ATOM 2476 C CA . GLU B 1 93 ? 0.9 21.984 -19.312 1 85.88 93 GLU B CA 1
ATOM 2477 C C . GLU B 1 93 ? 0.023 21.484 -18.172 1 85.88 93 GLU B C 1
ATOM 2479 O O . GLU B 1 93 ? -0.125 22.141 -17.141 1 85.88 93 GLU B O 1
ATOM 2484 N N . ALA B 1 94 ? -0.464 20.359 -18.344 1 82.69 94 ALA B N 1
ATOM 2485 C CA . ALA B 1 94 ? -1.31 19.75 -17.312 1 82.69 94 ALA B CA 1
ATOM 2486 C C . ALA B 1 94 ? -0.506 19.453 -16.047 1 82.69 94 ALA B C 1
ATOM 2488 O O . ALA B 1 94 ? -0.985 19.672 -14.93 1 82.69 94 ALA B O 1
ATOM 2489 N N . VAL B 1 95 ? 0.671 19.062 -16.266 1 87 95 VAL B N 1
ATOM 2490 C CA . VAL B 1 95 ? 1.55 18.734 -15.148 1 87 95 VAL B CA 1
ATOM 2491 C C . VAL B 1 95 ? 1.871 20 -14.352 1 87 95 VAL B C 1
ATOM 2493 O O . VAL B 1 95 ? 1.803 20 -13.125 1 87 95 VAL B O 1
ATOM 2496 N N . GLY B 1 96 ? 2.219 21.047 -15.102 1 88.62 96 GLY B N 1
ATOM 2497 C CA . GLY B 1 96 ? 2.506 22.312 -14.438 1 88.62 96 GLY B CA 1
ATOM 2498 C C . GLY B 1 96 ? 1.358 22.797 -13.578 1 88.62 96 GLY B C 1
ATOM 2499 O O . GLY B 1 96 ? 1.567 23.219 -12.438 1 88.62 96 GLY B O 1
ATOM 2500 N N . ARG B 1 97 ? 0.192 22.734 -14.055 1 86.75 97 ARG B N 1
ATOM 2501 C CA . ARG B 1 97 ? -0.996 23.156 -13.32 1 86.75 97 ARG B CA 1
ATOM 2502 C C . ARG B 1 97 ? -1.237 22.281 -12.102 1 86.75 97 ARG B C 1
ATOM 2504 O O . ARG B 1 97 ? -1.581 22.781 -11.031 1 86.75 97 ARG B O 1
ATOM 2511 N N . ALA B 1 98 ? -1.02 21.062 -12.328 1 82.44 98 ALA B N 1
ATOM 2512 C CA . ALA B 1 98 ? -1.248 20.125 -11.234 1 82.44 98 ALA B CA 1
ATOM 2513 C C . ALA B 1 98 ? -0.247 20.328 -10.109 1 82.44 98 ALA B C 1
ATOM 2515 O O . ALA B 1 98 ? -0.608 20.266 -8.93 1 82.44 98 ALA B O 1
ATOM 2516 N N . VAL B 1 99 ? 0.944 20.641 -10.508 1 87.25 99 VAL B N 1
ATOM 2517 C CA . VAL B 1 99 ? 1.982 20.875 -9.508 1 87.25 99 VAL B CA 1
ATOM 2518 C C . VAL B 1 99 ? 1.676 22.156 -8.734 1 87.25 99 VAL B C 1
ATOM 2520 O O . VAL B 1 99 ? 1.778 22.172 -7.504 1 87.25 99 VAL B O 1
ATOM 2523 N N . ALA B 1 100 ? 1.242 23.141 -9.422 1 88.25 100 ALA B N 1
ATOM 2524 C CA . ALA B 1 100 ? 0.9 24.406 -8.781 1 88.25 100 ALA B CA 1
ATOM 2525 C C . ALA B 1 100 ? -0.253 24.219 -7.797 1 88.25 100 ALA B C 1
ATOM 2527 O O . ALA B 1 100 ? -0.216 24.75 -6.684 1 88.25 100 ALA B O 1
ATOM 2528 N N . ALA B 1 101 ? -1.198 23.484 -8.195 1 81 101 ALA B N 1
ATOM 2529 C CA . ALA B 1 101 ? -2.35 23.219 -7.332 1 81 101 ALA B CA 1
ATOM 2530 C C . ALA B 1 101 ? -1.934 22.453 -6.082 1 81 101 ALA B C 1
ATOM 2532 O O . ALA B 1 101 ? -2.434 22.719 -4.984 1 81 101 ALA B O 1
ATOM 2533 N N . ARG B 1 102 ? -1.025 21.547 -6.312 1 82.06 102 ARG B N 1
ATOM 2534 C CA . ARG B 1 102 ? -0.527 20.766 -5.188 1 82.06 102 ARG B CA 1
ATOM 2535 C C . ARG B 1 102 ? 0.21 21.656 -4.188 1 82.06 102 ARG B C 1
ATOM 2537 O O . ARG B 1 102 ? -0.013 21.547 -2.979 1 82.06 102 ARG B O 1
ATOM 2544 N N . VAL B 1 103 ? 0.983 22.453 -4.656 1 84.25 103 VAL B N 1
ATOM 2545 C CA . VAL B 1 103 ? 1.747 23.344 -3.795 1 84.25 103 VAL B CA 1
ATOM 2546 C C . VAL B 1 103 ? 0.796 24.266 -3.039 1 84.25 103 VAL B C 1
ATOM 2548 O O . VAL B 1 103 ? 0.966 24.5 -1.838 1 84.25 103 VAL B O 1
ATOM 2551 N N . GLU B 1 104 ? -0.156 24.703 -3.686 1 81.88 104 GLU B N 1
ATOM 2552 C CA . GLU B 1 104 ? -1.148 25.578 -3.061 1 81.88 104 GLU B CA 1
ATOM 2553 C C . GLU B 1 104 ? -1.877 24.859 -1.929 1 81.88 104 GLU B C 1
ATOM 2555 O O . GLU B 1 104 ? -2.055 25.422 -0.844 1 81.88 104 GLU B O 1
ATOM 2560 N N . ARG B 1 105 ? -2.186 23.656 -2.182 1 78 105 ARG B N 1
ATOM 2561 C CA . ARG B 1 105 ? -2.904 22.875 -1.186 1 78 105 ARG B CA 1
ATOM 2562 C C . ARG B 1 105 ? -2.031 22.594 0.035 1 78 105 ARG B C 1
ATOM 2564 O O . ARG B 1 105 ? -2.541 22.438 1.146 1 78 105 ARG B O 1
ATOM 2571 N N . GLN B 1 106 ? -0.819 22.547 -0.188 1 85.94 106 GLN B N 1
ATOM 2572 C CA . GLN B 1 106 ? 0.12 22.219 0.881 1 85.94 106 GLN B CA 1
ATOM 2573 C C . GLN B 1 106 ? 0.305 23.406 1.825 1 85.94 106 GLN B C 1
ATOM 2575 O O . GLN B 1 106 ? 0.86 23.25 2.916 1 85.94 106 GLN B O 1
ATOM 2580 N N . SER B 1 107 ? -0.173 24.562 1.423 1 84.94 107 SER B N 1
ATOM 2581 C CA . SER B 1 107 ? -0.078 25.734 2.287 1 84.94 107 SER B CA 1
ATOM 2582 C C . SER B 1 107 ? -0.79 25.5 3.615 1 84.94 107 SER B C 1
ATOM 2584 O O . SER B 1 107 ? -0.458 26.125 4.621 1 84.94 107 SER B O 1
ATOM 2586 N N . GLY B 1 108 ? -1.675 24.609 3.598 1 84.31 108 GLY B N 1
ATOM 2587 C CA . GLY B 1 108 ? -2.391 24.266 4.812 1 84.31 108 GLY B CA 1
ATOM 2588 C C . GLY B 1 108 ? -1.483 23.734 5.906 1 84.31 108 GLY B C 1
ATOM 2589 O O . GLY B 1 108 ? -1.813 23.828 7.09 1 84.31 108 GLY B O 1
ATOM 2590 N N . LEU B 1 109 ? -0.374 23.188 5.582 1 87.75 109 LEU B N 1
ATOM 2591 C CA . LEU B 1 109 ? 0.575 22.656 6.555 1 87.75 109 LEU B CA 1
ATOM 2592 C C . LEU B 1 109 ? 1.093 23.766 7.469 1 87.75 109 LEU B C 1
ATOM 2594 O O . LEU B 1 109 ? 1.529 23.5 8.586 1 87.75 109 LEU B O 1
ATOM 2598 N N . TYR B 1 110 ? 0.943 24.984 6.988 1 85.94 110 TYR B N 1
ATOM 2599 C CA . TYR B 1 110 ? 1.552 26.109 7.695 1 85.94 110 TYR B CA 1
ATOM 2600 C C . TYR B 1 110 ? 0.489 27 8.336 1 85.94 110 TYR B C 1
ATOM 2602 O O . TYR B 1 110 ? 0.806 28.031 8.93 1 85.94 110 TYR B O 1
ATOM 2610 N N . GLU B 1 111 ? -0.683 26.578 8.211 1 85.19 111 GLU B N 1
ATOM 2611 C CA . GLU B 1 111 ? -1.767 27.375 8.781 1 85.19 111 GLU B CA 1
ATOM 2612 C C . GLU B 1 111 ? -1.757 27.312 10.312 1 85.19 111 GLU B C 1
ATOM 2614 O O . GLU B 1 111 ? -1.783 26.219 10.883 1 85.19 111 GLU B O 1
ATOM 2619 N N . PRO B 1 112 ? -1.833 28.484 10.914 1 85.38 112 PRO B N 1
ATOM 2620 C CA . PRO B 1 112 ? -1.87 28.484 12.375 1 85.38 112 PRO B CA 1
ATOM 2621 C C . PRO B 1 112 ? -3.121 27.797 12.938 1 85.38 112 PRO B C 1
ATOM 2623 O O . PRO B 1 112 ? -4.207 27.953 12.367 1 85.38 112 PRO B O 1
ATOM 2626 N N . GLY B 1 113 ? -3 27.156 13.977 1 87.88 113 GLY B N 1
ATOM 2627 C CA . GLY B 1 113 ? -4.129 26.5 14.625 1 87.88 113 GLY B CA 1
ATOM 2628 C C . GLY B 1 113 ? -4.422 25.125 14.078 1 87.88 113 GLY B C 1
ATOM 2629 O O . GLY B 1 113 ? -5.207 24.359 14.664 1 87.88 113 GLY B O 1
ATOM 2630 N N . ARG B 1 114 ? -3.803 24.828 12.984 1 89.19 114 ARG B N 1
ATOM 2631 C CA . ARG B 1 114 ? -3.992 23.516 12.383 1 89.19 114 ARG B CA 1
ATOM 2632 C C . ARG B 1 114 ? -2.943 22.531 12.891 1 89.19 114 ARG B C 1
ATOM 2634 O O . ARG B 1 114 ? -1.782 22.891 13.086 1 89.19 114 ARG B O 1
ATOM 2641 N N . GLU B 1 115 ? -3.453 21.375 13.18 1 93.69 115 GLU B N 1
ATOM 2642 C CA . GLU B 1 115 ? -2.545 20.297 13.547 1 93.69 115 GLU B CA 1
ATOM 2643 C C . GLU B 1 115 ? -2.615 19.141 12.547 1 93.69 115 GLU B C 1
ATOM 2645 O O . GLU B 1 115 ? -3.705 18.672 12.211 1 93.69 115 GLU B O 1
ATOM 2650 N N . SER B 1 116 ? -1.445 18.797 12.055 1 94.75 116 SER B N 1
ATOM 2651 C CA . SER B 1 116 ? -1.354 17.672 11.125 1 94.75 116 SER B CA 1
ATOM 2652 C C . SER B 1 116 ? -0.456 16.578 11.672 1 94.75 116 SER B C 1
ATOM 2654 O O . SER B 1 116 ? 0.707 16.828 12.008 1 94.75 116 SER B O 1
ATOM 2656 N N . VAL B 1 117 ? -1.034 15.414 11.766 1 96.19 117 VAL B N 1
ATOM 2657 C CA . VAL B 1 117 ? -0.256 14.25 12.172 1 96.19 117 VAL B CA 1
ATOM 2658 C C . VAL B 1 117 ? -0.153 13.258 11.016 1 96.19 117 VAL B C 1
ATOM 2660 O O . VAL B 1 117 ? -1.17 12.805 10.484 1 96.19 117 VAL B O 1
ATOM 2663 N N . PHE B 1 118 ? 1.03 13.016 10.617 1 96.31 118 PHE B N 1
ATOM 2664 C CA . PHE B 1 118 ? 1.294 12.031 9.57 1 96.31 118 PHE B CA 1
ATOM 2665 C C . PHE B 1 118 ? 1.982 10.797 10.141 1 96.31 118 PHE B C 1
ATOM 2667 O O . PHE B 1 118 ? 2.945 10.914 10.898 1 96.31 118 PHE B O 1
ATOM 2674 N N . VAL B 1 119 ? 1.481 9.641 9.797 1 96.81 119 VAL B N 1
ATOM 2675 C CA . VAL B 1 119 ? 2.143 8.375 10.109 1 96.81 119 VAL B CA 1
ATOM 2676 C C . VAL B 1 119 ? 2.398 7.602 8.82 1 96.81 119 VAL B C 1
ATOM 2678 O O . VAL B 1 119 ? 1.462 7.273 8.086 1 96.81 119 VAL B O 1
ATOM 2681 N N . LEU B 1 120 ? 3.684 7.344 8.586 1 96 120 LEU B N 1
ATOM 2682 C CA . LEU B 1 120 ? 4.078 6.602 7.391 1 96 120 LEU B CA 1
ATOM 2683 C C . LEU B 1 120 ? 4.793 5.309 7.77 1 96 120 LEU B C 1
ATOM 2685 O O . LEU B 1 120 ? 5.543 5.273 8.75 1 96 120 LEU B O 1
ATOM 2689 N N . THR B 1 121 ? 4.551 4.266 7 1 94.19 121 THR B N 1
ATOM 2690 C CA . THR B 1 121 ? 5.461 3.129 7.09 1 94.19 121 THR B CA 1
ATOM 2691 C C . THR B 1 121 ? 6.777 3.432 6.379 1 94.19 121 THR B C 1
ATOM 2693 O O . THR B 1 121 ? 6.812 4.219 5.434 1 94.19 121 THR B O 1
ATOM 2696 N N . GLU B 1 122 ? 7.836 2.842 6.848 1 95.25 122 GLU B N 1
ATOM 2697 C CA . GLU B 1 122 ? 9.133 3.027 6.191 1 95.25 122 GLU B CA 1
ATOM 2698 C C . GLU B 1 122 ? 9.07 2.611 4.727 1 95.25 122 GLU B C 1
ATOM 2700 O O . GLU B 1 122 ? 9.828 3.121 3.898 1 95.25 122 GLU B O 1
ATOM 2705 N N . ALA B 1 123 ? 8.18 1.741 4.434 1 92.81 123 ALA B N 1
ATOM 2706 C CA . ALA B 1 123 ? 7.992 1.252 3.07 1 92.81 123 ALA B CA 1
ATOM 2707 C C . ALA B 1 123 ? 7.699 2.402 2.111 1 92.81 123 ALA B C 1
ATOM 2709 O O . ALA B 1 123 ? 8.109 2.367 0.949 1 92.81 123 ALA B O 1
ATOM 2710 N N . VAL B 1 124 ? 7.055 3.395 2.588 1 92.19 124 VAL B N 1
ATOM 2711 C CA . VAL B 1 124 ? 6.699 4.547 1.768 1 92.19 124 VAL B CA 1
ATOM 2712 C C . VAL B 1 124 ? 7.965 5.238 1.269 1 92.19 124 VAL B C 1
ATOM 2714 O O . VAL B 1 124 ? 7.996 5.762 0.152 1 92.19 124 VAL B O 1
ATOM 2717 N N . LEU B 1 125 ? 9.016 5.18 2.066 1 94.06 125 LEU B N 1
ATOM 2718 C CA . LEU B 1 125 ? 10.273 5.832 1.72 1 94.06 125 LEU B CA 1
ATOM 2719 C C . LEU B 1 125 ? 11.086 4.965 0.765 1 94.06 125 LEU B C 1
ATOM 2721 O O . LEU B 1 125 ? 12.023 5.449 0.124 1 94.06 125 LEU B O 1
ATOM 2725 N N . ARG B 1 126 ? 10.648 3.732 0.713 1 91.88 126 ARG B N 1
ATOM 2726 C CA . ARG B 1 126 ? 11.508 2.805 -0.021 1 91.88 126 ARG B CA 1
ATOM 2727 C C . ARG B 1 126 ? 10.812 2.309 -1.287 1 91.88 126 ARG B C 1
ATOM 2729 O O . ARG B 1 126 ? 11.328 1.419 -1.971 1 91.88 126 ARG B O 1
ATOM 2736 N N . THR B 1 127 ? 9.672 2.713 -1.539 1 89.31 127 THR B N 1
ATOM 2737 C CA . THR B 1 127 ? 8.984 2.598 -2.822 1 89.31 127 THR B CA 1
ATOM 2738 C C . THR B 1 127 ? 8.93 3.951 -3.527 1 89.31 127 THR B C 1
ATOM 2740 O O . THR B 1 127 ? 8.109 4.805 -3.176 1 89.31 127 THR B O 1
ATOM 2743 N N . TRP B 1 128 ? 9.734 4.074 -4.504 1 87.56 128 TRP B N 1
ATOM 2744 C CA . TRP B 1 128 ? 10.008 5.43 -4.977 1 87.56 128 TRP B CA 1
ATOM 2745 C C . TRP B 1 128 ? 10.141 5.457 -6.496 1 87.56 128 TRP B C 1
ATOM 2747 O O . TRP B 1 128 ? 10.57 4.48 -7.109 1 87.56 128 TRP B O 1
ATOM 2757 N N . PRO B 1 129 ? 9.703 6.523 -7 1 86.25 129 PRO B N 1
ATOM 2758 C CA . PRO B 1 129 ? 9.875 6.723 -8.438 1 86.25 129 PRO B CA 1
ATOM 2759 C C . PRO B 1 129 ? 11.156 7.48 -8.781 1 86.25 129 PRO B C 1
ATOM 2761 O O . PRO B 1 129 ? 11.844 7.98 -7.883 1 86.25 129 PRO B O 1
ATOM 2764 N N . GLY B 1 130 ? 11.477 7.449 -9.992 1 87.12 130 GLY B N 1
ATOM 2765 C CA . GLY B 1 130 ? 12.461 8.391 -10.5 1 87.12 130 GLY B CA 1
ATOM 2766 C C . GLY B 1 130 ? 13.891 7.98 -10.203 1 87.12 130 GLY B C 1
ATOM 2767 O O . GLY B 1 130 ? 14.32 6.891 -10.586 1 87.12 130 GLY B O 1
ATOM 2768 N N . SER B 1 131 ? 14.555 8.977 -9.398 1 92.12 131 SER B N 1
ATOM 2769 C CA . SER B 1 131 ? 15.984 8.805 -9.172 1 92.12 131 SER B CA 1
ATOM 2770 C C . SER B 1 131 ? 16.328 9 -7.695 1 92.12 131 SER B C 1
ATOM 2772 O O . SER B 1 131 ? 15.57 9.617 -6.949 1 92.12 131 SER B O 1
ATOM 2774 N N . PRO B 1 132 ? 17.547 8.477 -7.395 1 94.25 132 PRO B N 1
ATOM 2775 C CA . PRO B 1 132 ? 18 8.727 -6.027 1 94.25 132 PRO B CA 1
ATOM 2776 C C . PRO B 1 132 ? 18.078 10.211 -5.688 1 94.25 132 PRO B C 1
ATOM 2778 O O . PRO B 1 132 ? 17.766 10.609 -4.566 1 94.25 132 PRO B O 1
ATOM 2781 N N . ALA B 1 133 ? 18.469 10.992 -6.656 1 94.25 133 ALA B N 1
ATOM 2782 C CA . ALA B 1 133 ? 18.547 12.43 -6.43 1 94.25 133 ALA B CA 1
ATOM 2783 C C . ALA B 1 133 ? 17.172 13.016 -6.109 1 94.25 133 ALA B C 1
ATOM 2785 O O . ALA B 1 133 ? 17.047 13.875 -5.227 1 94.25 133 ALA B O 1
ATOM 2786 N N . LEU B 1 134 ? 16.203 12.578 -6.809 1 93.94 134 LEU B N 1
ATOM 2787 C CA . LEU B 1 134 ? 14.828 13.016 -6.547 1 93.94 134 LEU B CA 1
ATOM 2788 C C . LEU B 1 134 ? 14.414 12.656 -5.125 1 93.94 134 LEU B C 1
ATOM 2790 O O . LEU B 1 134 ? 13.805 13.477 -4.43 1 93.94 134 LEU B O 1
ATOM 2794 N N . MET B 1 135 ? 14.797 11.484 -4.719 1 95.12 135 MET B N 1
ATOM 2795 C CA . MET B 1 135 ? 14.398 11.031 -3.393 1 95.12 135 MET B CA 1
ATOM 2796 C C . MET B 1 135 ? 15.156 11.781 -2.305 1 95.12 135 MET B C 1
ATOM 2798 O O . MET B 1 135 ? 14.602 12.07 -1.241 1 95.12 135 MET B O 1
ATOM 2802 N N . LEU B 1 136 ? 16.406 12.086 -2.594 1 95.56 136 LEU B N 1
ATOM 2803 C CA . LEU B 1 136 ? 17.172 12.859 -1.627 1 95.56 136 LEU B CA 1
ATOM 2804 C C . LEU B 1 136 ? 16.531 14.234 -1.404 1 95.56 136 LEU B C 1
ATOM 2806 O O . LEU B 1 136 ? 16.406 14.688 -0.265 1 95.56 136 LEU B O 1
ATOM 2810 N N . ALA B 1 137 ? 16.078 14.836 -2.432 1 95.19 137 ALA B N 1
ATOM 2811 C CA . ALA B 1 137 ? 15.383 16.125 -2.322 1 95.19 137 ALA B CA 1
ATOM 2812 C C . ALA B 1 137 ? 14.078 15.977 -1.557 1 95.19 137 ALA B C 1
ATOM 2814 O O . ALA B 1 137 ? 13.742 16.828 -0.723 1 95.19 137 ALA B O 1
ATOM 2815 N N . GLN B 1 138 ? 13.406 14.969 -1.853 1 95.75 138 GLN B N 1
ATOM 2816 C CA . GLN B 1 138 ? 12.141 14.711 -1.179 1 95.75 138 GLN B CA 1
ATOM 2817 C C . GLN B 1 138 ? 12.352 14.461 0.312 1 95.75 138 GLN B C 1
ATOM 2819 O O . GLN B 1 138 ? 11.562 14.922 1.142 1 95.75 138 GLN B O 1
ATOM 2824 N N . LEU B 1 139 ? 13.359 13.68 0.649 1 96.75 139 LEU B N 1
ATOM 2825 C CA . LEU B 1 139 ? 13.633 13.383 2.051 1 96.75 139 LEU B CA 1
ATOM 2826 C C . LEU B 1 139 ? 14.078 14.641 2.795 1 96.75 139 LEU B C 1
ATOM 2828 O O . LEU B 1 139 ? 13.773 14.805 3.979 1 96.75 139 LEU B O 1
ATOM 2832 N N . ASP B 1 140 ? 14.773 15.516 2.084 1 95.5 140 ASP B N 1
ATOM 2833 C CA . ASP B 1 140 ? 15.109 16.812 2.656 1 95.5 140 ASP B CA 1
ATOM 2834 C C . ASP B 1 140 ? 13.852 17.609 3.004 1 95.5 140 ASP B C 1
ATOM 2836 O O . ASP B 1 140 ? 13.773 18.234 4.062 1 95.5 140 ASP B O 1
ATOM 2840 N N . ARG B 1 141 ? 12.961 17.547 2.133 1 95.06 141 ARG B N 1
ATOM 2841 C CA . ARG B 1 141 ? 11.68 18.203 2.393 1 95.06 141 ARG B CA 1
ATOM 2842 C C . ARG B 1 141 ? 11.008 17.609 3.627 1 95.06 141 ARG B C 1
ATOM 2844 O O . ARG B 1 141 ? 10.422 18.344 4.426 1 95.06 141 ARG B O 1
ATOM 2851 N N . LEU B 1 142 ? 11.031 16.328 3.787 1 96 142 LEU B N 1
ATOM 2852 C CA . LEU B 1 142 ? 10.414 15.695 4.953 1 96 142 LEU B CA 1
ATOM 2853 C C . LEU B 1 142 ? 11.086 16.172 6.238 1 96 142 LEU B C 1
ATOM 2855 O O . LEU B 1 142 ? 10.414 16.391 7.25 1 96 142 LEU B O 1
ATOM 2859 N N . LEU B 1 143 ? 12.375 16.344 6.16 1 95.38 143 LEU B N 1
ATOM 2860 C CA . LEU B 1 143 ? 13.094 16.859 7.32 1 95.38 143 LEU B CA 1
ATOM 2861 C C . LEU B 1 143 ? 12.633 18.266 7.684 1 95.38 143 LEU B C 1
ATOM 2863 O O . LEU B 1 143 ? 12.438 18.578 8.859 1 95.38 143 LEU B O 1
ATOM 2867 N N . ALA B 1 144 ? 12.469 19.047 6.703 1 93.12 144 ALA B N 1
ATOM 2868 C CA . ALA B 1 144 ? 12.016 20.422 6.918 1 93.12 144 ALA B CA 1
ATOM 2869 C C . ALA B 1 144 ? 10.617 20.453 7.516 1 93.12 144 ALA B C 1
ATOM 2871 O O . ALA B 1 144 ? 10.344 21.219 8.445 1 93.12 144 ALA B O 1
ATOM 2872 N N . VAL B 1 145 ? 9.766 19.625 6.992 1 90.56 145 VAL B N 1
ATOM 2873 C CA . VAL B 1 145 ? 8.375 19.609 7.449 1 90.56 145 VAL B CA 1
ATOM 2874 C C . VAL B 1 145 ? 8.312 19.078 8.883 1 90.56 145 VAL B C 1
ATOM 2876 O O . VAL B 1 145 ? 7.48 19.516 9.672 1 90.56 145 VAL B O 1
ATOM 2879 N N . GLU B 1 146 ? 9.109 18.062 9.117 1 90.88 146 GLU B N 1
ATOM 2880 C CA . GLU B 1 146 ? 9.164 17.469 10.453 1 90.88 146 GLU B CA 1
ATOM 2881 C C . GLU B 1 146 ? 9.508 18.531 11.5 1 90.88 146 GLU B C 1
ATOM 2883 O O . GLU B 1 146 ? 9.164 18.375 12.68 1 90.88 146 GLU B O 1
ATOM 2888 N N . SER B 1 147 ? 10.102 19.609 11.164 1 89.5 147 SER B N 1
ATOM 2889 C CA . SER B 1 147 ? 10.539 20.641 12.102 1 89.5 147 SER B CA 1
ATOM 2890 C C . SER B 1 147 ? 9.43 21.656 12.352 1 89.5 147 SER B C 1
ATOM 2892 O O . SER B 1 147 ? 9.539 22.484 13.258 1 89.5 147 SER B O 1
ATOM 2894 N N . LEU B 1 148 ? 8.383 21.562 11.602 1 90.31 148 LEU B N 1
ATOM 2895 C CA . LEU B 1 148 ? 7.27 22.484 11.797 1 90.31 148 LEU B CA 1
ATOM 2896 C C . LEU B 1 148 ? 6.52 22.172 13.086 1 90.31 148 LEU B C 1
ATOM 2898 O O . LEU B 1 148 ? 6.289 21 13.406 1 90.31 148 LEU B O 1
ATOM 2902 N N . SER B 1 149 ? 6.109 23.188 13.797 1 89.75 149 SER B N 1
ATOM 2903 C CA . SER B 1 149 ? 5.379 23 15.047 1 89.75 149 SER B CA 1
ATOM 2904 C C . SER B 1 149 ? 3.965 22.484 14.789 1 89.75 149 SER B C 1
ATOM 2906 O O . SER B 1 149 ? 3.35 21.891 15.664 1 89.75 149 SER B O 1
ATOM 2908 N N . SER B 1 150 ? 3.438 22.75 13.594 1 91.75 150 SER B N 1
ATOM 2909 C CA . SER B 1 150 ? 2.076 22.359 13.242 1 91.75 150 SER B CA 1
ATOM 2910 C C . SER B 1 150 ? 2.023 20.922 12.727 1 91.75 150 SER B C 1
ATOM 2912 O O . SER B 1 150 ? 0.943 20.406 12.445 1 91.75 150 SER B O 1
ATOM 2914 N N . VAL B 1 151 ? 3.162 20.281 12.648 1 93.88 151 VAL B N 1
ATOM 2915 C CA . VAL B 1 151 ? 3.209 18.953 12.023 1 93.88 151 VAL B CA 1
ATOM 2916 C C . VAL B 1 151 ? 3.893 17.969 12.961 1 93.88 151 VAL B C 1
ATOM 2918 O O . VAL B 1 151 ? 4.934 18.266 13.547 1 93.88 151 VAL B O 1
ATOM 2921 N N . ARG B 1 152 ? 3.266 16.875 13.141 1 95.69 152 ARG B N 1
ATOM 2922 C CA . ARG B 1 152 ? 3.9 15.703 13.742 1 95.69 152 ARG B CA 1
ATOM 2923 C C . ARG B 1 152 ? 4.07 14.578 12.727 1 95.69 152 ARG B C 1
ATOM 2925 O O . ARG B 1 152 ? 3.086 14.016 12.242 1 95.69 152 ARG B O 1
ATOM 2932 N N . LEU B 1 153 ? 5.289 14.305 12.43 1 96.62 153 LEU B N 1
ATOM 2933 C CA . LEU B 1 153 ? 5.598 13.258 11.469 1 96.62 153 LEU B CA 1
ATOM 2934 C C . LEU B 1 153 ? 6.062 11.984 12.172 1 96.62 153 LEU B C 1
ATOM 2936 O O . LEU B 1 153 ? 7.062 12.008 12.898 1 96.62 153 LEU B O 1
ATOM 2940 N N . GLY B 1 154 ? 5.289 10.977 12.07 1 97.69 154 GLY B N 1
ATOM 2941 C CA . GLY B 1 154 ? 5.641 9.672 12.609 1 97.69 154 GLY B CA 1
ATOM 2942 C C . GLY B 1 154 ? 6.008 8.664 11.547 1 97.69 154 GLY B C 1
ATOM 2943 O O . GLY B 1 154 ? 5.484 8.711 10.43 1 97.69 154 GLY B O 1
ATOM 2944 N N . LEU B 1 155 ? 6.957 7.781 11.914 1 97.25 155 LEU B N 1
ATOM 2945 C CA . LEU B 1 155 ? 7.352 6.688 11.031 1 97.25 155 LEU B CA 1
ATOM 2946 C C . LEU B 1 155 ? 7.285 5.348 11.758 1 97.25 155 LEU B C 1
ATOM 2948 O O . LEU B 1 155 ? 7.68 5.25 12.922 1 97.25 155 LEU B O 1
ATOM 2952 N N . ILE B 1 156 ? 6.781 4.379 11.07 1 96.44 156 ILE B N 1
ATOM 2953 C CA . ILE B 1 156 ? 6.891 3.01 11.562 1 96.44 156 ILE B CA 1
ATOM 2954 C C . ILE B 1 156 ? 8.07 2.311 10.883 1 96.44 156 ILE B C 1
ATOM 2956 O O . ILE B 1 156 ? 8 1.978 9.695 1 96.44 156 ILE B O 1
ATOM 2960 N N . PRO B 1 157 ? 9.156 2.098 11.672 1 96.19 157 PRO B N 1
ATOM 2961 C CA . PRO B 1 157 ? 10.312 1.418 11.078 1 96.19 157 PRO B CA 1
ATOM 2962 C C . PRO B 1 157 ? 9.992 -0.008 10.633 1 96.19 157 PRO B C 1
ATOM 2964 O O . PRO B 1 157 ? 9.133 -0.663 11.227 1 96.19 157 PRO B O 1
ATOM 2967 N N . TRP B 1 158 ? 10.742 -0.478 9.633 1 93.06 158 TRP B N 1
ATOM 2968 C CA . TRP B 1 158 ? 10.469 -1.815 9.117 1 93.06 158 TRP B CA 1
ATOM 2969 C C . TRP B 1 158 ? 10.75 -2.875 10.18 1 93.06 158 TRP B C 1
ATOM 2971 O O . TRP B 1 158 ? 10.203 -3.98 10.117 1 93.06 158 TRP B O 1
ATOM 2981 N N . ARG B 1 159 ? 11.508 -2.551 11.125 1 93 159 ARG B N 1
ATOM 2982 C CA . ARG B 1 159 ? 11.891 -3.514 12.148 1 93 159 ARG B CA 1
ATOM 2983 C C . ARG B 1 159 ? 10.781 -3.686 13.18 1 93 159 ARG B C 1
ATOM 2985 O O . ARG B 1 159 ? 10.844 -4.574 14.031 1 93 159 ARG B O 1
ATOM 2992 N N . ARG B 1 160 ? 9.734 -2.922 13.094 1 92.5 160 ARG B N 1
ATOM 2993 C CA . ARG B 1 160 ? 8.586 -3.027 13.992 1 92.5 160 ARG B CA 1
ATOM 2994 C C . ARG B 1 160 ? 7.375 -3.592 13.258 1 92.5 160 ARG B C 1
ATOM 2996 O O . ARG B 1 160 ? 7.074 -3.178 12.133 1 92.5 160 ARG B O 1
ATOM 3003 N N . ALA B 1 161 ? 6.789 -4.523 13.992 1 90.38 161 ALA B N 1
ATOM 3004 C CA . ALA B 1 161 ? 5.555 -5.066 13.422 1 90.38 161 ALA B CA 1
ATOM 3005 C C . ALA B 1 161 ? 4.453 -4.012 13.406 1 90.38 161 ALA B C 1
ATOM 3007 O O . ALA B 1 161 ? 4.324 -3.219 14.336 1 90.38 161 ALA B O 1
ATOM 3008 N N . VAL B 1 162 ? 3.646 -4.035 12.383 1 90.12 162 VAL B N 1
ATOM 3009 C CA . VAL B 1 162 ? 2.48 -3.156 12.344 1 90.12 162 VAL B CA 1
ATOM 3010 C C . VAL B 1 162 ? 1.355 -3.756 13.188 1 90.12 162 VAL B C 1
ATOM 3012 O O . VAL B 1 162 ? 1.186 -4.977 13.227 1 90.12 162 VAL B O 1
ATOM 3015 N N . PRO B 1 163 ? 0.647 -2.863 13.781 1 88 163 PRO B N 1
ATOM 3016 C CA . PRO B 1 163 ? -0.428 -3.371 14.641 1 88 163 PRO B CA 1
ATOM 3017 C C . PRO B 1 163 ? -1.566 -4.004 13.844 1 88 163 PRO B C 1
ATOM 3019 O O . PRO B 1 163 ? -2.262 -4.891 14.352 1 88 163 PRO B O 1
ATOM 3022 N N . VAL B 1 164 ? -1.799 -3.475 12.719 1 82.62 164 VAL B N 1
ATOM 3023 C CA . VAL B 1 164 ? -2.768 -3.998 11.758 1 82.62 164 VAL B CA 1
ATOM 3024 C C . VAL B 1 164 ? -2.172 -3.977 10.352 1 82.62 164 VAL B C 1
ATOM 3026 O O . VAL B 1 164 ? -1.437 -3.053 10 1 82.62 164 VAL B O 1
ATOM 3029 N N . LEU B 1 165 ? -2.463 -5.031 9.641 1 79.19 165 LEU B N 1
ATOM 3030 C CA . LEU B 1 165 ? -1.991 -4.996 8.266 1 79.19 165 LEU B CA 1
ATOM 3031 C C . LEU B 1 165 ? -2.725 -3.924 7.465 1 79.19 165 LEU B C 1
ATOM 3033 O O . LEU B 1 165 ? -3.951 -3.961 7.348 1 79.19 165 LEU B O 1
ATOM 3037 N N . PRO B 1 166 ? -1.906 -2.992 7.023 1 76.12 166 PRO B N 1
ATOM 3038 C CA . PRO B 1 166 ? -2.555 -1.916 6.266 1 76.12 166 PRO B CA 1
ATOM 3039 C C . PRO B 1 166 ? -2.982 -2.352 4.867 1 76.12 166 PRO B C 1
ATOM 3041 O O . PRO B 1 166 ? -2.389 -3.27 4.297 1 76.12 166 PRO B O 1
ATOM 3044 N N . ARG B 1 167 ? -4.016 -1.736 4.367 1 69.38 167 ARG B N 1
ATOM 3045 C CA . ARG B 1 167 ? -4.492 -2.037 3.021 1 69.38 167 ARG B CA 1
ATOM 3046 C C . ARG B 1 167 ? -4.328 -0.834 2.1 1 69.38 167 ARG B C 1
ATOM 3048 O O . ARG B 1 167 ? -4.094 -0.992 0.9 1 69.38 167 ARG B O 1
ATOM 3055 N N . HIS B 1 168 ? -4.438 0.319 2.674 1 76.25 168 HIS B N 1
ATOM 3056 C CA . HIS B 1 168 ? -4.305 1.564 1.927 1 76.25 168 HIS B CA 1
ATOM 3057 C C . HIS B 1 168 ? -4.086 2.748 2.863 1 76.25 168 HIS B C 1
ATOM 3059 O O . HIS B 1 168 ? -4.258 2.625 4.078 1 76.25 168 HIS B O 1
ATOM 3065 N N . GLY B 1 169 ? -3.752 3.828 2.289 1 82.69 169 GLY B N 1
ATOM 3066 C CA . GLY B 1 169 ? -3.652 5.066 3.045 1 82.69 169 GLY B CA 1
ATOM 3067 C C . GLY B 1 169 ? -4.992 5.746 3.258 1 82.69 169 GLY B C 1
ATOM 3068 O O . GLY B 1 169 ? -5.938 5.512 2.504 1 82.69 169 GLY B O 1
ATOM 3069 N N . PHE B 1 170 ? -5.016 6.559 4.324 1 86.19 170 PHE B N 1
ATOM 3070 C CA . PHE B 1 170 ? -6.227 7.328 4.594 1 86.19 170 PHE B CA 1
ATOM 3071 C C . PHE B 1 170 ? -5.902 8.586 5.395 1 86.19 170 PHE B C 1
ATOM 3073 O O . PHE B 1 170 ? -4.848 8.664 6.031 1 86.19 170 PHE B O 1
ATOM 3080 N N . THR B 1 171 ? -6.863 9.547 5.297 1 89.31 171 THR B N 1
ATOM 3081 C CA . THR B 1 171 ? -6.73 10.805 6.02 1 89.31 171 THR B CA 1
ATOM 3082 C C . THR B 1 171 ? -8.023 11.148 6.75 1 89.31 171 THR B C 1
ATOM 3084 O O . THR B 1 171 ? -9.07 11.344 6.117 1 89.31 171 THR B O 1
ATOM 3087 N N . VAL B 1 172 ? -7.914 11.219 8.039 1 92.31 172 VAL B N 1
ATOM 3088 C CA . VAL B 1 172 ? -9.047 11.617 8.867 1 92.31 172 VAL B CA 1
ATOM 3089 C C . VAL B 1 172 ? -9.047 13.125 9.062 1 92.31 172 VAL B C 1
ATOM 3091 O O . VAL B 1 172 ? -8.031 13.711 9.453 1 92.31 172 VAL B O 1
ATOM 3094 N N . CYS B 1 173 ? -10.219 13.742 8.828 1 92.06 173 CYS B N 1
ATOM 3095 C CA . CYS B 1 173 ? -10.383 15.188 8.977 1 92.06 173 CYS B CA 1
ATOM 3096 C C . CYS B 1 173 ? -11.352 15.508 10.109 1 92.06 173 CYS B C 1
ATOM 3098 O O . CYS B 1 173 ? -12.555 15.273 10 1 92.06 173 CYS B O 1
ATOM 3100 N N . ASP B 1 174 ? -10.914 16.141 11.148 1 89.12 174 ASP B N 1
ATOM 3101 C CA . ASP B 1 174 ? -11.656 16.594 12.32 1 89.12 174 ASP B CA 1
ATOM 3102 C C . ASP B 1 174 ? -12.562 15.484 12.852 1 89.12 174 ASP B C 1
ATOM 3104 O O . ASP B 1 174 ? -13.68 15.758 13.312 1 89.12 174 ASP B O 1
ATOM 3108 N N . GLN B 1 175 ? -12.312 14.312 12.641 1 81.5 175 GLN B N 1
ATOM 3109 C CA . GLN B 1 175 ? -13.125 13.18 13.086 1 81.5 175 GLN B CA 1
ATOM 3110 C C . GLN B 1 175 ? -14.492 13.188 12.414 1 81.5 175 GLN B C 1
ATOM 3112 O O . GLN B 1 175 ? -15.469 12.695 12.984 1 81.5 175 GLN B O 1
ATOM 3117 N N . GLN B 1 176 ? -14.5 13.875 11.281 1 85.12 176 GLN B N 1
ATOM 3118 C CA . GLN B 1 176 ? -15.789 14.031 10.617 1 85.12 176 GLN B CA 1
ATOM 3119 C C . GLN B 1 176 ? -15.797 13.352 9.25 1 85.12 176 GLN B C 1
ATOM 3121 O O . GLN B 1 176 ? -16.844 12.953 8.75 1 85.12 176 GLN B O 1
ATOM 3126 N N . ALA B 1 177 ? -14.648 13.289 8.766 1 88.88 177 ALA B N 1
ATOM 3127 C CA . ALA B 1 177 ? -14.562 12.719 7.426 1 88.88 177 ALA B CA 1
ATOM 3128 C C . ALA B 1 177 ? -13.219 12.039 7.199 1 88.88 177 ALA B C 1
ATOM 3130 O O . ALA B 1 177 ? -12.227 12.367 7.855 1 88.88 177 ALA B O 1
ATOM 3131 N N . VAL B 1 178 ? -13.289 11.047 6.301 1 87.44 178 VAL B N 1
ATOM 3132 C CA . VAL B 1 178 ? -12.062 10.344 5.941 1 87.44 178 VAL B CA 1
ATOM 3133 C C . VAL B 1 178 ? -11.891 10.344 4.426 1 87.44 178 VAL B C 1
ATOM 3135 O O . VAL B 1 178 ? -12.828 10.047 3.684 1 87.44 178 VAL B O 1
ATOM 3138 N N . VAL B 1 179 ? -10.734 10.781 4.07 1 83.19 179 VAL B N 1
ATOM 3139 C CA . VAL B 1 179 ? -10.344 10.656 2.67 1 83.19 179 VAL B CA 1
ATOM 3140 C C . VAL B 1 179 ? -9.578 9.352 2.463 1 83.19 179 VAL B C 1
ATOM 3142 O O . VAL B 1 179 ? -8.516 9.148 3.059 1 83.19 179 VAL B O 1
ATOM 3145 N N . VAL B 1 180 ? -10.109 8.555 1.617 1 76.69 180 VAL B N 1
ATOM 3146 C CA . VAL B 1 180 ? -9.5 7.254 1.365 1 76.69 180 VAL B CA 1
ATOM 3147 C C . VAL B 1 180 ? -8.859 7.242 -0.023 1 76.69 180 VAL B C 1
ATOM 3149 O O . VAL B 1 180 ? -9.484 7.648 -1.005 1 76.69 180 VAL B O 1
ATOM 3152 N N . GLU B 1 181 ? -7.598 6.84 -0.079 1 67.94 181 GLU B N 1
ATOM 3153 C CA . GLU B 1 181 ? -6.867 6.789 -1.341 1 67.94 181 GLU B CA 1
ATOM 3154 C C . GLU B 1 181 ? -7.07 5.449 -2.043 1 67.94 181 GLU B C 1
ATOM 3156 O O . GLU B 1 181 ? -6.898 4.391 -1.435 1 67.94 181 GLU B O 1
ATOM 3161 N N . GLY B 1 182 ? -7.684 5.531 -3.314 1 57.19 182 GLY B N 1
ATOM 3162 C CA . GLY B 1 182 ? -7.891 4.34 -4.117 1 57.19 182 GLY B CA 1
ATOM 3163 C C . GLY B 1 182 ? -7.281 4.441 -5.504 1 57.19 182 GLY B C 1
ATOM 3164 O O . GLY B 1 182 ? -6.68 5.457 -5.852 1 57.19 182 GLY B O 1
ATOM 3165 N N . PHE B 1 183 ? -7.273 3.412 -6.25 1 50.03 183 PHE B N 1
ATOM 3166 C CA . PHE B 1 183 ? -6.684 3.367 -7.582 1 50.03 183 PHE B CA 1
ATOM 3167 C C . PHE B 1 183 ? -7.359 4.367 -8.516 1 50.03 183 PHE B C 1
ATOM 3169 O O . PHE B 1 183 ? -6.688 5.102 -9.242 1 50.03 183 PHE B O 1
ATOM 3176 N N . ALA B 1 184 ? -8.648 4.129 -8.43 1 48.56 184 ALA B N 1
ATOM 3177 C CA . ALA B 1 184 ? -9.367 4.992 -9.359 1 48.56 184 ALA B CA 1
ATOM 3178 C C . ALA B 1 184 ? -9.445 6.422 -8.836 1 48.56 184 ALA B C 1
ATOM 3180 O O . ALA B 1 184 ? -9.844 7.336 -9.562 1 48.56 184 ALA B O 1
ATOM 3181 N N . GLY B 1 185 ? -8.875 6.543 -7.617 1 57.38 185 GLY B N 1
ATOM 3182 C CA . GLY B 1 185 ? -8.93 7.875 -7.043 1 57.38 185 GLY B CA 1
ATOM 3183 C C . GLY B 1 185 ? -9.211 7.871 -5.551 1 57.38 185 GLY B C 1
ATOM 3184 O O . GLY B 1 185 ? -9.016 6.855 -4.879 1 57.38 185 GLY B O 1
ATOM 3185 N N . GLU B 1 186 ? -9.523 9.055 -5.07 1 65.56 186 GLU B N 1
ATOM 3186 C CA . GLU B 1 186 ? -9.805 9.234 -3.646 1 65.56 186 GLU B CA 1
ATOM 3187 C C . GLU B 1 186 ? -11.305 9.273 -3.377 1 65.56 186 GLU B C 1
ATOM 3189 O O . GLU B 1 186 ? -12.086 9.656 -4.25 1 65.56 186 GLU B O 1
ATOM 3194 N N . GLN B 1 187 ? -11.68 8.68 -2.242 1 69.88 187 GLN B N 1
ATOM 3195 C CA . GLN B 1 187 ? -13.07 8.703 -1.793 1 69.88 187 GLN B CA 1
ATOM 3196 C C . GLN B 1 187 ? -13.195 9.359 -0.421 1 69.88 187 GLN B C 1
ATOM 3198 O O . GLN B 1 187 ? -12.305 9.227 0.421 1 69.88 187 GLN B O 1
ATOM 3203 N N . LEU B 1 188 ? -14.391 10.047 -0.294 1 75.81 188 LEU B N 1
ATOM 3204 C CA . LEU B 1 188 ? -14.703 10.648 0.997 1 75.81 188 LEU B CA 1
ATOM 3205 C C . LEU B 1 188 ? -15.688 9.789 1.778 1 75.81 188 LEU B C 1
ATOM 3207 O O . LEU B 1 188 ? -16.734 9.391 1.251 1 75.81 188 LEU B O 1
ATOM 3211 N N . VAL B 1 189 ? -15.328 9.438 2.951 1 75.5 189 VAL B N 1
ATOM 3212 C CA . VAL B 1 189 ? -16.172 8.695 3.873 1 75.5 189 VAL B CA 1
ATOM 3213 C C . VAL B 1 189 ? -16.609 9.594 5.027 1 75.5 189 VAL B C 1
ATOM 3215 O O . VAL B 1 189 ? -15.766 10.188 5.707 1 75.5 189 VAL B O 1
ATOM 3218 N N . ALA B 1 190 ? -17.984 9.664 5.211 1 83.25 190 ALA B N 1
ATOM 3219 C CA . ALA B 1 190 ? -18.453 10.547 6.273 1 83.25 190 ALA B CA 1
ATOM 3220 C C . ALA B 1 190 ? -19.344 9.789 7.258 1 83.25 190 ALA B C 1
ATOM 3222 O O . ALA B 1 190 ? -19.812 10.359 8.25 1 83.25 190 ALA B O 1
ATOM 3223 N N . ASP B 1 191 ? -19.5 8.484 7.016 1 80.12 191 ASP B N 1
ATOM 3224 C CA . ASP B 1 191 ? -20.234 7.668 7.973 1 80.12 191 ASP B CA 1
ATOM 3225 C C . ASP B 1 191 ? -19.531 7.637 9.328 1 80.12 191 ASP B C 1
ATOM 3227 O O . ASP B 1 191 ? -18.375 7.242 9.422 1 80.12 191 ASP B O 1
ATOM 3231 N N . PRO B 1 192 ? -20.328 8.055 10.359 1 83.44 192 PRO B N 1
ATOM 3232 C CA . PRO B 1 192 ? -19.688 8.195 11.664 1 83.44 192 PRO B CA 1
ATOM 3233 C C . PRO B 1 192 ? -19.094 6.891 12.18 1 83.44 192 PRO B C 1
ATOM 3235 O O . PRO B 1 192 ? -18.047 6.898 12.844 1 83.44 192 PRO B O 1
ATOM 3238 N N . VAL B 1 193 ? -19.719 5.828 11.906 1 81.19 193 VAL B N 1
ATOM 3239 C CA . VAL B 1 193 ? -19.219 4.535 12.367 1 81.19 193 VAL B CA 1
ATOM 3240 C C . VAL B 1 193 ? -17.922 4.203 11.633 1 81.19 193 VAL B C 1
ATOM 3242 O O . VAL B 1 193 ? -16.938 3.766 12.25 1 81.19 193 VAL B O 1
ATOM 3245 N N . GLU B 1 194 ? -17.891 4.492 10.391 1 80.25 194 GLU B N 1
ATOM 3246 C CA . GLU B 1 194 ? -16.703 4.25 9.594 1 80.25 194 GLU B CA 1
ATOM 3247 C C . GLU B 1 194 ? -15.578 5.211 9.969 1 80.25 194 GLU B C 1
ATOM 3249 O O . GLU B 1 194 ? -14.414 4.809 10.07 1 80.25 194 GLU B O 1
ATOM 3254 N N . VAL B 1 195 ? -15.977 6.375 10.164 1 87 195 VAL B N 1
ATOM 3255 C CA . VAL B 1 195 ? -14.984 7.367 10.562 1 87 195 VAL B CA 1
ATOM 3256 C C . VAL B 1 195 ? -14.352 6.957 11.891 1 87 195 VAL B C 1
ATOM 3258 O O . VAL B 1 195 ? -13.133 7.027 12.047 1 87 195 VAL B O 1
ATOM 3261 N N . ALA B 1 196 ? -15.141 6.504 12.789 1 88.12 196 ALA B N 1
ATOM 3262 C CA . ALA B 1 196 ? -14.641 6.078 14.094 1 88.12 196 ALA B CA 1
ATOM 3263 C C . ALA B 1 196 ? -13.68 4.898 13.953 1 88.12 196 ALA B C 1
ATOM 3265 O O . ALA B 1 196 ? -12.672 4.816 14.656 1 88.12 196 ALA B O 1
ATOM 3266 N N . ALA B 1 197 ? -13.977 4.059 13.078 1 83.81 197 ALA B N 1
ATOM 3267 C CA . ALA B 1 197 ? -13.109 2.906 12.844 1 83.81 197 ALA B CA 1
ATOM 3268 C C . ALA B 1 197 ? -11.75 3.344 12.305 1 83.81 197 ALA B C 1
ATOM 3270 O O . ALA B 1 197 ? -10.711 2.822 12.719 1 83.81 197 ALA B O 1
ATOM 3271 N N . TYR B 1 198 ? -11.758 4.27 11.414 1 87.94 198 TYR B N 1
ATOM 3272 C CA . TYR B 1 198 ? -10.516 4.793 10.875 1 87.94 198 TYR B CA 1
ATOM 3273 C C . TYR B 1 198 ? -9.727 5.535 11.945 1 87.94 198 TYR B C 1
ATOM 3275 O O . TYR B 1 198 ? -8.492 5.453 11.984 1 87.94 198 TYR B O 1
ATOM 3283 N N . GLU B 1 199 ? -10.445 6.211 12.758 1 91.06 199 GLU B N 1
ATOM 3284 C CA . GLU B 1 199 ? -9.781 6.91 13.859 1 91.06 199 GLU B CA 1
ATOM 3285 C C . GLU B 1 199 ? -9.078 5.93 14.789 1 91.06 199 GLU B C 1
ATOM 3287 O O . GLU B 1 199 ? -7.934 6.156 15.188 1 91.06 199 GLU B O 1
ATOM 3292 N N . GLU B 1 200 ? -9.781 4.914 15.07 1 89.5 200 GLU B N 1
ATOM 3293 C CA . GLU B 1 200 ? -9.188 3.896 15.93 1 89.5 200 GLU B CA 1
ATOM 3294 C C . GLU B 1 200 ? -7.973 3.25 15.273 1 89.5 200 GLU B C 1
ATOM 3296 O O . GLU B 1 200 ? -6.965 2.996 15.938 1 89.5 200 GLU B O 1
ATOM 3301 N N . THR B 1 201 ? -8.117 2.986 14.07 1 88.5 201 THR B N 1
ATOM 3302 C CA . THR B 1 201 ? -7.012 2.404 13.32 1 88.5 201 THR B CA 1
ATOM 3303 C C . THR B 1 201 ? -5.812 3.348 13.297 1 88.5 201 THR B C 1
ATOM 3305 O O . THR B 1 201 ? -4.672 2.916 13.477 1 88.5 201 THR B O 1
ATOM 3308 N N . PHE B 1 202 ? -6.102 4.574 13.078 1 93.75 202 PHE B N 1
ATOM 3309 C CA . PHE B 1 202 ? -5.02 5.555 13.094 1 93.75 202 PHE B CA 1
ATOM 3310 C C . PHE B 1 202 ? -4.312 5.559 14.445 1 93.75 202 PHE B C 1
ATOM 3312 O O . PHE B 1 202 ? -3.084 5.598 14.508 1 93.75 202 PHE B O 1
ATOM 3319 N N . ASP B 1 203 ? -5.078 5.48 15.5 1 94.12 203 ASP B N 1
ATOM 3320 C CA . ASP B 1 203 ? -4.504 5.477 16.844 1 94.12 203 ASP B CA 1
ATOM 3321 C C . ASP B 1 203 ? -3.537 4.305 17.016 1 94.12 203 ASP B C 1
ATOM 3323 O O . ASP B 1 203 ? -2.482 4.453 17.641 1 94.12 203 ASP B O 1
ATOM 3327 N N . ARG B 1 204 ? -3.879 3.232 16.469 1 92.06 204 ARG B N 1
ATOM 3328 C CA . ARG B 1 204 ? -3.021 2.057 16.562 1 92.06 204 ARG B CA 1
ATOM 3329 C C . ARG B 1 204 ? -1.714 2.268 15.812 1 92.06 204 ARG B C 1
ATOM 3331 O O . ARG B 1 204 ? -0.637 1.956 16.328 1 92.06 204 ARG B O 1
ATOM 3338 N N . PHE B 1 205 ? -1.819 2.83 14.648 1 94.06 205 PHE B N 1
ATOM 3339 C CA . PHE B 1 205 ? -0.617 3.096 13.867 1 94.06 205 PHE B CA 1
ATOM 3340 C C . PHE B 1 205 ? 0.235 4.168 14.539 1 94.06 205 PHE B C 1
ATOM 3342 O O . PHE B 1 205 ? 1.464 4.07 14.555 1 94.06 205 PHE B O 1
ATOM 3349 N N . GLU B 1 206 ? -0.447 5.145 15.055 1 96.31 206 GLU B N 1
ATOM 3350 C CA . GLU B 1 206 ? 0.275 6.223 15.719 1 96.31 206 GLU B CA 1
ATOM 3351 C C . GLU B 1 206 ? 1.065 5.703 16.922 1 96.31 206 GLU B C 1
ATOM 3353 O O . GLU B 1 206 ? 2.199 6.129 17.156 1 96.31 206 GLU B O 1
ATOM 3358 N N . ARG B 1 207 ? 0.552 4.77 17.594 1 95.38 207 ARG B N 1
ATOM 3359 C CA . ARG B 1 207 ? 1.222 4.188 18.75 1 95.38 207 ARG B CA 1
ATOM 3360 C C . ARG B 1 207 ? 2.436 3.365 18.328 1 95.38 207 ARG B C 1
ATOM 3362 O O . ARG B 1 207 ? 3.416 3.27 19.062 1 95.38 207 ARG B O 1
ATOM 3369 N N . ALA B 1 208 ? 2.385 2.824 17.219 1 94.94 208 ALA B N 1
ATOM 3370 C CA . ALA B 1 208 ? 3.473 1.986 16.719 1 94.94 208 ALA B CA 1
ATOM 3371 C C . ALA B 1 208 ? 4.578 2.834 16.094 1 94.94 208 ALA B C 1
ATOM 3373 O O . ALA B 1 208 ? 5.688 2.348 15.867 1 94.94 208 ALA B O 1
ATOM 3374 N N . ALA B 1 209 ? 4.277 4.102 15.859 1 97.25 209 ALA B N 1
ATOM 3375 C CA . ALA B 1 209 ? 5.199 4.969 15.133 1 97.25 209 ALA B CA 1
ATOM 3376 C C . ALA B 1 209 ? 6.227 5.59 16.078 1 97.25 209 ALA B C 1
ATOM 3378 O O . ALA B 1 209 ? 5.957 5.762 17.266 1 97.25 209 ALA B O 1
ATOM 3379 N N . ILE B 1 210 ? 7.398 5.871 15.57 1 97.31 210 ILE B N 1
ATOM 3380 C CA . ILE B 1 210 ? 8.375 6.723 16.25 1 97.31 210 ILE B CA 1
ATOM 3381 C C . ILE B 1 210 ? 8.156 8.18 15.844 1 97.31 210 ILE B C 1
ATOM 3383 O O . ILE B 1 210 ? 7.594 8.453 14.781 1 97.31 210 ILE B O 1
ATOM 3387 N N . PHE B 1 211 ? 8.57 9.078 16.688 1 96.69 211 PHE B N 1
ATOM 3388 C CA . PHE B 1 211 ? 8.438 10.508 16.438 1 96.69 211 PHE B CA 1
ATOM 3389 C C . PHE B 1 211 ? 9.703 11.25 16.844 1 96.69 211 PHE B C 1
ATOM 3391 O O . PHE B 1 211 ? 10.602 10.664 17.453 1 96.69 211 PHE B O 1
ATOM 3398 N N . GLY B 1 212 ? 9.805 12.531 16.375 1 94.12 212 GLY B N 1
ATOM 3399 C CA . GLY B 1 212 ? 10.859 13.422 16.828 1 94.12 212 GLY B CA 1
ATOM 3400 C C . GLY B 1 212 ? 12.234 13.008 16.344 1 94.12 212 GLY B C 1
ATOM 3401 O O . GLY B 1 212 ? 12.438 12.75 15.164 1 94.12 212 GLY B O 1
ATOM 3402 N N . GLY B 1 213 ? 13.102 12.922 17.234 1 95.06 213 GLY B N 1
ATOM 3403 C CA . GLY B 1 213 ? 14.492 12.648 16.922 1 95.06 213 GLY B CA 1
ATOM 3404 C C . GLY B 1 213 ? 14.695 11.312 16.219 1 95.06 213 GLY B C 1
ATOM 3405 O O . GLY B 1 213 ? 15.555 11.195 15.344 1 95.06 213 GLY B O 1
ATOM 3406 N N . GLU B 1 214 ? 13.977 10.344 16.594 1 96.44 214 GLU B N 1
ATOM 3407 C CA . GLU B 1 214 ? 14.109 9.023 15.984 1 96.44 214 GLU B CA 1
ATOM 3408 C C . GLU B 1 214 ? 13.719 9.07 14.508 1 96.44 214 GLU B C 1
ATOM 3410 O O . GLU B 1 214 ? 14.289 8.344 13.688 1 96.44 214 GLU B O 1
ATOM 3415 N N . VAL B 1 215 ? 12.727 9.891 14.203 1 96.12 215 VAL B N 1
ATOM 3416 C CA . VAL B 1 215 ? 12.336 10.062 12.805 1 96.12 215 VAL B CA 1
ATOM 3417 C C . VAL B 1 215 ? 13.477 10.703 12.023 1 96.12 215 VAL B C 1
ATOM 3419 O O . VAL B 1 215 ? 13.812 10.25 10.922 1 96.12 215 VAL B O 1
ATOM 3422 N N . ARG B 1 216 ? 14.078 11.672 12.602 1 95.94 216 ARG B N 1
ATOM 3423 C CA . ARG B 1 216 ? 15.195 12.352 11.945 1 95.94 216 ARG B CA 1
ATOM 3424 C C . ARG B 1 216 ? 16.344 11.383 11.688 1 95.94 216 ARG B C 1
ATOM 3426 O O . ARG B 1 216 ? 16.922 11.375 10.602 1 95.94 216 ARG B O 1
ATOM 3433 N N . GLU B 1 217 ? 16.578 10.609 12.625 1 96.94 217 GLU B N 1
ATOM 3434 C CA . GLU B 1 217 ? 17.656 9.625 12.477 1 96.94 217 GLU B CA 1
ATOM 3435 C C . GLU B 1 217 ? 17.344 8.633 11.359 1 96.94 217 GLU B C 1
ATOM 3437 O O . GLU B 1 217 ? 18.219 8.305 10.555 1 96.94 217 GLU B O 1
ATOM 3442 N N . LEU B 1 218 ? 16.188 8.18 11.344 1 97.06 218 LEU B N 1
ATOM 3443 C CA . LEU B 1 218 ? 15.781 7.234 10.312 1 97.06 218 LEU B CA 1
ATOM 3444 C C . LEU B 1 218 ? 15.844 7.879 8.93 1 97.06 218 LEU B C 1
ATOM 3446 O O . LEU B 1 218 ? 16.328 7.266 7.977 1 97.06 218 LEU B O 1
ATOM 3450 N N . LEU B 1 219 ? 15.367 9.102 8.828 1 97.12 219 LEU B N 1
ATOM 3451 C CA . LEU B 1 219 ? 15.414 9.797 7.551 1 97.12 219 LEU B CA 1
ATOM 3452 C C . LEU B 1 219 ? 16.859 9.977 7.082 1 97.12 219 LEU B C 1
ATOM 3454 O O . LEU B 1 219 ? 17.156 9.781 5.902 1 97.12 219 LEU B O 1
ATOM 3458 N N . LEU B 1 220 ? 17.688 10.289 7.996 1 96.94 220 LEU B N 1
ATOM 3459 C CA . LEU B 1 220 ? 19.094 10.469 7.648 1 96.94 220 LEU B CA 1
ATOM 3460 C C . LEU B 1 220 ? 19.719 9.156 7.207 1 96.94 220 LEU B C 1
ATOM 3462 O O . LEU B 1 220 ? 20.531 9.125 6.277 1 96.94 220 LEU B O 1
ATOM 3466 N N . ARG B 1 221 ? 19.328 8.125 7.824 1 96.88 221 ARG B N 1
ATOM 3467 C CA . ARG B 1 221 ? 19.812 6.812 7.422 1 96.88 221 ARG B CA 1
ATOM 3468 C C . ARG B 1 221 ? 19.359 6.469 6.008 1 96.88 221 ARG B C 1
ATOM 3470 O O . ARG B 1 221 ? 20.156 6.008 5.188 1 96.88 221 ARG B O 1
ATOM 3477 N N . VAL B 1 222 ? 18.156 6.684 5.746 1 96.38 222 VAL B N 1
ATOM 3478 C CA . VAL B 1 222 ? 17.625 6.398 4.418 1 96.38 222 VAL B CA 1
ATOM 3479 C C . VAL B 1 222 ? 18.312 7.277 3.379 1 96.38 222 VAL B C 1
ATOM 3481 O O . VAL B 1 222 ? 18.625 6.824 2.275 1 96.38 222 VAL B O 1
ATOM 3484 N N . MET B 1 223 ? 18.547 8.492 3.738 1 96.56 223 MET B N 1
ATOM 3485 C CA . MET B 1 223 ? 19.234 9.406 2.838 1 96.56 223 MET B CA 1
ATOM 3486 C C . MET B 1 223 ? 20.625 8.891 2.496 1 96.56 223 MET B C 1
ATOM 3488 O O . MET B 1 223 ? 21.062 8.977 1.348 1 96.56 223 MET B O 1
ATOM 3492 N N . ARG B 1 224 ? 21.281 8.383 3.467 1 96.5 224 ARG B N 1
ATOM 3493 C CA . ARG B 1 224 ? 22.594 7.809 3.215 1 96.5 224 ARG B CA 1
ATOM 3494 C C . ARG B 1 224 ? 22.5 6.645 2.232 1 96.5 224 ARG B C 1
ATOM 3496 O O . ARG B 1 224 ? 23.359 6.504 1.351 1 96.5 224 ARG B O 1
ATOM 3503 N N . GLU B 1 225 ? 21.562 5.871 2.428 1 95.19 225 GLU B N 1
ATOM 3504 C CA . GLU B 1 225 ? 21.359 4.742 1.525 1 95.19 225 GLU B CA 1
ATOM 3505 C C . GLU B 1 225 ? 21.125 5.211 0.094 1 95.19 225 GLU B C 1
ATOM 3507 O O . GLU B 1 225 ? 21.641 4.617 -0.855 1 95.19 225 GLU B O 1
ATOM 3512 N N . PHE B 1 226 ? 20.344 6.266 -0.05 1 94.94 226 PHE B N 1
ATOM 3513 C CA . PHE B 1 226 ? 20.078 6.785 -1.385 1 94.94 226 PHE B CA 1
ATOM 3514 C C . PHE B 1 226 ? 21.328 7.438 -1.969 1 94.94 226 PHE B C 1
ATOM 3516 O O . PHE B 1 226 ? 21.547 7.387 -3.18 1 94.94 226 PHE B O 1
ATOM 3523 N N . ARG B 1 227 ? 22.078 8.07 -1.157 1 94.31 227 ARG B N 1
ATOM 3524 C CA . ARG B 1 227 ? 23.344 8.617 -1.633 1 94.31 227 ARG B CA 1
ATOM 3525 C C . ARG B 1 227 ? 24.25 7.52 -2.172 1 94.31 227 ARG B C 1
ATOM 3527 O O . ARG B 1 227 ? 24.859 7.676 -3.23 1 94.31 227 ARG B O 1
ATOM 3534 N N . ASP B 1 228 ? 24.266 6.453 -1.457 1 93.56 228 ASP B N 1
ATOM 3535 C CA . ASP B 1 228 ? 25.062 5.316 -1.896 1 93.56 228 ASP B CA 1
ATOM 3536 C C . ASP B 1 228 ? 24.531 4.75 -3.213 1 93.56 228 ASP B C 1
ATOM 3538 O O . ASP B 1 228 ? 25.312 4.305 -4.059 1 93.56 228 ASP B O 1
ATOM 3542 N N . LEU B 1 229 ? 23.297 4.754 -3.334 1 91 229 LEU B N 1
ATOM 3543 C CA . LEU B 1 229 ? 22.672 4.246 -4.547 1 91 229 LEU B CA 1
ATOM 3544 C C . LEU B 1 229 ? 22.984 5.141 -5.742 1 91 229 LEU B C 1
ATOM 3546 O O . LEU B 1 229 ? 23.203 4.652 -6.852 1 91 229 LEU B O 1
ATOM 3550 N N . GLY B 1 230 ? 22.891 6.359 -5.551 1 86.56 230 GLY B N 1
ATOM 3551 C CA . GLY B 1 230 ? 23.203 7.309 -6.602 1 86.56 230 GLY B CA 1
ATOM 3552 C C . GLY B 1 230 ? 24.656 7.25 -7.039 1 86.56 230 GLY B C 1
ATOM 3553 O O . GLY B 1 230 ? 24.969 7.445 -8.219 1 86.56 230 GLY B O 1
ATOM 3554 N N . ASP B 1 231 ? 25.469 7.035 -6.168 1 79 231 ASP B N 1
ATOM 3555 C CA . ASP B 1 231 ? 26.891 6.965 -6.457 1 79 231 ASP B CA 1
ATOM 3556 C C . ASP B 1 231 ? 27.234 5.688 -7.223 1 79 231 ASP B C 1
ATOM 3558 O O . ASP B 1 231 ? 28.141 5.68 -8.055 1 79 231 ASP B O 1
ATOM 3562 N N . ASN B 1 232 ? 26.453 4.688 -6.898 1 67.62 232 ASN B N 1
ATOM 3563 C CA . ASN B 1 232 ? 26.734 3.404 -7.539 1 67.62 232 ASN B CA 1
ATOM 3564 C C . ASN B 1 232 ? 26.078 3.312 -8.914 1 67.62 232 ASN B C 1
ATOM 3566 O O . ASN B 1 232 ? 26.375 2.41 -9.695 1 67.62 232 ASN B O 1
ATOM 3570 N N . ALA B 1 233 ? 25.047 4.062 -9.102 1 54.56 233 ALA B N 1
ATOM 3571 C CA . ALA B 1 233 ? 24.391 4.055 -10.414 1 54.56 233 ALA B CA 1
ATOM 3572 C C . ALA B 1 233 ? 25.188 4.871 -11.422 1 54.56 233 ALA B C 1
ATOM 3574 O O . ALA B 1 233 ? 24.906 4.824 -12.625 1 54.56 233 ALA B O 1
ATOM 3575 N N . ALA B 1 234 ? 26.141 5.707 -10.977 1 42.47 234 ALA B N 1
ATOM 3576 C CA . ALA B 1 234 ? 27 6.457 -11.883 1 42.47 234 ALA B CA 1
ATOM 3577 C C . ALA B 1 234 ? 27.891 5.523 -12.703 1 42.47 234 ALA B C 1
ATOM 3579 O O . ALA B 1 234 ? 28.562 4.648 -12.148 1 42.47 234 ALA B O 1
ATOM 3580 N N . PRO B 1 235 ? 27.641 5.645 -14.023 1 37.12 235 PRO B N 1
ATOM 3581 C CA . PRO B 1 235 ? 28.641 4.902 -14.805 1 37.12 235 PRO B CA 1
ATOM 3582 C C . PRO B 1 235 ? 30.062 5.242 -14.414 1 37.12 235 PRO B C 1
ATOM 3584 O O . PRO B 1 235 ? 30.328 6.34 -13.906 1 37.12 235 PRO B O 1
#